Protein AF-K8P2L0-F1 (afdb_monomer)

Secondary structure (DSSP, 8-state):
----------STHHHHHHHHHHHHHHTTSSS------------TTTTS-PPP-HHHHIIIIII-TTS-HHHHT-HHHHHHHHHHTTTT-SEEEEES-GGGTHHHHHHHHHHHHT-EEEEE-TT--HHHHHHHHHHHHTSS-EEEEE-SS--HHHHT-TT-EEEE--TTSHHHHHHHHHHHHHHHHHHHHHTT----HHHHHHHHTTS-S-HHHHHHHHHHHHHHHHHHHHHHHHHTTSSSS-------------PPPPTTHHHHHHHHHHHHHHHHHHS---TTHHHHHHHHHHHHHSGGG-SB--EEEEEESSTTSSHHHHHHHHHHHSSSEEE-TT--HHHHHHHHHTT-EEEESSHHHHHTS-HHHHHHHHHTTBTTPPPEE-GGG-EE---S-EEEEEES----HHHHTTEEEEE--PPPTT---PPP-GGGHHHHHHHHHHHHHHHHHHHHHTTT----PPTT--THHHHHHHHHHHHHHHT-HHHHHHHHHHHHHHHHHTTSS--HHHHHHHHHHHHHHHH--SEEEHHHHHHHHHT-TTSTTTT--TTHHHHHHHHHHHHH----EEEESSSEEEEEEGGGGHHHHHHT-S--TTS-S--

Sequence (607 aa):
MKNKNTTKAPGGIKRAKALAKAARKVVKVVGAKKKSVTTKALTVRDSLVGDVTADYLYKKYVLEPRVDFTTAGIPGAILYAADAAKLGERKVVLIGPEDIGLDIAAEKLADRLKVSSYILKRNADDAAHKRWAEKLDAAEGFVAVCHLERHAAVDACSGAKTYRIDLQRDDHRKAVHQSMELFAEHLLRAENIPFIRGEVQSMIGPVFPSLTAVLTILASYITRKRQEAADSNVSAKTRDDAASADDGSPPAEVAKPTRNSNETGELLSLISETFDRHAVLQKGYSSILALVVLHFWAFEAAQTSPIPVLQSFVPECGKSTVLELITKLSPRPKPTFGLTGPTLFELANAGHTLLFDEGDMFLSNKNDLIALFNVGFKRNGPLIRRAGGKEYRAWCPKVIAKIGKIEPEALATRCIVFRMHRKLAEEICEPLRNKHDVELKALAQRCEAWAREAVERLRGAEPQMPPGFTSRRADKWEPILAIAEDAGQEWTQHVHAVAQAIEAIDKEEPSIQELLIIDIKRVFDITGLDAMGSAGLVGFLKQMAERPWSEWGSNGQRRLAELLRNEHGIHVKNVRTPLQTKGYERAQFKELFKRYGQKPDQWWDGW

pLDDT: mean 73.29, std 20.75, range [22.66, 98.62]

Structure (mmCIF, N/CA/C/O backbone):
data_AF-K8P2L0-F1
#
_entry.id   AF-K8P2L0-F1
#
loop_
_atom_site.group_PDB
_atom_site.id
_atom_site.type_symbol
_atom_site.label_atom_id
_atom_site.label_alt_id
_atom_site.label_comp_id
_atom_site.label_asym_id
_atom_site.label_entity_id
_atom_site.label_seq_id
_atom_site.pdbx_PDB_ins_code
_atom_site.Cartn_x
_atom_site.Cartn_y
_atom_site.Cartn_z
_atom_site.occupancy
_atom_site.B_iso_or_equiv
_atom_site.auth_seq_id
_atom_site.auth_comp_id
_atom_site.auth_asym_id
_atom_site.auth_atom_id
_atom_site.pdbx_PDB_model_num
ATOM 1 N N . MET A 1 1 ? 80.425 -23.181 -19.979 1.00 36.19 1 MET A N 1
ATOM 2 C CA . MET A 1 1 ? 80.030 -24.346 -20.816 1.00 36.19 1 MET A CA 1
ATOM 3 C C . MET A 1 1 ? 78.536 -24.169 -21.118 1.00 36.19 1 MET A C 1
ATOM 5 O O . MET A 1 1 ? 77.835 -23.779 -20.201 1.00 36.19 1 MET A O 1
ATOM 9 N N . LYS A 1 2 ? 78.015 -24.143 -22.360 1.00 26.03 2 LYS A N 1
ATOM 10 C CA . LYS A 1 2 ? 77.953 -25.206 -23.398 1.00 26.03 2 LYS A CA 1
ATOM 11 C C . LYS A 1 2 ? 77.429 -26.546 -22.832 1.00 26.03 2 LYS A C 1
ATOM 13 O O . LYS A 1 2 ? 78.002 -26.998 -21.860 1.00 26.03 2 LYS A O 1
ATOM 18 N N . ASN A 1 3 ? 76.471 -27.274 -23.421 1.00 24.55 3 ASN A N 1
ATOM 19 C CA . ASN A 1 3 ? 75.484 -27.009 -24.489 1.00 24.55 3 ASN A CA 1
ATOM 20 C C . ASN A 1 3 ? 74.554 -28.254 -24.613 1.00 24.55 3 ASN A C 1
ATOM 22 O O . ASN A 1 3 ? 75.070 -29.337 -24.358 1.00 24.55 3 ASN A O 1
ATOM 26 N N . LYS A 1 4 ? 73.324 -28.138 -25.171 1.00 27.17 4 LYS A N 1
ATOM 27 C CA . LYS A 1 4 ? 72.506 -29.258 -25.756 1.00 27.17 4 LYS A CA 1
ATOM 28 C C . LYS A 1 4 ? 72.036 -30.363 -24.756 1.00 27.17 4 LYS A C 1
ATOM 30 O O . LYS A 1 4 ? 72.603 -30.473 -23.685 1.00 27.17 4 LYS A O 1
ATOM 35 N N . ASN A 1 5 ? 71.049 -31.254 -24.970 1.00 27.34 5 ASN A N 1
ATOM 36 C CA . ASN A 1 5 ? 69.944 -31.510 -25.936 1.00 27.34 5 ASN A CA 1
ATOM 37 C C . ASN A 1 5 ? 69.065 -32.666 -25.339 1.00 27.34 5 ASN A C 1
ATOM 39 O O . ASN A 1 5 ? 69.576 -33.376 -24.483 1.00 27.34 5 ASN A O 1
ATOM 43 N N . THR A 1 6 ? 67.821 -33.036 -25.711 1.00 29.83 6 THR A N 1
ATOM 44 C CA . THR A 1 6 ? 66.702 -32.485 -26.527 1.00 29.83 6 THR A CA 1
ATOM 45 C C . THR A 1 6 ? 65.428 -33.345 -26.320 1.00 29.83 6 THR A C 1
ATOM 47 O O . THR A 1 6 ? 65.548 -34.516 -25.978 1.00 29.83 6 THR A O 1
ATOM 50 N N . THR A 1 7 ? 64.250 -32.848 -26.755 1.00 30.00 7 THR A N 1
ATOM 51 C CA . THR A 1 7 ? 63.045 -33.623 -27.198 1.00 30.00 7 THR A CA 1
ATOM 52 C C . THR A 1 7 ? 62.204 -34.377 -26.137 1.00 30.00 7 THR A C 1
ATOM 54 O O . THR A 1 7 ? 62.732 -34.815 -25.132 1.00 30.00 7 THR A O 1
ATOM 57 N N . LYS A 1 8 ? 60.876 -34.580 -26.292 1.00 28.61 8 LYS A N 1
ATOM 58 C CA . LYS A 1 8 ? 59.997 -34.508 -27.492 1.00 28.61 8 LYS A CA 1
ATOM 59 C C . LYS A 1 8 ? 58.520 -34.216 -27.126 1.00 28.61 8 LYS A C 1
ATOM 61 O O . LYS A 1 8 ? 58.007 -34.777 -26.168 1.00 28.61 8 LYS A O 1
ATOM 66 N N . ALA A 1 9 ? 57.808 -33.446 -27.956 1.00 34.50 9 ALA A N 1
ATOM 67 C CA . ALA A 1 9 ? 56.331 -33.461 -28.051 1.00 34.50 9 ALA A CA 1
ATOM 68 C C . ALA A 1 9 ? 55.891 -34.469 -29.150 1.00 34.50 9 ALA A C 1
ATOM 70 O O . ALA A 1 9 ? 56.756 -34.847 -29.949 1.00 34.50 9 ALA A O 1
ATOM 71 N N . PRO A 1 10 ? 54.607 -34.907 -29.268 1.00 41.38 10 PRO A N 1
ATOM 72 C CA . PRO A 1 10 ? 53.606 -34.084 -29.984 1.00 41.38 10 PRO A CA 1
ATOM 73 C C . PRO A 1 10 ? 52.101 -34.337 -29.655 1.00 41.38 10 PRO A C 1
ATOM 75 O O . PRO A 1 10 ? 51.569 -35.414 -29.919 1.00 41.38 10 PRO A O 1
ATOM 78 N N . GLY A 1 11 ? 51.354 -33.301 -29.239 1.00 32.28 11 GLY A N 1
ATOM 79 C CA . GLY A 1 11 ? 49.886 -33.374 -29.040 1.00 32.28 11 GLY A CA 1
ATOM 80 C C . GLY A 1 11 ? 49.030 -32.531 -30.006 1.00 32.28 11 GLY A C 1
ATOM 81 O O . GLY A 1 11 ? 48.113 -33.041 -30.650 1.00 32.28 11 GLY A O 1
ATOM 82 N N . GLY A 1 12 ? 49.322 -31.231 -30.142 1.00 37.47 12 GLY A N 1
ATOM 83 C CA . GLY A 1 12 ? 48.388 -30.265 -30.755 1.00 37.47 12 GLY A CA 1
ATOM 84 C C . GLY A 1 12 ? 48.187 -30.359 -32.278 1.00 37.47 12 GLY A C 1
ATOM 85 O O . GLY A 1 12 ? 47.103 -30.073 -32.786 1.00 37.47 12 GLY A O 1
ATOM 86 N N . ILE A 1 13 ? 49.200 -30.797 -33.033 1.00 36.75 13 ILE A N 1
ATOM 87 C CA . ILE A 1 13 ? 49.220 -30.649 -34.505 1.00 36.75 13 ILE A CA 1
ATOM 88 C C . ILE A 1 13 ? 48.243 -31.609 -35.223 1.00 36.75 13 ILE A C 1
ATOM 90 O O . ILE A 1 13 ? 47.784 -31.311 -36.330 1.00 36.75 13 ILE A O 1
ATOM 94 N N . LYS A 1 14 ? 47.848 -32.731 -34.596 1.00 38.56 14 LYS A N 1
ATOM 95 C CA . LYS A 1 14 ? 46.882 -33.677 -35.195 1.00 38.56 14 LYS A CA 1
ATOM 96 C C . LYS A 1 14 ? 45.455 -33.108 -35.286 1.00 38.56 14 LYS A C 1
ATOM 98 O O . LYS A 1 14 ? 44.783 -33.378 -36.279 1.00 38.56 14 LYS A O 1
ATOM 103 N N . ARG A 1 15 ? 45.000 -32.283 -34.328 1.00 38.62 15 ARG A N 1
ATOM 104 C CA . ARG A 1 15 ? 43.654 -31.664 -34.375 1.00 38.62 15 ARG A CA 1
ATOM 105 C C . ARG A 1 15 ? 43.557 -30.542 -35.418 1.00 38.62 15 ARG A C 1
ATOM 107 O O . ARG A 1 15 ? 42.589 -30.510 -36.174 1.00 38.62 15 ARG A O 1
ATOM 114 N N . ALA A 1 16 ? 44.586 -29.702 -35.553 1.00 35.69 16 ALA A N 1
ATOM 115 C CA . ALA A 1 16 ? 44.611 -28.635 -36.562 1.00 35.69 16 ALA A CA 1
ATOM 116 C C . ALA A 1 16 ? 44.595 -29.175 -38.010 1.00 35.69 16 ALA A C 1
ATOM 118 O O . ALA A 1 16 ? 43.833 -28.693 -38.851 1.00 35.69 16 ALA A O 1
ATOM 119 N N . LYS A 1 17 ? 45.367 -30.236 -38.306 1.00 37.19 17 LYS A N 1
ATOM 120 C CA . LYS A 1 17 ? 45.339 -30.883 -39.634 1.00 37.19 17 LYS A CA 1
ATOM 121 C C . LYS A 1 17 ? 44.025 -31.624 -39.930 1.00 37.19 17 LYS A C 1
ATOM 123 O O . LYS A 1 17 ? 43.691 -31.776 -41.104 1.00 37.19 17 LYS A O 1
ATOM 128 N N . ALA A 1 18 ? 43.265 -32.046 -38.916 1.00 41.00 18 ALA A N 1
ATOM 129 C CA . ALA A 1 18 ? 41.954 -32.670 -39.110 1.00 41.00 18 ALA A CA 1
ATOM 130 C C . ALA A 1 18 ? 40.893 -31.657 -39.584 1.00 41.00 18 ALA A C 1
ATOM 132 O O . ALA A 1 18 ? 40.246 -31.903 -40.604 1.00 41.00 18 ALA A O 1
ATOM 133 N N . LEU A 1 19 ? 40.775 -30.489 -38.931 1.00 34.88 19 LEU A N 1
ATOM 134 C CA . LEU A 1 19 ? 39.844 -29.434 -39.370 1.00 34.88 19 LEU A CA 1
ATOM 135 C C . LEU A 1 19 ? 40.192 -28.892 -40.767 1.00 34.88 19 LEU A C 1
ATOM 137 O O . LEU A 1 19 ? 39.308 -28.760 -41.611 1.00 34.88 19 LEU A O 1
ATOM 141 N N . ALA A 1 20 ? 41.477 -28.664 -41.062 1.00 33.09 20 ALA A N 1
ATOM 142 C CA . ALA A 1 20 ? 41.900 -28.204 -42.389 1.00 33.09 20 ALA A CA 1
ATOM 143 C C . ALA A 1 20 ? 41.596 -29.224 -43.511 1.00 33.09 20 ALA A C 1
ATOM 145 O O . ALA A 1 20 ? 41.305 -28.837 -44.647 1.00 33.09 20 ALA A O 1
ATOM 146 N N . LYS A 1 21 ? 41.624 -30.532 -43.205 1.00 33.78 21 LYS A N 1
ATOM 147 C CA . LYS A 1 21 ? 41.256 -31.598 -44.153 1.00 33.78 21 LYS A CA 1
ATOM 148 C C . LYS A 1 21 ? 39.737 -31.716 -44.339 1.00 33.78 21 LYS A C 1
ATOM 150 O O . LYS A 1 21 ? 39.308 -32.056 -45.438 1.00 33.78 21 LYS A O 1
ATOM 155 N N . ALA A 1 22 ? 38.937 -31.393 -43.320 1.00 35.81 22 ALA A N 1
ATOM 156 C CA . ALA A 1 22 ? 37.480 -31.300 -43.438 1.00 35.81 22 ALA A CA 1
ATOM 157 C C . ALA A 1 22 ? 37.061 -30.106 -44.318 1.00 35.81 22 ALA A C 1
ATOM 159 O O . ALA A 1 22 ? 36.344 -30.298 -45.299 1.00 35.81 22 ALA A O 1
ATOM 160 N N . ALA A 1 23 ? 37.596 -28.907 -44.055 1.00 32.03 23 ALA A N 1
ATOM 161 C CA . ALA A 1 23 ? 37.294 -27.698 -44.829 1.00 32.03 23 ALA A CA 1
ATOM 162 C C . ALA A 1 23 ? 37.621 -27.852 -46.330 1.00 32.03 23 ALA A C 1
ATOM 164 O O . ALA A 1 23 ? 36.804 -27.525 -47.189 1.00 32.03 23 ALA A O 1
ATOM 165 N N . ARG A 1 24 ? 38.773 -28.451 -46.671 1.00 30.00 24 ARG A N 1
ATOM 166 C CA . ARG A 1 24 ? 39.141 -28.731 -48.075 1.00 30.00 24 ARG A CA 1
ATOM 167 C C . ARG A 1 24 ? 38.308 -29.833 -48.743 1.00 30.00 24 ARG A C 1
ATOM 169 O O . ARG A 1 24 ? 38.331 -29.926 -49.967 1.00 30.00 24 ARG A O 1
ATOM 176 N N . LYS A 1 25 ? 37.577 -30.661 -47.984 1.00 30.64 25 LYS A N 1
ATOM 177 C CA . LYS A 1 25 ? 36.691 -31.696 -48.546 1.00 30.64 25 LYS A CA 1
ATOM 178 C C . LYS A 1 25 ? 35.327 -31.128 -48.957 1.00 30.64 25 LYS A C 1
ATOM 180 O O . LYS A 1 25 ? 34.761 -31.614 -49.926 1.00 30.64 25 LYS A O 1
ATOM 185 N N . VAL A 1 26 ? 34.850 -30.069 -48.295 1.00 31.03 26 VAL A N 1
ATOM 186 C CA . VAL A 1 26 ? 33.597 -29.370 -48.653 1.00 31.03 26 VAL A CA 1
ATOM 187 C C . VAL A 1 26 ? 33.732 -28.620 -49.986 1.00 31.03 26 VAL A C 1
ATOM 189 O O . VAL A 1 26 ? 32.853 -28.708 -50.835 1.00 31.03 26 VAL A O 1
ATOM 192 N N . VAL A 1 27 ? 34.876 -27.972 -50.233 1.00 30.00 27 VAL A N 1
ATOM 193 C CA . VAL A 1 27 ? 35.118 -27.182 -51.461 1.00 30.00 27 VAL A CA 1
ATOM 194 C C . VAL A 1 27 ? 35.240 -28.046 -52.734 1.00 30.00 27 VAL A C 1
ATOM 196 O O . VAL A 1 27 ? 35.099 -27.532 -53.839 1.00 30.00 27 VAL A O 1
ATOM 199 N N . LYS A 1 28 ? 35.471 -29.365 -52.621 1.00 27.30 28 LYS A N 1
ATOM 200 C CA . LYS A 1 28 ? 35.762 -30.239 -53.780 1.00 27.30 28 LYS A CA 1
ATOM 201 C C . LYS A 1 28 ? 34.616 -31.158 -54.239 1.00 27.30 28 LYS A C 1
ATOM 203 O O . LYS A 1 28 ? 34.856 -32.014 -55.083 1.00 27.30 28 LYS A O 1
ATOM 208 N N . VAL A 1 29 ? 33.395 -30.994 -53.714 1.00 28.77 29 VAL A N 1
ATOM 209 C CA . VAL A 1 29 ? 32.218 -31.833 -54.063 1.00 28.77 29 VAL A CA 1
ATOM 210 C C . VAL A 1 29 ? 31.232 -31.137 -55.023 1.00 28.77 29 VAL A C 1
ATOM 212 O O . VAL A 1 29 ? 30.355 -31.784 -55.580 1.00 28.77 29 VAL A O 1
ATOM 215 N N . VAL A 1 30 ? 31.417 -29.845 -55.323 1.00 30.16 30 VAL A N 1
ATOM 216 C CA . VAL A 1 30 ? 30.584 -29.112 -56.310 1.00 30.16 30 VAL A CA 1
ATOM 217 C C . VAL A 1 30 ? 30.959 -29.458 -57.771 1.00 30.16 30 VAL A C 1
ATOM 219 O O . VAL A 1 30 ? 30.259 -29.100 -58.714 1.00 30.16 30 VAL A O 1
ATOM 222 N N . GLY A 1 31 ? 32.040 -30.218 -57.983 1.00 32.53 31 GLY A N 1
ATOM 223 C CA . GLY A 1 31 ? 32.431 -30.742 -59.292 1.00 32.53 31 GLY A CA 1
ATOM 224 C C . GLY A 1 31 ? 31.797 -32.101 -59.611 1.00 32.53 31 GLY A C 1
ATOM 225 O O . GLY A 1 31 ? 32.174 -33.105 -59.018 1.00 32.53 31 GLY A O 1
ATOM 226 N N . ALA A 1 32 ? 30.932 -32.120 -60.631 1.00 29.36 32 ALA A N 1
ATOM 227 C CA . ALA A 1 32 ? 30.406 -33.294 -61.344 1.00 29.36 32 ALA A CA 1
ATOM 228 C C . ALA A 1 32 ? 29.373 -34.204 -60.632 1.00 29.36 32 ALA A C 1
ATOM 230 O O . ALA A 1 32 ? 29.699 -35.266 -60.104 1.00 29.36 32 ALA A O 1
ATOM 231 N N . LYS A 1 33 ? 28.084 -33.901 -60.863 1.00 25.83 33 LYS A N 1
ATOM 232 C CA . LYS A 1 33 ? 27.127 -34.875 -61.438 1.00 25.83 33 LYS A CA 1
ATOM 233 C C . LYS A 1 33 ? 25.918 -34.173 -62.083 1.00 25.83 33 LYS A C 1
ATOM 235 O O . LYS A 1 33 ? 24.938 -33.853 -61.423 1.00 25.83 33 LYS A O 1
ATOM 240 N N . LYS A 1 34 ? 25.967 -33.979 -63.408 1.00 31.75 34 LYS A N 1
ATOM 241 C CA . LYS A 1 34 ? 24.756 -33.766 -64.222 1.00 31.75 34 LYS A CA 1
ATOM 242 C C . LYS A 1 34 ? 23.993 -35.093 -64.304 1.00 31.75 34 LYS A C 1
ATOM 244 O O . LYS A 1 34 ? 24.561 -36.053 -64.822 1.00 31.75 34 LYS A O 1
ATOM 249 N N . LYS A 1 35 ? 22.717 -35.122 -63.906 1.00 26.30 35 LYS A N 1
ATOM 250 C CA . LYS A 1 35 ? 21.624 -35.739 -64.687 1.00 26.30 35 LYS A CA 1
ATOM 251 C C . LYS A 1 35 ? 20.247 -35.352 -64.123 1.00 26.30 35 LYS A C 1
ATOM 253 O O . LYS A 1 35 ? 20.027 -35.364 -62.922 1.00 26.30 35 LYS A O 1
ATOM 258 N N . SER A 1 36 ? 19.385 -34.969 -65.057 1.00 28.50 36 SER A N 1
ATOM 259 C CA . SER A 1 36 ? 17.983 -34.537 -64.976 1.00 28.50 36 SER A CA 1
ATOM 260 C C . SER A 1 36 ? 17.092 -35.117 -63.867 1.00 28.50 36 SER A C 1
ATOM 262 O O . SER A 1 36 ? 16.928 -36.333 -63.804 1.00 28.50 36 SER A O 1
ATOM 264 N N . VAL A 1 37 ? 16.341 -34.236 -63.190 1.00 25.33 37 VAL A N 1
ATOM 265 C CA . VAL A 1 37 ? 14.929 -34.470 -62.829 1.00 25.33 37 VAL A CA 1
ATOM 266 C C . VAL A 1 37 ? 14.132 -33.179 -63.089 1.00 25.33 37 VAL A C 1
ATOM 268 O O . VAL A 1 37 ? 14.473 -32.122 -62.573 1.00 25.33 37 VAL A O 1
ATOM 271 N N . THR A 1 38 ? 13.128 -33.306 -63.959 1.00 22.66 38 THR A N 1
ATOM 272 C CA . THR A 1 38 ? 12.022 -32.395 -64.336 1.00 22.66 38 THR A CA 1
ATOM 273 C C . THR A 1 38 ? 11.966 -30.949 -63.825 1.00 22.66 38 THR A C 1
ATOM 275 O O . THR A 1 38 ? 11.826 -30.676 -62.634 1.00 22.66 38 THR A O 1
ATOM 278 N N . THR A 1 39 ? 11.825 -30.049 -64.800 1.00 34.00 39 THR A N 1
ATOM 279 C C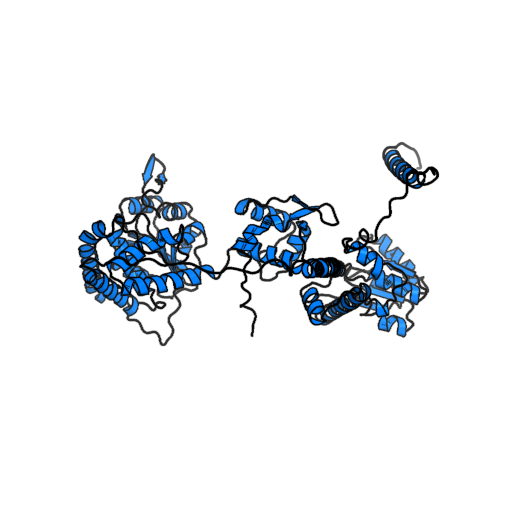A . THR A 1 39 ? 11.268 -28.695 -64.705 1.00 34.00 39 THR A CA 1
ATOM 280 C C . THR A 1 39 ? 10.002 -28.632 -63.837 1.00 34.00 39 THR A C 1
ATOM 282 O O . THR A 1 39 ? 8.943 -29.114 -64.233 1.00 34.00 39 THR A O 1
ATOM 285 N N . LYS A 1 40 ? 10.080 -27.952 -62.690 1.00 26.52 40 LYS A N 1
ATOM 286 C CA . LYS A 1 40 ? 8.933 -27.275 -62.071 1.00 26.52 40 LYS A CA 1
ATOM 287 C C . LYS A 1 40 ? 9.233 -25.784 -62.088 1.00 26.52 40 LYS A C 1
ATOM 289 O O . LYS A 1 40 ? 10.305 -25.373 -61.655 1.00 26.52 40 LYS A O 1
ATOM 294 N N . ALA A 1 41 ? 8.310 -24.994 -62.625 1.00 27.11 41 ALA A N 1
ATOM 295 C CA . ALA A 1 41 ? 8.446 -23.547 -62.640 1.00 27.11 41 ALA A CA 1
ATOM 296 C C . ALA A 1 41 ? 8.423 -23.024 -61.196 1.00 27.11 41 ALA A C 1
ATOM 298 O O . ALA A 1 41 ? 7.382 -23.079 -60.543 1.00 27.11 41 ALA A O 1
ATOM 299 N N . LEU A 1 42 ? 9.557 -22.511 -60.705 1.00 26.45 42 LEU A N 1
ATOM 300 C CA . LEU A 1 42 ? 9.538 -21.621 -59.548 1.00 26.45 42 LEU A CA 1
ATOM 301 C C . LEU A 1 42 ? 8.919 -20.298 -60.001 1.00 26.45 42 LEU A C 1
ATOM 303 O O . LEU A 1 42 ? 9.578 -19.447 -60.598 1.00 26.45 42 LEU A O 1
ATOM 307 N N . THR A 1 43 ? 7.625 -20.148 -59.737 1.00 26.39 43 THR A N 1
ATOM 308 C CA . THR A 1 43 ? 6.950 -18.850 -59.757 1.00 26.39 43 THR A CA 1
ATOM 309 C C . THR A 1 43 ? 7.642 -17.869 -58.810 1.00 26.39 43 THR A C 1
ATOM 311 O O . THR A 1 43 ? 8.153 -18.262 -57.765 1.00 26.39 43 THR A O 1
ATOM 314 N N . VAL A 1 44 ? 7.595 -16.581 -59.161 1.00 29.70 44 VAL A N 1
ATOM 315 C CA . VAL A 1 44 ? 8.343 -15.436 -58.591 1.00 29.70 44 VAL A CA 1
ATOM 316 C C . VAL A 1 44 ? 7.918 -15.057 -57.145 1.00 29.70 44 VAL A C 1
ATOM 318 O O . VAL A 1 44 ? 7.915 -13.895 -56.764 1.00 29.70 44 VAL A O 1
ATOM 321 N N . ARG A 1 45 ? 7.514 -16.026 -56.313 1.00 28.05 45 ARG A N 1
ATOM 322 C CA . ARG A 1 45 ? 7.081 -15.814 -54.918 1.00 28.05 45 ARG A CA 1
ATOM 323 C C . ARG A 1 45 ? 8.150 -16.121 -53.865 1.00 28.05 45 ARG A C 1
ATOM 325 O O . ARG A 1 45 ? 8.105 -15.520 -52.799 1.00 28.05 45 ARG A O 1
ATOM 332 N N . ASP A 1 46 ? 9.141 -16.959 -54.167 1.00 26.44 46 ASP A N 1
ATOM 333 C CA . ASP A 1 46 ? 10.123 -17.431 -53.170 1.00 26.44 46 ASP A CA 1
ATOM 334 C C . ASP A 1 46 ? 11.296 -16.458 -52.900 1.00 26.44 46 ASP A C 1
ATOM 336 O O . ASP A 1 46 ? 12.252 -16.816 -52.216 1.00 26.44 46 ASP A O 1
ATOM 340 N N . SER A 1 47 ? 11.265 -15.225 -53.426 1.00 34.59 47 SER A N 1
ATOM 341 C CA . SER A 1 47 ? 12.405 -14.287 -53.378 1.00 34.59 47 SER A CA 1
ATOM 342 C C . SER A 1 47 ? 12.162 -12.965 -52.635 1.00 34.59 47 SER A C 1
ATOM 344 O O . SER A 1 47 ? 12.995 -12.068 -52.750 1.00 34.59 47 SER A O 1
ATOM 346 N N . LEU A 1 48 ? 11.039 -12.796 -51.919 1.00 38.09 48 LEU A N 1
ATOM 347 C CA . LEU A 1 48 ? 10.609 -11.477 -51.410 1.00 38.09 48 LEU A CA 1
ATOM 348 C C . LEU A 1 48 ? 10.321 -11.353 -49.900 1.00 38.09 48 LEU A C 1
ATOM 350 O O . LEU A 1 48 ? 9.871 -10.295 -49.473 1.00 38.09 48 LEU A O 1
ATOM 354 N N . VAL A 1 49 ? 10.661 -12.349 -49.071 1.00 45.16 49 VAL A N 1
ATOM 355 C CA . VAL A 1 49 ? 10.727 -12.178 -47.599 1.00 45.16 49 VAL A CA 1
ATOM 356 C C . VAL A 1 49 ? 11.946 -12.918 -47.034 1.00 45.16 49 VAL A C 1
ATOM 358 O O . VAL A 1 49 ? 11.842 -14.022 -46.508 1.00 45.16 49 VAL A O 1
ATOM 361 N N . GLY A 1 50 ? 13.131 -12.326 -47.190 1.00 48.75 50 GLY A N 1
ATOM 362 C CA . GLY A 1 50 ? 14.340 -12.757 -46.483 1.00 48.75 50 GLY A CA 1
ATOM 363 C C . GLY A 1 50 ? 14.631 -11.817 -45.318 1.00 48.75 50 GLY A C 1
ATOM 364 O O . GLY A 1 50 ? 14.693 -10.605 -45.536 1.00 48.75 50 GLY A O 1
ATOM 365 N N . ASP A 1 51 ? 14.826 -12.364 -44.114 1.00 55.59 51 ASP A N 1
ATOM 366 C CA . ASP A 1 51 ? 15.171 -11.587 -42.917 1.00 55.59 51 ASP A CA 1
ATOM 367 C C . ASP A 1 51 ? 16.433 -10.749 -43.162 1.00 55.59 51 ASP A C 1
ATOM 369 O O . ASP A 1 51 ? 17.525 -11.276 -43.410 1.00 55.59 51 ASP A O 1
ATOM 373 N N . VAL A 1 52 ? 16.297 -9.425 -43.077 1.00 66.88 52 VAL A N 1
ATOM 374 C CA . VAL A 1 52 ? 17.434 -8.508 -43.165 1.00 66.88 52 VAL A CA 1
ATOM 375 C C . VAL A 1 52 ? 18.117 -8.518 -41.804 1.00 66.88 52 VAL A C 1
ATOM 377 O O . VAL A 1 52 ? 17.501 -8.192 -40.796 1.00 66.88 52 VAL A O 1
ATOM 380 N N . THR A 1 53 ? 19.392 -8.905 -41.756 1.00 69.69 53 THR A N 1
ATOM 381 C CA . THR A 1 53 ? 20.174 -8.945 -40.510 1.00 69.69 53 THR A CA 1
ATOM 382 C C . THR A 1 53 ? 21.192 -7.809 -40.452 1.00 69.69 53 THR A C 1
ATOM 384 O O . THR A 1 53 ? 21.644 -7.314 -41.486 1.00 69.69 53 THR A O 1
ATOM 387 N N . ALA A 1 54 ? 21.615 -7.430 -39.242 1.00 64.81 54 ALA A N 1
ATOM 388 C CA . ALA A 1 54 ? 22.689 -6.453 -39.054 1.00 64.81 54 ALA A CA 1
ATOM 389 C C . ALA A 1 54 ? 23.995 -6.879 -39.757 1.00 64.81 54 ALA A C 1
ATOM 391 O O . ALA A 1 54 ? 24.673 -6.042 -40.336 1.00 64.81 54 ALA A O 1
ATOM 392 N N . ASP A 1 55 ? 24.314 -8.180 -39.777 1.00 68.25 55 ASP A N 1
ATOM 393 C CA . ASP A 1 55 ? 25.474 -8.743 -40.490 1.00 68.25 55 ASP A CA 1
ATOM 394 C C . ASP A 1 55 ? 25.342 -8.630 -42.021 1.00 68.25 55 ASP A C 1
ATOM 396 O O . ASP A 1 55 ? 26.313 -8.293 -42.697 1.00 68.25 55 ASP A O 1
ATOM 400 N N . TYR A 1 56 ? 24.140 -8.838 -42.573 1.00 76.88 56 TYR A N 1
ATOM 401 C CA . TYR A 1 56 ? 23.859 -8.581 -43.990 1.00 76.88 56 TYR A CA 1
ATOM 402 C C . TYR A 1 56 ? 24.036 -7.096 -44.334 1.00 76.88 56 TYR A C 1
ATOM 404 O O . TYR A 1 56 ? 24.743 -6.776 -45.289 1.00 76.88 56 TYR A O 1
ATOM 412 N N . LEU A 1 57 ? 23.454 -6.189 -43.539 1.00 73.75 57 LEU A N 1
ATOM 413 C CA . LEU A 1 57 ? 23.587 -4.746 -43.760 1.00 73.75 57 LEU A CA 1
ATOM 414 C C . LEU A 1 57 ? 25.036 -4.274 -43.602 1.00 73.75 57 LEU A C 1
ATOM 416 O O . LEU A 1 57 ? 25.513 -3.494 -44.419 1.00 73.75 57 LEU A O 1
ATOM 420 N N . TYR A 1 58 ? 25.762 -4.785 -42.607 1.00 73.00 58 TYR A N 1
ATOM 421 C CA . TYR A 1 58 ? 27.180 -4.496 -42.406 1.00 73.00 58 TYR A CA 1
ATOM 422 C C . TYR A 1 58 ? 28.015 -4.945 -43.611 1.00 73.00 58 TYR A C 1
ATOM 424 O O . TYR A 1 58 ? 28.782 -4.163 -44.170 1.00 73.00 58 TYR A O 1
ATOM 432 N N . LYS A 1 59 ? 27.823 -6.179 -44.091 1.00 75.88 59 LYS A N 1
ATOM 433 C CA . LYS A 1 59 ? 28.528 -6.674 -45.282 1.00 75.88 59 LYS A CA 1
ATOM 434 C C . LYS A 1 59 ? 28.224 -5.831 -46.519 1.00 75.88 59 LYS A C 1
ATOM 436 O O . LYS A 1 59 ? 29.162 -5.417 -47.189 1.00 75.88 59 LYS A O 1
ATOM 441 N N . LYS A 1 60 ? 26.946 -5.541 -46.773 1.00 77.00 60 LYS A N 1
ATOM 442 C CA . LYS A 1 60 ? 26.467 -4.854 -47.981 1.00 77.00 60 LYS A CA 1
ATOM 443 C C . LYS A 1 60 ? 26.758 -3.349 -48.009 1.00 77.00 60 LYS A C 1
ATOM 445 O O . LYS A 1 60 ? 27.103 -2.822 -49.058 1.00 77.00 60 LYS A O 1
ATOM 450 N N . TYR A 1 61 ? 26.625 -2.651 -46.880 1.00 74.31 61 TYR A N 1
ATOM 451 C CA . TYR A 1 61 ? 26.713 -1.182 -46.821 1.00 74.31 61 TYR A CA 1
ATOM 452 C C . TYR A 1 61 ? 27.969 -0.647 -46.127 1.00 74.31 61 TYR A C 1
ATOM 454 O O . TYR A 1 61 ? 28.328 0.510 -46.342 1.00 74.31 61 TYR A O 1
ATOM 462 N N . VAL A 1 62 ? 28.662 -1.464 -45.327 1.00 70.06 62 VAL A N 1
ATOM 463 C CA . VAL A 1 62 ? 29.879 -1.045 -44.609 1.00 70.06 62 VAL A CA 1
ATOM 464 C C . VAL A 1 62 ? 31.138 -1.647 -45.244 1.00 70.06 62 VAL A C 1
ATOM 466 O O . VAL A 1 62 ? 32.088 -0.906 -45.506 1.00 70.06 62 VAL A O 1
ATOM 469 N N . LEU A 1 63 ? 31.136 -2.952 -45.552 1.00 68.31 63 LEU A N 1
ATOM 470 C CA . LEU A 1 63 ? 32.304 -3.661 -46.103 1.00 68.31 63 LEU A CA 1
ATOM 471 C C . LEU A 1 63 ? 32.413 -3.666 -47.639 1.00 68.31 63 LEU A C 1
ATOM 473 O O . LEU A 1 63 ? 33.500 -3.937 -48.150 1.00 68.31 63 LEU A O 1
ATOM 477 N N . GLU A 1 64 ? 31.347 -3.404 -48.404 1.00 66.19 64 GLU A N 1
ATOM 478 C CA . GLU A 1 64 ? 31.460 -3.435 -49.870 1.00 66.19 64 GLU A CA 1
ATOM 479 C C . GLU A 1 64 ? 32.328 -2.275 -50.413 1.00 66.19 64 GLU A C 1
ATOM 481 O O . GLU A 1 64 ? 32.085 -1.101 -50.106 1.00 66.19 64 GLU A O 1
ATOM 486 N N . PRO A 1 65 ? 33.318 -2.561 -51.286 1.00 52.31 65 PRO A N 1
ATOM 487 C CA . PRO A 1 65 ? 34.306 -1.576 -51.738 1.00 52.31 65 PRO A CA 1
ATOM 488 C C . PRO A 1 65 ? 33.762 -0.543 -52.740 1.00 52.31 65 PRO A C 1
ATOM 490 O O . PRO A 1 65 ? 34.497 0.339 -53.170 1.00 52.31 65 PRO A O 1
ATOM 493 N N . ARG A 1 66 ? 32.489 -0.649 -53.147 1.00 53.09 66 ARG A N 1
ATOM 494 C CA . ARG A 1 66 ? 31.848 0.271 -54.106 1.00 53.09 66 ARG A CA 1
ATOM 495 C C . ARG A 1 66 ? 31.086 1.424 -53.453 1.00 53.09 66 ARG A C 1
ATOM 497 O O . ARG A 1 66 ? 30.658 2.324 -54.168 1.00 53.09 66 ARG A O 1
ATOM 504 N N . VAL A 1 67 ? 30.900 1.402 -52.132 1.00 54.59 67 VAL A N 1
ATOM 505 C CA . VAL A 1 67 ? 30.172 2.464 -51.428 1.00 54.59 67 VAL A CA 1
ATOM 506 C C . VAL A 1 67 ? 31.130 3.621 -51.136 1.00 54.59 67 VAL A C 1
ATOM 508 O O . VAL A 1 67 ? 32.022 3.494 -50.286 1.00 54.59 67 VAL A O 1
ATOM 511 N N . ASP A 1 68 ? 30.950 4.732 -51.858 1.00 54.53 68 ASP A N 1
ATOM 512 C CA . ASP A 1 68 ? 31.702 5.973 -51.655 1.00 54.53 68 ASP A CA 1
ATOM 513 C C . ASP A 1 68 ? 31.516 6.464 -50.217 1.00 54.53 68 ASP A C 1
ATOM 515 O O . ASP A 1 68 ? 30.417 6.710 -49.733 1.00 54.53 68 ASP A O 1
ATOM 519 N N . PHE A 1 69 ? 32.645 6.601 -49.536 1.00 51.38 69 PHE A N 1
ATOM 520 C CA . PHE A 1 69 ? 32.778 7.009 -48.147 1.00 51.38 69 PHE A CA 1
ATOM 521 C C . PHE A 1 69 ? 32.022 8.302 -47.800 1.00 51.38 69 PHE A C 1
ATOM 523 O O . PHE A 1 69 ? 31.487 8.416 -46.698 1.00 51.38 69 PHE A O 1
ATOM 530 N N . THR A 1 70 ? 31.981 9.271 -48.720 1.00 50.38 70 THR A N 1
ATOM 531 C CA . THR A 1 70 ? 31.353 10.581 -48.479 1.00 50.38 70 THR A CA 1
ATOM 532 C C . THR A 1 70 ? 29.833 10.549 -48.592 1.00 50.38 70 THR A C 1
ATOM 534 O O . THR A 1 70 ? 29.160 11.355 -47.956 1.00 50.38 70 THR A O 1
ATOM 537 N N . THR A 1 71 ? 29.288 9.587 -49.339 1.00 51.34 71 THR A N 1
ATOM 538 C CA . THR A 1 71 ? 27.843 9.369 -49.483 1.00 51.34 71 THR A CA 1
ATOM 539 C C . THR A 1 71 ? 27.316 8.269 -48.560 1.00 5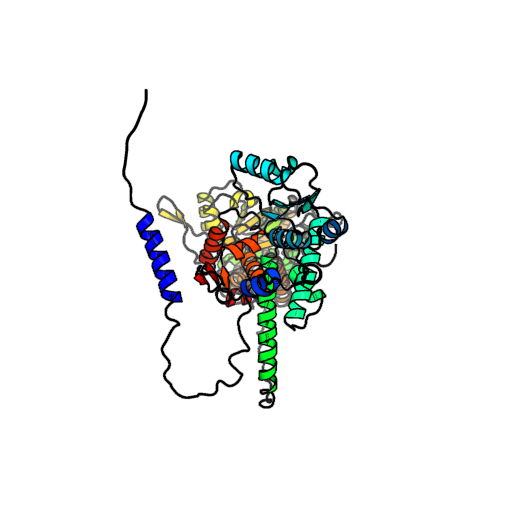1.34 71 THR A C 1
ATOM 541 O O . THR A 1 71 ? 26.176 8.367 -48.121 1.00 51.34 71 THR A O 1
ATOM 544 N N . ALA A 1 72 ? 28.147 7.286 -48.192 1.00 53.56 72 ALA A N 1
ATOM 545 C CA . ALA A 1 72 ? 27.821 6.196 -47.266 1.00 53.56 72 ALA A CA 1
ATOM 546 C C . ALA A 1 72 ? 27.427 6.674 -45.861 1.00 53.56 72 ALA A C 1
ATOM 548 O O . ALA A 1 72 ? 26.673 5.997 -45.172 1.00 53.56 72 ALA A O 1
ATOM 549 N N . GLY A 1 73 ? 27.989 7.802 -45.415 1.00 56.41 73 GLY A N 1
ATOM 550 C CA . GLY A 1 73 ? 27.717 8.382 -44.102 1.00 56.41 73 GLY A CA 1
ATOM 551 C C . GLY A 1 73 ? 28.351 7.644 -42.917 1.00 56.41 73 GLY A C 1
ATOM 552 O O . GLY A 1 73 ? 27.794 7.669 -41.829 1.00 56.41 73 GLY A O 1
ATOM 553 N N . ILE A 1 74 ? 29.484 6.949 -43.091 1.00 62.88 74 ILE A N 1
ATOM 554 C CA . ILE A 1 74 ? 30.056 6.122 -42.010 1.00 62.88 74 ILE A CA 1
ATOM 555 C C . ILE A 1 74 ? 30.370 6.996 -40.762 1.00 62.88 74 ILE A C 1
ATOM 557 O O . ILE A 1 74 ? 31.061 8.014 -40.894 1.00 62.88 74 ILE A O 1
ATOM 561 N N . PRO A 1 75 ? 29.914 6.614 -39.547 1.00 59.53 75 PRO A N 1
ATOM 562 C CA . PRO A 1 75 ? 29.858 7.518 -38.395 1.00 59.53 75 PRO A CA 1
ATOM 563 C C . PRO A 1 75 ? 31.175 8.188 -37.986 1.00 59.53 75 PRO A C 1
ATOM 565 O O . PRO A 1 75 ? 31.270 9.416 -38.014 1.00 59.53 75 PRO A O 1
ATOM 568 N N . GLY A 1 76 ? 32.210 7.401 -37.664 1.00 57.34 76 GLY A N 1
ATOM 569 C CA . GLY A 1 76 ? 33.548 7.908 -37.317 1.00 57.34 76 GLY A CA 1
ATOM 570 C C . GLY A 1 76 ? 34.326 8.527 -38.489 1.00 57.34 76 GLY A C 1
ATOM 571 O O . GLY A 1 76 ? 35.451 8.985 -38.308 1.00 57.34 76 GLY A O 1
ATOM 572 N N . ALA A 1 77 ? 33.745 8.529 -39.689 1.00 55.44 77 ALA A N 1
ATOM 573 C CA . ALA A 1 77 ? 34.389 8.897 -40.942 1.00 55.44 77 ALA A CA 1
ATOM 574 C C . ALA A 1 77 ? 34.040 10.329 -41.387 1.00 55.44 77 ALA A C 1
ATOM 576 O O . ALA A 1 77 ? 34.944 11.085 -41.754 1.00 55.44 77 ALA A O 1
ATOM 577 N N . ILE A 1 78 ? 32.765 10.735 -41.280 1.00 55.09 78 ILE A N 1
ATOM 578 C CA . ILE A 1 78 ? 32.318 12.113 -41.579 1.00 55.09 78 ILE A CA 1
ATOM 579 C C . ILE A 1 78 ? 33.072 13.148 -40.727 1.00 55.09 78 ILE A C 1
ATOM 581 O O . ILE A 1 78 ? 33.431 14.210 -41.228 1.00 55.09 78 ILE A O 1
ATOM 585 N N . LEU A 1 79 ? 33.343 12.828 -39.459 1.00 54.66 79 LEU A N 1
ATOM 586 C CA . LEU A 1 79 ? 33.808 13.798 -38.463 1.00 54.66 79 LEU A CA 1
ATOM 587 C C . LEU A 1 79 ? 35.216 14.365 -38.694 1.00 54.66 79 LEU A C 1
ATOM 589 O O . LEU A 1 79 ? 35.497 15.453 -38.203 1.00 54.66 79 LEU A O 1
ATOM 593 N N . TYR A 1 80 ? 36.099 13.654 -39.409 1.00 56.72 80 TYR A N 1
ATOM 594 C CA . TYR A 1 80 ? 37.514 14.058 -39.530 1.00 56.72 80 TYR A CA 1
ATOM 595 C C . TYR A 1 80 ? 38.144 13.816 -40.907 1.00 56.72 80 TYR A C 1
ATOM 597 O O . TYR A 1 80 ? 39.014 14.579 -41.333 1.00 56.72 80 TYR A O 1
ATOM 605 N N . ALA A 1 81 ? 37.711 12.796 -41.656 1.00 52.78 81 ALA A N 1
ATOM 606 C CA . ALA A 1 81 ? 38.307 12.511 -42.964 1.00 52.78 81 ALA A CA 1
ATOM 607 C C . ALA A 1 81 ? 37.921 13.545 -44.039 1.00 52.78 81 ALA A C 1
ATOM 609 O O . ALA A 1 81 ? 38.611 13.658 -45.054 1.00 52.78 81 ALA A O 1
ATOM 610 N N . ALA A 1 82 ? 36.864 14.330 -43.800 1.00 50.69 82 ALA A N 1
ATOM 611 C CA . ALA A 1 82 ? 36.483 15.459 -44.642 1.00 50.69 82 ALA A CA 1
ATOM 612 C C . ALA A 1 82 ? 37.568 16.550 -44.712 1.00 50.69 82 ALA A C 1
ATOM 614 O O . ALA A 1 82 ? 37.633 17.240 -45.727 1.00 50.69 82 ALA A O 1
ATOM 615 N N . ASP A 1 83 ? 38.431 16.679 -43.697 1.00 49.97 83 ASP A N 1
ATOM 616 C CA . ASP A 1 83 ? 39.498 17.688 -43.665 1.00 49.97 83 ASP A CA 1
ATOM 617 C C . ASP A 1 83 ? 40.896 17.091 -43.867 1.00 49.97 83 ASP A C 1
ATOM 619 O O . ASP A 1 83 ? 41.669 17.638 -44.654 1.00 49.97 83 ASP A O 1
ATOM 623 N N . ALA A 1 84 ? 41.207 15.923 -43.290 1.00 53.38 84 ALA A N 1
ATOM 624 C CA . ALA A 1 84 ? 42.499 15.257 -43.517 1.00 53.38 84 ALA A CA 1
ATOM 625 C C . ALA A 1 84 ? 42.776 15.007 -45.018 1.00 53.38 84 ALA A C 1
ATOM 627 O O . ALA A 1 84 ? 43.876 15.258 -45.512 1.00 53.38 84 ALA A O 1
ATOM 628 N N . ALA A 1 85 ? 41.749 14.600 -45.777 1.00 52.59 85 ALA A N 1
ATOM 629 C CA . ALA A 1 85 ? 41.858 14.375 -47.219 1.00 52.59 85 ALA A CA 1
ATOM 630 C C . ALA A 1 85 ? 41.892 15.666 -48.068 1.00 52.59 85 ALA A C 1
ATOM 632 O O . ALA A 1 85 ? 42.244 15.590 -49.246 1.00 52.59 85 ALA A O 1
ATOM 633 N N . LYS A 1 86 ? 41.535 16.834 -47.508 1.00 54.34 86 LYS A N 1
ATOM 634 C CA . LYS A 1 86 ? 41.697 18.149 -48.165 1.00 54.34 86 LYS A CA 1
ATOM 635 C C . LYS A 1 86 ? 43.081 18.753 -47.920 1.00 54.34 86 LYS A C 1
ATOM 637 O O . LYS A 1 86 ? 43.561 19.508 -48.757 1.00 54.34 86 LYS A O 1
ATOM 642 N N . LEU A 1 87 ? 43.705 18.434 -46.785 1.00 54.91 87 LEU A N 1
ATOM 643 C CA . LEU A 1 87 ? 44.969 19.027 -46.333 1.00 54.91 87 LEU A CA 1
ATOM 644 C C . LEU A 1 87 ? 46.228 18.311 -46.862 1.00 54.91 87 LEU A C 1
ATOM 646 O O . LEU A 1 87 ? 47.337 18.779 -46.628 1.00 54.91 87 LEU A O 1
ATOM 650 N N . GLY A 1 88 ? 46.078 17.194 -47.585 1.00 60.38 88 GLY A N 1
ATOM 651 C CA . GLY A 1 88 ? 47.205 16.458 -48.183 1.00 60.38 88 GLY A CA 1
ATOM 652 C C . GLY A 1 88 ? 48.073 15.691 -47.175 1.00 60.38 88 GLY A C 1
ATOM 653 O O . GLY A 1 88 ? 49.201 15.308 -47.485 1.00 60.38 88 GLY A O 1
ATOM 654 N N . GLU A 1 89 ? 47.561 15.468 -45.965 1.00 74.00 89 GLU A N 1
ATOM 655 C CA . GLU A 1 89 ? 48.286 14.844 -44.858 1.00 74.00 89 GLU A CA 1
ATOM 656 C C . GLU A 1 89 ? 48.547 13.355 -45.136 1.00 74.00 89 GLU A C 1
ATOM 658 O O . GLU A 1 89 ? 47.612 12.574 -45.302 1.00 74.00 89 GLU A O 1
ATOM 663 N N . ARG A 1 90 ? 49.822 12.935 -45.166 1.00 77.50 90 ARG A N 1
ATOM 664 C CA . ARG A 1 90 ? 50.197 11.524 -45.398 1.00 77.50 90 ARG A CA 1
ATOM 665 C C . ARG A 1 90 ? 50.358 10.693 -44.117 1.00 77.50 90 ARG A C 1
ATOM 667 O O . ARG A 1 90 ? 50.401 9.474 -44.230 1.00 77.50 90 ARG A O 1
ATOM 674 N N . LYS A 1 91 ? 50.444 11.301 -42.925 1.00 84.69 91 LYS A N 1
ATOM 675 C CA . LYS A 1 91 ? 50.569 10.615 -41.618 1.00 84.69 91 LYS A CA 1
ATOM 676 C C . LYS A 1 91 ? 49.416 11.020 -40.690 1.00 84.69 91 LYS A C 1
ATOM 678 O O . LYS A 1 91 ? 49.395 12.146 -40.195 1.00 84.69 91 LYS A O 1
ATOM 683 N N . VAL A 1 92 ? 48.468 10.113 -40.449 1.00 81.44 92 VAL A N 1
ATOM 684 C CA . VAL A 1 92 ? 47.225 10.384 -39.699 1.00 81.44 92 VAL A CA 1
ATOM 685 C C . VAL A 1 92 ? 47.010 9.345 -38.595 1.00 81.44 92 VAL A C 1
ATOM 687 O O . VAL A 1 92 ? 47.206 8.150 -38.815 1.00 81.44 92 VAL A O 1
ATOM 690 N N . VAL A 1 93 ? 46.553 9.781 -37.418 1.00 79.81 93 VAL A N 1
ATOM 691 C CA . VAL A 1 93 ? 46.099 8.909 -36.323 1.00 79.81 93 VAL A CA 1
ATOM 692 C C . VAL A 1 93 ? 44.659 9.251 -35.945 1.00 79.81 93 VAL A C 1
ATOM 694 O O . VAL A 1 93 ? 44.343 10.408 -35.672 1.00 79.81 93 VAL A O 1
ATOM 697 N N . LEU A 1 94 ? 43.795 8.241 -35.888 1.00 79.88 94 LEU A N 1
ATOM 698 C CA . LEU A 1 94 ? 42.427 8.326 -35.384 1.00 79.88 94 LEU A CA 1
ATOM 699 C C . LEU A 1 94 ? 42.353 7.665 -34.000 1.00 79.88 94 LEU A C 1
ATOM 701 O O . LEU A 1 94 ? 42.770 6.519 -33.830 1.00 79.88 94 LEU A O 1
ATOM 705 N N . ILE A 1 95 ? 41.808 8.370 -33.012 1.00 78.50 95 ILE A N 1
ATOM 706 C CA . ILE A 1 95 ? 41.600 7.862 -31.650 1.00 78.50 95 ILE A CA 1
ATOM 707 C C . ILE A 1 95 ? 40.109 7.904 -31.325 1.00 78.50 95 ILE A C 1
ATOM 709 O O . ILE A 1 95 ? 39.471 8.936 -31.521 1.00 78.50 95 ILE A O 1
ATOM 713 N N . GLY A 1 96 ? 39.554 6.822 -30.786 1.00 76.38 96 GLY A N 1
ATOM 714 C CA . GLY A 1 96 ? 38.176 6.813 -30.293 1.00 76.38 96 GLY A CA 1
ATOM 715 C C . GLY A 1 96 ? 37.590 5.410 -30.124 1.00 76.38 96 GLY A C 1
ATOM 716 O O . GLY A 1 96 ? 38.305 4.425 -30.300 1.00 76.38 96 GLY A O 1
ATOM 717 N N . PRO A 1 97 ? 36.296 5.294 -29.781 1.00 74.56 97 PRO A N 1
ATOM 718 C CA . PRO A 1 97 ? 35.642 4.012 -29.514 1.00 74.56 97 PRO A CA 1
ATOM 719 C C . PRO A 1 97 ? 35.711 3.004 -30.676 1.00 74.56 97 PRO A C 1
ATOM 721 O O . PRO A 1 97 ? 35.775 3.375 -31.845 1.00 74.56 97 PRO A O 1
ATOM 724 N N . GLU A 1 98 ? 35.655 1.716 -30.341 1.00 71.00 98 GLU A N 1
ATOM 725 C CA . GLU A 1 98 ? 35.723 0.597 -31.299 1.00 71.00 98 GLU A CA 1
ATOM 726 C C . GLU A 1 98 ? 34.441 0.507 -32.160 1.00 71.00 98 GLU A C 1
ATOM 728 O O . GLU A 1 98 ? 34.491 0.504 -33.390 1.00 71.00 98 GLU A O 1
ATOM 733 N N . ASP A 1 99 ? 33.263 0.572 -31.530 1.00 73.69 99 ASP A N 1
ATOM 734 C CA . ASP A 1 99 ? 31.950 0.339 -32.164 1.00 73.69 99 ASP A CA 1
ATOM 735 C C . ASP A 1 99 ? 31.333 1.579 -32.859 1.00 73.69 99 ASP A C 1
ATOM 737 O O . ASP A 1 99 ? 30.119 1.692 -33.006 1.00 73.69 99 ASP A O 1
ATOM 741 N N . ILE A 1 100 ? 32.158 2.533 -33.306 1.00 74.00 100 ILE A N 1
ATOM 742 C CA . ILE A 1 100 ? 31.725 3.673 -34.151 1.00 74.00 100 ILE A CA 1
ATOM 743 C C . ILE A 1 100 ? 32.313 3.632 -35.575 1.00 74.00 100 ILE A C 1
ATOM 745 O O . ILE A 1 100 ? 32.129 4.567 -36.359 1.00 74.00 100 ILE A O 1
ATOM 749 N N . GLY A 1 101 ? 33.009 2.545 -35.926 1.00 75.06 101 GLY A N 1
ATOM 750 C CA . GLY A 1 101 ? 33.493 2.283 -37.287 1.00 75.06 101 GLY A CA 1
ATOM 751 C C . GLY A 1 101 ? 34.807 2.975 -37.671 1.00 75.06 101 GLY A C 1
ATOM 752 O O . GLY A 1 101 ? 35.045 3.196 -38.859 1.00 75.06 101 GLY A O 1
ATOM 753 N N . LEU A 1 102 ? 35.663 3.319 -36.700 1.00 76.25 102 LEU A N 1
ATOM 754 C CA . LEU A 1 102 ? 36.949 3.987 -36.961 1.00 76.25 102 LEU A CA 1
ATOM 755 C C . LEU A 1 102 ? 37.935 3.139 -37.785 1.00 76.25 102 LEU A C 1
ATOM 757 O O . LEU A 1 102 ? 38.640 3.694 -38.625 1.00 76.25 102 LEU A O 1
ATOM 761 N N . ASP A 1 103 ? 37.950 1.815 -37.610 1.00 76.06 103 ASP A N 1
ATOM 762 C CA . ASP A 1 103 ? 38.812 0.906 -38.385 1.00 76.06 103 ASP A CA 1
ATOM 763 C C . ASP A 1 103 ? 38.524 0.979 -39.891 1.00 76.06 103 ASP A C 1
ATOM 765 O O . ASP A 1 103 ? 39.425 1.195 -40.703 1.00 76.06 103 ASP A O 1
ATOM 769 N N . ILE A 1 104 ? 37.240 0.889 -40.255 1.00 74.44 104 ILE A N 1
ATOM 770 C CA . ILE A 1 104 ? 36.757 1.018 -41.638 1.00 74.44 104 ILE A CA 1
ATOM 771 C C . ILE A 1 104 ? 37.063 2.419 -42.180 1.00 74.44 104 ILE A C 1
ATOM 773 O O . ILE A 1 104 ? 37.408 2.581 -43.353 1.00 74.44 104 ILE A O 1
ATOM 777 N N . ALA A 1 105 ? 36.943 3.445 -41.328 1.00 73.94 105 ALA A N 1
ATOM 778 C CA . ALA A 1 105 ? 37.254 4.813 -41.711 1.00 73.94 105 ALA A CA 1
ATOM 779 C C . ALA A 1 105 ? 38.741 4.980 -42.068 1.00 73.94 105 ALA A C 1
ATOM 781 O O . ALA A 1 105 ? 39.061 5.641 -43.057 1.00 73.94 105 ALA A O 1
ATOM 782 N N . ALA A 1 106 ? 39.641 4.346 -41.312 1.00 76.62 106 ALA A N 1
ATOM 783 C CA . ALA A 1 106 ? 41.075 4.379 -41.575 1.00 76.62 106 ALA A CA 1
ATOM 784 C C . ALA A 1 106 ? 41.494 3.563 -42.800 1.00 76.62 106 ALA A C 1
ATOM 786 O O . ALA A 1 106 ? 42.342 4.028 -43.557 1.00 76.62 106 ALA A O 1
ATOM 787 N N . GLU A 1 107 ? 40.902 2.387 -43.025 1.00 75.94 107 GLU A N 1
ATOM 788 C CA . GLU A 1 107 ? 41.153 1.577 -44.225 1.00 75.94 107 GLU A CA 1
ATOM 789 C C . GLU A 1 107 ? 40.789 2.361 -45.498 1.00 75.94 107 GLU A C 1
ATOM 791 O O . GLU A 1 107 ? 41.642 2.582 -46.359 1.00 75.94 107 GLU A O 1
ATOM 796 N N . LYS A 1 108 ? 39.571 2.921 -45.557 1.00 73.31 108 LYS A N 1
ATOM 797 C CA . LYS A 1 108 ? 39.116 3.729 -46.704 1.00 73.31 108 LYS A CA 1
ATOM 798 C C . LYS A 1 108 ? 39.891 5.048 -46.872 1.00 73.31 108 LYS A C 1
ATOM 800 O O . LYS A 1 108 ? 40.093 5.499 -48.001 1.00 73.31 108 LYS A O 1
ATOM 805 N N . LEU A 1 109 ? 40.345 5.678 -45.782 1.00 75.31 109 LEU A N 1
ATOM 806 C CA . LEU A 1 109 ? 41.200 6.872 -45.852 1.00 75.31 109 LEU A CA 1
ATOM 807 C C . LEU A 1 109 ? 42.610 6.533 -46.368 1.00 75.31 109 LEU A C 1
ATOM 809 O O . LEU A 1 109 ? 43.163 7.290 -47.168 1.00 75.31 109 LEU A O 1
ATOM 813 N N . ALA A 1 110 ? 43.173 5.394 -45.957 1.00 77.69 110 ALA A N 1
ATOM 814 C CA . ALA A 1 110 ? 44.483 4.933 -46.403 1.00 77.69 110 ALA A CA 1
ATOM 815 C C . ALA A 1 110 ? 44.501 4.620 -47.908 1.00 77.69 110 ALA A C 1
ATOM 817 O O . ALA A 1 110 ? 45.405 5.086 -48.605 1.00 77.69 110 ALA A O 1
ATOM 818 N N . ASP A 1 111 ? 43.464 3.949 -48.423 1.00 75.88 111 ASP A N 1
ATOM 819 C CA . ASP A 1 111 ? 43.274 3.713 -49.862 1.00 75.88 111 ASP A CA 1
ATOM 820 C C . ASP A 1 111 ? 43.252 5.027 -50.660 1.00 75.88 111 ASP A C 1
ATOM 822 O O . ASP A 1 111 ? 43.956 5.173 -51.664 1.00 75.88 111 ASP A O 1
ATOM 826 N N . ARG A 1 112 ? 42.489 6.026 -50.188 1.00 74.00 112 ARG A N 1
ATOM 827 C CA . ARG A 1 112 ? 42.384 7.344 -50.841 1.00 74.00 112 ARG A CA 1
ATOM 828 C C . ARG A 1 112 ? 43.716 8.099 -50.861 1.00 74.00 112 ARG A C 1
ATOM 830 O O . ARG A 1 112 ? 44.041 8.731 -51.865 1.00 74.00 112 ARG A O 1
ATOM 837 N N . LEU A 1 113 ? 44.474 8.043 -49.767 1.00 76.69 113 LEU A N 1
ATOM 838 C CA . LEU A 1 113 ? 45.790 8.677 -49.634 1.00 76.69 113 LEU A CA 1
ATOM 839 C C . LEU A 1 113 ? 46.930 7.850 -50.264 1.00 76.69 113 LEU A C 1
ATOM 841 O O . LEU A 1 113 ? 48.056 8.342 -50.358 1.00 76.69 113 LEU A O 1
ATOM 845 N N . LYS A 1 114 ? 46.652 6.614 -50.707 1.00 81.19 114 LYS A N 1
ATOM 846 C CA . LYS A 1 114 ? 47.633 5.623 -51.189 1.00 81.19 114 LYS A CA 1
ATOM 847 C C . LYS A 1 114 ? 48.746 5.359 -50.164 1.00 81.19 114 LYS A C 1
ATOM 849 O O . LYS A 1 114 ? 49.934 5.373 -50.492 1.00 81.19 114 LYS A O 1
ATOM 854 N N . VAL A 1 115 ? 48.351 5.145 -48.910 1.00 83.50 115 VAL A N 1
ATOM 855 C CA . VAL A 1 115 ? 49.231 4.814 -47.773 1.00 83.50 115 VAL A CA 1
ATOM 856 C C . VAL A 1 115 ? 48.769 3.520 -47.092 1.00 83.50 115 VAL A C 1
ATOM 858 O O . VAL A 1 115 ? 47.750 2.950 -47.462 1.00 83.50 115 VAL A O 1
ATOM 861 N N . SER A 1 116 ? 49.518 3.020 -46.105 1.00 82.75 116 SER A N 1
ATOM 862 C CA . SER A 1 116 ? 49.123 1.822 -45.342 1.00 82.75 116 SER A CA 1
ATOM 863 C C . SER A 1 116 ? 48.207 2.158 -44.161 1.00 82.75 116 SER A C 1
ATOM 865 O O . SER A 1 116 ? 48.467 3.123 -43.440 1.00 82.75 116 SER A O 1
ATOM 867 N N . SER A 1 117 ? 47.183 1.334 -43.923 1.00 83.06 117 SER A N 1
ATOM 868 C CA . SER A 1 117 ? 46.344 1.376 -42.718 1.00 83.06 117 SER A CA 1
ATOM 869 C C . SER A 1 117 ? 46.887 0.462 -41.609 1.00 83.06 117 SER A C 1
ATOM 871 O O . SER A 1 117 ? 47.422 -0.619 -41.873 1.00 83.06 117 SER A O 1
ATOM 873 N N . TYR A 1 118 ? 46.742 0.878 -40.349 1.00 81.50 118 TYR A N 1
ATOM 874 C CA . TYR A 1 118 ? 47.187 0.120 -39.176 1.00 81.50 118 TYR A CA 1
ATOM 875 C C . TYR A 1 118 ? 46.181 0.209 -38.020 1.00 81.50 118 TYR A C 1
ATOM 877 O O . TYR A 1 118 ? 45.816 1.297 -37.592 1.00 81.50 118 TYR A O 1
ATOM 885 N N . ILE A 1 119 ? 45.783 -0.935 -37.458 1.00 78.00 119 ILE A N 1
ATOM 886 C CA . ILE A 1 119 ? 44.891 -1.007 -36.288 1.00 78.00 119 ILE A CA 1
ATOM 887 C C . ILE A 1 119 ? 45.721 -1.423 -35.068 1.00 78.00 119 ILE A C 1
ATOM 889 O O . ILE A 1 119 ? 46.278 -2.527 -35.034 1.00 78.00 119 ILE A O 1
ATOM 893 N N . LEU A 1 120 ? 45.834 -0.540 -34.071 1.00 72.69 120 LEU A N 1
ATOM 894 C CA . LEU A 1 120 ? 46.636 -0.771 -32.867 1.00 72.69 120 LEU A CA 1
ATOM 895 C C . LEU A 1 120 ? 45.831 -1.573 -31.834 1.00 72.69 120 LEU A C 1
ATOM 897 O O . LEU A 1 120 ? 44.815 -1.121 -31.308 1.00 72.69 120 LEU A O 1
ATOM 901 N N . LYS A 1 121 ? 46.285 -2.798 -31.541 1.00 63.53 121 LYS A N 1
ATOM 902 C CA . LYS A 1 121 ? 45.560 -3.741 -30.677 1.00 63.53 121 LYS A CA 1
ATOM 903 C C . LYS A 1 121 ? 45.758 -3.447 -29.189 1.00 63.53 121 LYS A C 1
ATOM 905 O O . LYS A 1 121 ? 46.882 -3.389 -28.709 1.00 63.53 121 LYS A O 1
ATOM 910 N N . ARG A 1 122 ? 44.640 -3.446 -28.458 1.00 55.06 122 ARG A N 1
ATOM 911 C CA . ARG A 1 122 ? 44.488 -3.136 -27.022 1.00 55.06 122 ARG A CA 1
ATOM 912 C C . ARG A 1 122 ? 45.415 -3.873 -26.035 1.00 55.06 122 ARG A C 1
ATOM 914 O O . ARG A 1 122 ? 45.631 -3.366 -24.943 1.00 55.06 122 ARG A O 1
ATOM 921 N N . ASN A 1 123 ? 45.936 -5.049 -26.401 1.00 52.38 123 ASN A N 1
ATOM 922 C CA . ASN A 1 123 ? 46.729 -5.929 -25.526 1.00 52.38 123 ASN A CA 1
ATOM 923 C C . ASN A 1 123 ? 48.126 -6.237 -26.112 1.00 52.38 123 ASN A C 1
ATOM 925 O O . ASN A 1 123 ? 48.576 -7.384 -26.049 1.00 52.38 123 ASN A O 1
ATOM 929 N N . ALA A 1 124 ? 48.782 -5.272 -26.761 1.00 57.09 124 ALA A N 1
ATOM 930 C CA . ALA A 1 124 ? 50.180 -5.442 -27.162 1.00 57.09 124 ALA A CA 1
ATOM 931 C C . ALA A 1 124 ? 51.117 -5.249 -25.950 1.00 57.09 124 ALA A C 1
ATOM 933 O O . ALA A 1 124 ? 50.784 -4.529 -25.010 1.00 57.09 124 ALA A O 1
ATOM 934 N N . ASP A 1 125 ? 52.271 -5.918 -25.953 1.00 57.72 125 ASP A N 1
ATOM 935 C CA . ASP A 1 125 ? 53.316 -5.704 -24.948 1.00 57.72 125 ASP A CA 1
ATOM 936 C C . ASP A 1 125 ? 54.189 -4.489 -25.309 1.00 57.72 125 ASP A C 1
ATOM 938 O O . ASP A 1 125 ? 54.199 -4.021 -26.450 1.00 57.72 125 ASP A O 1
ATOM 942 N N . ASP A 1 126 ? 54.959 -3.968 -24.351 1.00 59.66 126 ASP A N 1
ATOM 943 C CA . ASP A 1 126 ? 55.799 -2.779 -24.576 1.00 59.66 126 ASP A CA 1
ATOM 944 C C . ASP A 1 126 ? 56.859 -2.992 -25.671 1.00 59.66 126 ASP A C 1
ATOM 946 O O . ASP A 1 126 ? 57.244 -2.060 -26.383 1.00 59.66 126 ASP A O 1
ATOM 950 N N . ALA A 1 127 ? 57.280 -4.244 -25.874 1.00 63.03 127 ALA A N 1
ATOM 951 C CA . ALA A 1 127 ? 58.158 -4.635 -26.971 1.00 63.03 127 ALA A CA 1
ATOM 952 C C . ALA A 1 127 ? 57.466 -4.523 -28.344 1.00 63.03 127 ALA A C 1
ATOM 954 O O . ALA A 1 127 ? 58.089 -4.069 -29.308 1.00 63.03 127 ALA A O 1
ATOM 955 N N . ALA A 1 128 ? 56.189 -4.898 -28.457 1.00 63.09 128 ALA A N 1
ATOM 956 C CA . ALA A 1 128 ? 55.385 -4.638 -29.642 1.00 63.09 128 ALA A CA 1
ATOM 957 C C . ALA A 1 128 ? 55.125 -3.138 -29.818 1.00 63.09 128 ALA A C 1
ATOM 959 O O . ALA A 1 128 ? 55.297 -2.647 -30.932 1.00 63.09 128 ALA A O 1
ATOM 960 N N . HIS A 1 129 ? 54.777 -2.396 -28.759 1.00 63.38 129 HIS A N 1
ATOM 961 C CA . HIS A 1 129 ? 54.558 -0.944 -28.829 1.00 63.38 129 HIS A CA 1
ATOM 962 C C . HIS A 1 129 ? 55.761 -0.206 -29.426 1.00 63.38 129 HIS A C 1
ATOM 964 O O . HIS A 1 129 ? 55.590 0.584 -30.355 1.00 63.38 129 HIS A O 1
ATOM 970 N N . LYS A 1 130 ? 56.981 -0.524 -28.972 1.00 65.06 130 LYS A N 1
ATOM 971 C CA . LYS A 1 130 ? 58.207 0.075 -29.515 1.00 65.06 130 LYS A CA 1
ATOM 972 C C . LYS A 1 130 ? 58.417 -0.251 -31.001 1.00 65.06 130 LYS A C 1
ATOM 974 O O . LYS A 1 130 ? 58.672 0.651 -31.792 1.00 65.06 130 LYS A O 1
ATOM 979 N N . ARG A 1 131 ? 58.222 -1.515 -31.402 1.00 67.38 131 ARG A N 1
ATOM 980 C CA . ARG A 1 131 ? 58.313 -1.947 -32.814 1.00 67.38 131 ARG A CA 1
ATOM 981 C C . ARG A 1 131 ? 57.261 -1.290 -33.712 1.00 67.38 131 ARG A C 1
ATOM 983 O O . ARG A 1 131 ? 57.519 -1.078 -34.893 1.00 67.38 131 ARG A O 1
ATOM 990 N N . TRP A 1 132 ? 56.072 -1.003 -33.180 1.00 70.62 132 TRP A N 1
ATOM 991 C CA . TRP A 1 132 ? 55.031 -0.274 -33.905 1.00 70.62 132 TRP A CA 1
ATOM 992 C C . TRP A 1 132 ? 55.418 1.191 -34.119 1.00 70.62 132 TRP A C 1
ATOM 994 O O . TRP A 1 132 ? 55.305 1.657 -35.248 1.00 70.62 132 TRP A O 1
ATOM 1004 N N . ALA A 1 133 ? 55.932 1.879 -33.095 1.00 66.62 133 ALA A N 1
ATOM 1005 C CA . ALA A 1 133 ? 56.419 3.255 -33.226 1.00 66.62 133 ALA A CA 1
ATOM 1006 C C . ALA A 1 133 ? 57.555 3.361 -34.264 1.00 66.62 133 ALA A C 1
ATOM 1008 O O . ALA A 1 133 ? 57.431 4.109 -35.230 1.00 66.62 133 ALA A O 1
ATOM 1009 N N . GLU A 1 134 ? 58.590 2.516 -34.153 1.00 70.88 134 GLU A N 1
ATOM 1010 C CA . GLU A 1 134 ? 59.712 2.455 -35.110 1.00 70.88 134 GLU A CA 1
ATOM 1011 C C . GLU A 1 134 ? 59.239 2.226 -36.561 1.00 70.88 134 GLU A C 1
ATOM 1013 O O . GLU A 1 134 ? 59.769 2.819 -37.502 1.00 70.88 134 GLU A O 1
ATOM 1018 N N . LYS A 1 135 ? 58.206 1.394 -36.758 1.00 73.25 135 LYS A N 1
ATOM 1019 C CA . LYS A 1 135 ? 57.623 1.114 -38.080 1.00 73.25 135 LYS A CA 1
ATOM 1020 C C . LYS A 1 135 ? 56.779 2.272 -38.632 1.00 73.25 135 LYS A C 1
ATOM 1022 O O . LYS A 1 135 ? 56.720 2.436 -39.849 1.00 73.25 135 LYS A O 1
ATOM 1027 N N . LEU A 1 136 ? 56.104 3.035 -37.772 1.00 74.25 136 LEU A N 1
ATOM 1028 C CA . LEU A 1 136 ? 55.276 4.180 -38.165 1.00 74.25 136 LEU A CA 1
ATOM 1029 C C . LEU A 1 136 ? 56.132 5.416 -38.477 1.00 74.25 136 LEU A C 1
ATOM 1031 O O . LEU A 1 136 ? 55.875 6.094 -39.472 1.00 74.25 136 LEU A O 1
ATOM 1035 N N . ASP A 1 137 ? 57.186 5.677 -37.699 1.00 73.25 137 ASP A N 1
ATOM 1036 C CA . ASP A 1 137 ? 58.131 6.766 -37.984 1.00 73.25 137 ASP A CA 1
ATOM 1037 C C . ASP A 1 137 ? 58.834 6.574 -39.335 1.00 73.25 137 ASP A C 1
ATOM 1039 O O . ASP A 1 137 ? 58.889 7.512 -40.135 1.00 73.25 137 ASP A O 1
ATOM 1043 N N . ALA A 1 138 ? 59.286 5.345 -39.620 1.00 73.56 138 ALA A N 1
ATOM 1044 C CA . ALA A 1 138 ? 59.976 4.977 -40.858 1.00 73.56 138 ALA A CA 1
ATOM 1045 C C . ALA A 1 138 ? 59.078 4.926 -42.115 1.00 73.56 138 ALA A C 1
ATOM 1047 O O . ALA A 1 138 ? 59.586 4.734 -43.220 1.00 73.56 138 ALA A O 1
ATOM 1048 N N . ALA A 1 139 ? 57.755 5.069 -41.982 1.00 79.75 139 ALA A N 1
ATOM 1049 C CA . ALA A 1 139 ? 56.838 5.067 -43.119 1.00 79.75 139 ALA A CA 1
ATOM 1050 C C . ALA A 1 139 ? 56.714 6.467 -43.751 1.00 79.75 139 ALA A C 1
ATOM 1052 O O . ALA A 1 139 ? 56.487 7.454 -43.051 1.00 79.75 139 ALA A O 1
ATOM 1053 N N . GLU A 1 140 ? 56.753 6.555 -45.087 1.00 77.88 140 GLU A N 1
ATOM 1054 C CA . GLU A 1 140 ? 56.464 7.809 -45.816 1.00 77.88 140 GLU A CA 1
ATOM 1055 C C . GLU A 1 140 ? 55.035 8.331 -45.586 1.00 77.88 140 GLU A C 1
ATOM 1057 O O . GLU A 1 140 ? 54.757 9.517 -45.768 1.00 77.88 140 GLU A O 1
ATOM 1062 N N . GLY A 1 141 ? 54.116 7.441 -45.213 1.00 84.12 141 GLY A N 1
ATOM 1063 C CA . GLY A 1 141 ? 52.742 7.775 -44.881 1.00 84.12 141 GLY A CA 1
ATOM 1064 C C . GLY A 1 141 ? 51.973 6.582 -44.323 1.00 84.12 141 GLY A C 1
ATOM 1065 O O . GLY A 1 141 ? 52.268 5.427 -44.645 1.00 84.12 141 GLY A O 1
ATOM 1066 N N . PHE A 1 142 ? 50.984 6.866 -43.480 1.00 84.12 142 PHE A N 1
ATOM 1067 C CA . PHE A 1 142 ? 50.109 5.885 -42.852 1.00 84.12 142 PHE A CA 1
ATOM 1068 C C . PHE A 1 142 ? 48.796 6.508 -42.358 1.00 84.12 142 PHE A C 1
ATOM 1070 O O . PHE A 1 142 ? 48.724 7.710 -42.095 1.00 84.12 142 PHE A O 1
ATOM 1077 N N . VAL A 1 143 ? 47.792 5.658 -42.135 1.00 81.69 143 VAL A N 1
ATOM 1078 C CA . VAL A 1 143 ? 46.638 5.958 -41.274 1.00 81.69 143 VAL A CA 1
ATOM 1079 C C . VAL A 1 143 ? 46.589 4.921 -40.154 1.00 81.69 143 VAL A C 1
ATOM 1081 O O . VAL A 1 143 ? 46.573 3.723 -40.429 1.00 81.69 143 VAL A O 1
ATOM 1084 N N . ALA A 1 144 ? 46.582 5.351 -38.894 1.00 80.31 144 ALA A N 1
ATOM 1085 C CA . ALA A 1 144 ? 46.541 4.461 -37.733 1.00 80.31 144 ALA A CA 1
ATOM 1086 C C . ALA A 1 144 ? 45.269 4.665 -36.896 1.00 80.31 144 ALA A C 1
ATOM 1088 O O . ALA A 1 144 ? 44.802 5.793 -36.766 1.00 80.31 144 ALA A O 1
ATOM 1089 N N . VAL A 1 145 ? 44.739 3.599 -36.289 1.00 80.06 145 VAL A N 1
ATOM 1090 C CA . VAL A 1 145 ? 43.601 3.649 -35.349 1.00 80.06 145 VAL A CA 1
ATOM 1091 C C . VAL A 1 145 ? 44.020 3.177 -33.964 1.00 80.06 145 VAL A C 1
ATOM 1093 O O . VAL A 1 145 ? 44.730 2.177 -33.833 1.00 80.06 145 VAL A O 1
ATOM 1096 N N . CYS A 1 146 ? 43.554 3.876 -32.929 1.00 75.56 146 CYS A N 1
ATOM 1097 C CA . CYS A 1 146 ? 43.720 3.494 -31.532 1.00 75.56 146 CYS A CA 1
ATOM 1098 C C . CYS A 1 146 ? 42.403 3.621 -30.746 1.00 75.56 146 CYS A C 1
ATOM 1100 O O . CYS A 1 146 ? 41.780 4.682 -30.727 1.00 75.56 146 CYS A O 1
ATOM 1102 N N . HIS A 1 147 ? 42.018 2.564 -30.025 1.00 73.44 147 HIS A N 1
ATOM 1103 C CA . HIS A 1 147 ? 40.825 2.552 -29.161 1.00 73.44 147 HIS A CA 1
ATOM 1104 C C . HIS A 1 147 ? 41.123 2.796 -27.673 1.00 73.44 147 HIS A C 1
ATOM 1106 O O . HIS A 1 147 ? 40.316 2.465 -26.806 1.00 73.44 147 HIS A O 1
ATOM 1112 N N . LEU A 1 148 ? 42.299 3.347 -27.361 1.00 62.34 148 LEU A N 1
ATOM 1113 C CA . LEU A 1 148 ? 42.733 3.679 -26.005 1.00 62.34 148 LEU A CA 1
ATOM 1114 C C . LEU A 1 148 ? 43.027 5.181 -25.912 1.00 62.34 148 LEU A C 1
ATOM 1116 O O . LEU A 1 148 ? 43.742 5.732 -26.744 1.00 62.34 148 LEU A O 1
ATOM 1120 N N . GLU A 1 149 ? 42.497 5.842 -24.880 1.00 51.91 149 GLU A N 1
ATOM 1121 C CA . GLU A 1 149 ? 42.629 7.299 -24.683 1.00 51.91 149 GLU A CA 1
ATOM 1122 C C . GLU A 1 149 ? 44.080 7.764 -24.482 1.00 51.91 149 GLU A C 1
ATOM 1124 O O . GLU A 1 149 ? 44.415 8.913 -24.781 1.00 51.91 149 GLU A O 1
ATOM 1129 N N . ARG A 1 150 ? 44.949 6.866 -24.001 1.00 49.47 150 ARG A N 1
ATOM 1130 C CA . ARG A 1 150 ? 46.401 7.049 -23.921 1.00 49.47 150 ARG A CA 1
ATOM 1131 C C . ARG A 1 150 ? 47.098 5.809 -24.458 1.00 49.47 150 ARG A C 1
ATOM 1133 O O . ARG A 1 150 ? 46.800 4.696 -24.026 1.00 49.47 150 ARG A O 1
ATOM 1140 N N . HIS A 1 151 ? 48.042 6.007 -25.370 1.00 54.31 151 HIS A N 1
ATOM 1141 C CA . HIS A 1 151 ? 48.816 4.928 -25.965 1.00 54.31 151 HIS A CA 1
ATOM 1142 C C . HIS A 1 151 ? 50.199 5.461 -26.339 1.00 54.31 151 HIS A C 1
ATOM 1144 O O . HIS A 1 151 ? 50.325 6.220 -27.295 1.00 54.31 151 HIS A O 1
ATOM 1150 N N . ALA A 1 152 ? 51.242 5.058 -25.609 1.00 48.25 152 ALA A N 1
ATOM 1151 C CA . ALA A 1 152 ? 52.576 5.668 -25.707 1.00 48.25 152 ALA A CA 1
ATOM 1152 C C . ALA A 1 152 ? 53.198 5.622 -27.122 1.00 48.25 152 ALA A C 1
ATOM 1154 O O . ALA A 1 152 ? 54.017 6.466 -27.466 1.00 48.25 152 ALA A O 1
ATOM 1155 N N . ALA A 1 153 ? 52.787 4.667 -27.966 1.00 51.78 153 ALA A N 1
ATOM 1156 C CA . ALA A 1 153 ? 53.221 4.600 -29.366 1.00 51.78 153 ALA A CA 1
ATOM 1157 C C . ALA A 1 153 ? 52.595 5.680 -30.278 1.00 51.78 153 ALA A C 1
ATOM 1159 O O . ALA A 1 153 ? 53.133 5.943 -31.348 1.00 51.78 153 ALA A O 1
ATOM 1160 N N . VAL A 1 154 ? 51.474 6.298 -29.883 1.00 54.41 154 VAL A N 1
ATOM 1161 C CA . VAL A 1 154 ? 50.835 7.394 -30.636 1.00 54.41 154 VAL A CA 1
ATOM 1162 C C . VAL A 1 154 ? 51.559 8.713 -30.378 1.00 54.41 154 VAL A C 1
ATOM 1164 O O . VAL A 1 154 ? 51.871 9.425 -31.327 1.00 54.41 154 VAL A O 1
ATOM 1167 N N . ASP A 1 155 ? 51.909 8.986 -29.118 1.00 53.91 155 ASP A N 1
ATOM 1168 C CA . ASP A 1 155 ? 52.665 10.184 -28.722 1.00 53.91 155 ASP A CA 1
ATOM 1169 C C . ASP A 1 155 ? 54.117 10.177 -29.255 1.00 53.91 155 ASP A C 1
ATOM 1171 O O . ASP A 1 155 ? 54.786 11.208 -29.258 1.00 53.91 155 ASP A O 1
ATOM 1175 N N . ALA A 1 156 ? 54.604 9.022 -29.726 1.00 52.44 156 ALA A N 1
ATOM 1176 C CA . ALA A 1 156 ? 55.940 8.845 -30.295 1.00 52.44 156 ALA A CA 1
ATOM 1177 C C . ALA A 1 156 ? 56.037 9.120 -31.811 1.00 52.44 156 ALA A C 1
ATOM 1179 O O . ALA A 1 156 ? 57.142 9.296 -32.311 1.00 52.44 156 ALA A O 1
ATOM 1180 N N . CYS A 1 157 ? 54.921 9.148 -32.553 1.00 62.06 157 CYS A N 1
ATOM 1181 C CA . CYS A 1 157 ? 54.944 9.229 -34.019 1.00 62.06 157 CYS A CA 1
ATOM 1182 C C . CYS A 1 157 ? 55.214 10.659 -34.518 1.00 62.06 157 CYS A C 1
ATOM 1184 O O . CYS A 1 157 ? 54.325 11.515 -34.536 1.00 62.06 157 CYS A O 1
ATOM 1186 N N . SER A 1 158 ? 56.431 10.910 -34.993 1.00 60.97 158 SER A N 1
ATOM 1187 C CA . SER A 1 158 ? 56.875 12.232 -35.433 1.00 60.97 158 SER A CA 1
ATOM 1188 C C . SER A 1 158 ? 56.134 12.729 -36.689 1.00 60.97 158 SER A C 1
ATOM 1190 O O . SER A 1 158 ? 56.074 12.068 -37.733 1.00 60.97 158 SER A O 1
ATOM 1192 N N . GLY A 1 159 ? 55.548 13.928 -36.588 1.00 68.00 159 GLY A N 1
ATOM 1193 C CA . GLY A 1 159 ? 54.853 14.601 -37.694 1.00 68.00 159 GLY A CA 1
ATOM 1194 C C . GLY A 1 159 ? 53.503 13.995 -38.102 1.00 68.00 159 GLY A C 1
ATOM 1195 O O . GLY A 1 159 ? 52.983 14.354 -39.157 1.00 68.00 159 GLY A O 1
ATOM 1196 N N . ALA A 1 160 ? 52.930 13.085 -37.309 1.00 75.88 160 ALA A N 1
ATOM 1197 C CA . ALA A 1 160 ? 51.582 12.570 -37.539 1.00 75.88 160 ALA A CA 1
ATOM 1198 C C . ALA A 1 160 ? 50.519 13.499 -36.930 1.00 75.88 160 ALA A C 1
ATOM 1200 O O . ALA A 1 160 ? 50.695 14.006 -35.822 1.00 75.88 160 ALA A O 1
ATOM 1201 N N . LYS A 1 161 ? 49.395 13.702 -37.628 1.00 78.69 161 LYS A N 1
ATOM 1202 C CA . LYS A 1 161 ? 48.273 14.480 -37.086 1.00 78.69 161 LYS A CA 1
ATOM 1203 C C . LYS A 1 161 ? 47.237 13.574 -36.435 1.00 78.69 161 LYS A C 1
ATOM 1205 O O . LYS A 1 161 ? 46.784 12.599 -37.036 1.00 78.69 161 LYS A O 1
ATOM 1210 N N . THR A 1 162 ? 46.846 13.931 -35.218 1.00 77.06 162 THR A N 1
ATOM 1211 C CA . THR A 1 162 ? 45.947 13.134 -34.380 1.00 77.06 162 THR A CA 1
ATOM 1212 C C . THR A 1 162 ? 44.555 13.749 -34.327 1.00 77.06 162 THR A C 1
ATOM 1214 O O . THR A 1 162 ? 44.392 14.905 -33.939 1.00 77.06 162 THR A O 1
ATOM 1217 N N . TYR A 1 163 ? 43.546 12.946 -34.650 1.00 77.62 163 TYR A N 1
ATOM 1218 C CA . TYR A 1 163 ? 42.128 13.270 -34.526 1.00 77.62 163 TYR A CA 1
ATOM 1219 C C . TYR A 1 163 ? 41.506 12.367 -33.453 1.00 77.62 163 TYR A C 1
ATOM 1221 O O . TYR A 1 163 ? 41.699 11.151 -33.485 1.00 77.62 163 TYR A O 1
ATOM 1229 N N . ARG A 1 164 ? 40.792 12.940 -32.474 1.00 76.69 164 ARG A N 1
ATOM 1230 C CA . ARG A 1 164 ? 40.275 12.209 -31.302 1.00 76.69 164 ARG A CA 1
ATOM 1231 C C . ARG A 1 164 ? 38.773 12.416 -31.113 1.00 76.69 164 ARG A C 1
ATOM 1233 O O . ARG A 1 164 ? 38.336 13.540 -30.890 1.00 76.69 164 ARG A O 1
ATOM 1240 N N . ILE A 1 165 ? 38.033 11.310 -31.091 1.00 75.38 165 ILE A N 1
ATOM 1241 C CA . ILE A 1 165 ? 36.650 11.225 -30.618 1.00 75.38 165 ILE A CA 1
ATOM 1242 C C . ILE A 1 165 ? 36.661 10.883 -29.133 1.00 75.38 165 ILE A C 1
ATOM 1244 O O . ILE A 1 165 ? 37.291 9.920 -28.701 1.00 75.38 165 ILE A O 1
ATOM 1248 N N . ASP A 1 166 ? 35.904 11.663 -28.377 1.00 74.00 166 ASP A N 1
ATOM 1249 C CA . ASP A 1 166 ? 35.666 11.488 -26.949 1.00 74.00 166 ASP A CA 1
ATOM 1250 C C . ASP A 1 166 ? 34.158 11.613 -26.717 1.00 74.00 166 ASP A C 1
ATOM 1252 O O . ASP A 1 166 ? 33.607 12.699 -26.872 1.00 74.00 166 ASP A O 1
ATOM 1256 N N . LEU A 1 167 ? 33.488 10.500 -26.397 1.00 72.44 167 LEU A N 1
ATOM 1257 C CA . LEU A 1 167 ? 32.032 10.461 -26.213 1.00 72.44 167 LEU A CA 1
ATOM 1258 C C . LEU A 1 167 ? 31.560 11.056 -24.875 1.00 72.44 167 LEU A C 1
ATOM 1260 O O . LEU A 1 167 ? 30.351 11.227 -24.698 1.00 72.44 167 LEU A O 1
ATOM 1264 N N . GLN A 1 168 ? 32.476 11.393 -23.957 1.00 73.44 168 GLN A N 1
ATOM 1265 C CA . GLN A 1 168 ? 32.137 12.152 -22.747 1.00 73.44 168 GLN A CA 1
ATOM 1266 C C . GLN A 1 168 ? 31.825 13.615 -23.076 1.00 73.44 168 GLN A C 1
ATOM 1268 O O . GLN A 1 168 ? 31.121 14.283 -22.321 1.00 73.44 168 GLN A O 1
ATOM 1273 N N . ARG A 1 169 ? 32.301 14.119 -24.222 1.00 70.94 169 ARG A N 1
ATOM 1274 C CA . ARG A 1 169 ? 31.981 15.466 -24.688 1.00 70.94 169 ARG A CA 1
ATOM 1275 C C . ARG A 1 169 ? 30.690 15.491 -25.500 1.00 70.94 169 ARG A C 1
ATOM 1277 O O . ARG A 1 169 ? 30.509 14.739 -26.458 1.00 70.94 169 ARG A O 1
ATOM 1284 N N . ASP A 1 170 ? 29.811 16.417 -25.141 1.00 70.44 170 ASP A N 1
ATOM 1285 C CA . ASP A 1 170 ? 28.503 16.611 -25.768 1.00 70.44 170 ASP A CA 1
ATOM 1286 C C . ASP A 1 170 ? 28.565 16.950 -27.262 1.00 70.44 170 ASP A C 1
ATOM 1288 O O . ASP A 1 170 ? 27.710 16.499 -28.021 1.00 70.44 170 ASP A O 1
ATOM 1292 N N . ASP A 1 171 ? 29.563 17.724 -27.691 1.00 70.69 171 ASP A N 1
ATOM 1293 C CA . ASP A 1 171 ? 29.758 18.112 -29.090 1.00 70.69 171 ASP A CA 1
ATOM 1294 C C . ASP A 1 171 ? 30.133 16.905 -29.959 1.00 70.69 171 ASP A C 1
ATOM 1296 O O . ASP A 1 171 ? 29.462 16.613 -30.948 1.00 70.69 171 ASP A O 1
ATOM 1300 N N . HIS A 1 172 ? 31.134 16.136 -29.532 1.00 75.12 172 HIS A N 1
ATOM 1301 C CA . HIS A 1 172 ? 31.527 14.882 -30.164 1.00 75.12 172 HIS A CA 1
ATOM 1302 C C . HIS A 1 172 ? 30.387 13.854 -30.157 1.00 75.12 172 HIS A C 1
ATOM 1304 O O . HIS A 1 172 ? 30.118 13.238 -31.188 1.00 75.12 172 HIS A O 1
ATOM 1310 N N . ARG A 1 173 ? 29.680 13.682 -29.029 1.00 74.06 173 ARG A N 1
ATOM 1311 C CA . ARG A 1 173 ? 28.551 12.743 -28.920 1.00 74.06 173 ARG A CA 1
ATOM 1312 C C . ARG A 1 173 ? 27.433 13.098 -29.903 1.00 74.06 173 ARG A C 1
ATOM 1314 O O . ARG A 1 173 ? 26.991 12.219 -30.640 1.00 74.06 173 ARG A O 1
ATOM 1321 N N . LYS A 1 174 ? 27.025 14.373 -29.964 1.00 75.88 174 LYS A N 1
ATOM 1322 C CA . LYS A 1 174 ? 26.024 14.877 -30.925 1.00 75.88 174 LYS A CA 1
ATOM 1323 C C . LYS A 1 174 ? 26.478 14.686 -32.370 1.00 75.88 174 LYS A C 1
ATOM 1325 O O . LYS A 1 174 ? 25.680 14.266 -33.198 1.00 75.88 174 LYS A O 1
ATOM 1330 N N . ALA A 1 175 ? 27.750 14.934 -32.669 1.00 74.62 175 ALA A N 1
ATOM 1331 C CA . ALA A 1 175 ? 28.265 14.822 -34.026 1.00 74.62 175 ALA A CA 1
ATOM 1332 C C . ALA A 1 175 ? 28.364 13.355 -34.505 1.00 74.62 175 ALA A C 1
ATOM 1334 O O . ALA A 1 175 ? 27.960 13.058 -35.628 1.00 74.62 175 ALA A O 1
ATOM 1335 N N . VAL A 1 176 ? 28.812 12.407 -33.662 1.00 75.81 176 VAL A N 1
ATOM 1336 C CA . VAL A 1 176 ? 28.754 10.961 -33.990 1.00 75.81 176 VAL A CA 1
ATOM 1337 C C . VAL A 1 176 ? 27.302 10.517 -34.181 1.00 75.81 176 VAL A C 1
ATOM 1339 O O . VAL A 1 176 ? 27.009 9.748 -35.093 1.00 75.81 176 VAL A O 1
ATOM 1342 N N . HIS A 1 177 ? 26.391 11.011 -33.343 1.00 77.44 177 HIS A N 1
ATOM 1343 C CA . HIS A 1 177 ? 24.970 10.675 -33.392 1.00 77.44 177 HIS A CA 1
ATOM 1344 C C . HIS A 1 177 ? 24.290 11.166 -34.684 1.00 77.44 177 HIS A C 1
ATOM 1346 O O . HIS A 1 177 ? 23.743 10.351 -35.420 1.00 77.44 177 HIS A O 1
ATOM 1352 N N . GLN A 1 178 ? 24.464 12.436 -35.063 1.00 77.69 178 GLN A N 1
ATOM 1353 C CA . GLN A 1 178 ? 24.020 12.972 -36.363 1.00 77.69 178 GLN A CA 1
ATOM 1354 C C . GLN A 1 178 ? 24.598 12.185 -37.551 1.00 77.69 178 GLN A C 1
ATOM 1356 O O . GLN A 1 178 ? 23.917 11.944 -38.546 1.00 77.69 178 GLN A O 1
ATOM 1361 N N . SER A 1 179 ? 25.851 11.738 -37.440 1.00 76.88 179 SER A N 1
ATOM 1362 C CA . SER A 1 179 ? 26.500 10.888 -38.443 1.00 76.88 179 SER A CA 1
ATOM 1363 C C . SER A 1 179 ? 25.801 9.519 -38.577 1.00 76.88 179 SER A C 1
ATOM 1365 O O . SER A 1 179 ? 25.572 9.043 -39.688 1.00 76.88 179 SER A O 1
ATOM 1367 N N . MET A 1 180 ? 25.363 8.918 -37.460 1.00 79.69 180 MET A N 1
ATOM 1368 C CA . MET A 1 180 ? 24.541 7.695 -37.445 1.00 79.69 180 MET A CA 1
ATOM 1369 C C . MET A 1 180 ? 23.144 7.911 -38.053 1.00 79.69 180 MET A C 1
ATOM 1371 O O . MET A 1 180 ? 22.648 7.032 -38.758 1.00 79.69 180 MET A O 1
ATOM 1375 N N . GLU A 1 181 ? 22.512 9.067 -37.820 1.00 79.81 181 GLU A N 1
ATOM 1376 C CA . GLU A 1 181 ? 21.229 9.423 -38.449 1.00 79.81 181 GLU A CA 1
ATOM 1377 C C . GLU A 1 181 ? 21.365 9.534 -39.976 1.00 79.81 181 GLU A C 1
ATOM 1379 O O . GLU A 1 181 ? 20.557 8.975 -40.718 1.00 79.81 181 GLU A O 1
ATOM 1384 N N . LEU A 1 182 ? 22.425 10.187 -40.466 1.00 77.94 182 LEU A N 1
ATOM 1385 C CA . LEU A 1 182 ? 22.709 10.307 -41.901 1.00 77.94 182 LEU A CA 1
ATOM 1386 C C . LEU A 1 182 ? 23.023 8.950 -42.551 1.00 77.94 182 LEU A C 1
ATOM 1388 O O . LEU A 1 182 ? 22.510 8.664 -43.637 1.00 77.94 182 LEU A O 1
ATOM 1392 N N . PHE A 1 183 ? 23.807 8.099 -41.878 1.00 79.44 183 PHE A N 1
ATOM 1393 C CA . PHE A 1 183 ? 24.049 6.709 -42.284 1.00 79.44 183 PHE A CA 1
ATOM 1394 C C . PHE A 1 183 ? 22.732 5.939 -42.461 1.00 79.44 183 PHE A C 1
ATOM 1396 O O . PHE A 1 183 ? 22.507 5.275 -43.476 1.00 79.44 183 PHE A O 1
ATOM 1403 N N . ALA A 1 184 ? 21.835 6.066 -41.483 1.00 80.44 184 ALA A N 1
ATOM 1404 C CA . ALA A 1 184 ? 20.532 5.422 -41.484 1.00 80.44 184 ALA A CA 1
ATOM 1405 C C . ALA A 1 184 ? 19.618 5.918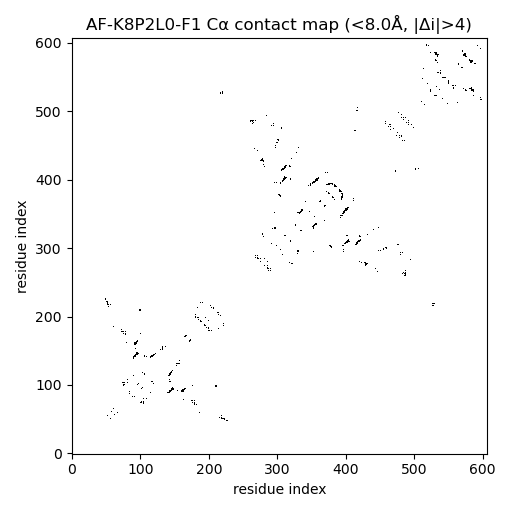 -42.610 1.00 80.44 184 ALA A C 1
ATOM 1407 O O . ALA A 1 184 ? 19.044 5.095 -43.326 1.00 80.44 184 ALA A O 1
ATOM 1408 N N . GLU A 1 185 ? 19.520 7.236 -42.824 1.00 81.94 185 GLU A N 1
ATOM 1409 C CA . GLU A 1 185 ? 18.777 7.789 -43.962 1.00 81.94 185 GLU A CA 1
ATOM 1410 C C . GLU A 1 185 ? 19.304 7.249 -45.298 1.00 81.94 185 GLU A C 1
ATOM 1412 O O . GLU A 1 185 ? 18.516 6.881 -46.171 1.00 81.94 185 GLU A O 1
ATOM 1417 N N . HIS A 1 186 ? 20.629 7.205 -45.477 1.00 79.56 186 HIS A N 1
ATOM 1418 C CA . HIS A 1 186 ? 21.245 6.706 -46.706 1.00 79.56 186 HIS A CA 1
ATOM 1419 C C . HIS A 1 186 ? 20.916 5.227 -46.941 1.00 79.56 186 HIS A C 1
ATOM 1421 O O . HIS A 1 186 ? 20.477 4.854 -48.030 1.00 79.56 186 HIS A O 1
ATOM 1427 N N . LEU A 1 187 ? 21.067 4.394 -45.909 1.00 83.44 187 LEU A N 1
ATOM 1428 C CA . LEU A 1 187 ? 20.795 2.960 -45.976 1.00 83.44 187 LEU A CA 1
ATOM 1429 C C . LEU A 1 187 ? 19.314 2.680 -46.291 1.00 83.44 187 LEU A C 1
ATOM 1431 O O . LEU A 1 187 ? 19.021 1.864 -47.165 1.00 83.44 187 LEU A O 1
ATOM 1435 N N . LEU A 1 188 ? 18.376 3.394 -45.656 1.00 82.31 188 LEU A N 1
ATOM 1436 C CA . LEU A 1 188 ? 16.940 3.240 -45.928 1.00 82.31 188 LEU A CA 1
ATOM 1437 C C . LEU A 1 188 ? 16.564 3.664 -47.355 1.00 82.31 188 LEU A C 1
ATOM 1439 O O . LEU A 1 188 ? 15.808 2.943 -48.012 1.00 82.31 188 LEU A O 1
ATOM 1443 N N . ARG A 1 189 ? 17.145 4.759 -47.878 1.00 81.50 189 ARG A N 1
ATOM 1444 C CA . ARG A 1 189 ? 17.009 5.130 -49.302 1.00 81.50 189 ARG A CA 1
ATOM 1445 C C . ARG A 1 189 ? 17.532 4.015 -50.212 1.00 81.50 189 ARG A C 1
ATOM 1447 O O . ARG A 1 189 ? 16.862 3.654 -51.173 1.00 81.50 189 ARG A O 1
ATOM 1454 N N . ALA A 1 190 ? 18.692 3.439 -49.896 1.00 80.25 190 ALA A N 1
ATOM 1455 C CA . ALA A 1 190 ? 19.327 2.402 -50.710 1.00 80.25 190 ALA A CA 1
ATOM 1456 C C . ALA A 1 190 ? 18.612 1.032 -50.677 1.00 80.25 190 ALA A C 1
ATOM 1458 O O . ALA A 1 190 ? 18.806 0.228 -51.588 1.00 80.25 190 ALA A O 1
ATOM 1459 N N . GLU A 1 191 ? 17.785 0.754 -49.665 1.00 80.31 191 GLU A N 1
ATOM 1460 C CA . GLU A 1 191 ? 16.888 -0.417 -49.614 1.00 80.31 191 GLU A CA 1
ATOM 1461 C C . GLU A 1 191 ? 15.463 -0.115 -50.134 1.00 80.31 191 GLU A C 1
ATOM 1463 O O . GLU A 1 191 ? 14.585 -0.978 -50.036 1.00 80.31 191 GLU A O 1
ATOM 1468 N N . ASN A 1 192 ? 15.238 1.080 -50.706 1.00 79.38 192 ASN A N 1
ATOM 1469 C CA . ASN A 1 192 ? 13.947 1.601 -51.183 1.00 79.38 192 ASN A CA 1
ATOM 1470 C C . ASN A 1 192 ? 12.829 1.590 -50.120 1.00 79.38 192 ASN A C 1
ATOM 1472 O O . ASN A 1 192 ? 11.658 1.376 -50.438 1.00 79.38 192 ASN A O 1
ATOM 1476 N N . ILE A 1 193 ? 13.176 1.816 -48.851 1.00 79.69 193 ILE A N 1
ATOM 1477 C CA . ILE A 1 193 ? 12.202 1.892 -47.759 1.00 79.69 193 ILE A CA 1
ATOM 1478 C C . ILE A 1 193 ? 11.764 3.351 -47.564 1.00 79.69 193 ILE A C 1
ATOM 1480 O O . ILE A 1 193 ? 12.620 4.200 -47.313 1.00 79.69 193 ILE A O 1
ATOM 1484 N N . PRO A 1 194 ? 10.458 3.676 -47.641 1.00 74.00 194 PRO A N 1
ATOM 1485 C CA . PRO A 1 194 ? 9.971 5.008 -47.295 1.00 74.00 194 PRO A CA 1
ATOM 1486 C C . PRO A 1 194 ? 10.095 5.251 -45.782 1.00 74.00 194 PRO A C 1
ATOM 1488 O O . PRO A 1 194 ? 9.793 4.375 -44.969 1.00 74.00 194 PRO A O 1
ATOM 1491 N N . PHE A 1 195 ? 10.532 6.452 -45.403 1.00 75.31 195 PHE A N 1
ATOM 1492 C CA . PHE A 1 195 ? 10.683 6.885 -44.011 1.00 75.31 195 PHE A CA 1
ATOM 1493 C C . PHE A 1 195 ? 10.435 8.390 -43.876 1.00 75.31 195 PHE A C 1
ATOM 1495 O O . PHE A 1 195 ? 10.608 9.148 -44.833 1.00 75.31 195 PHE A O 1
ATOM 1502 N N . ILE A 1 196 ? 10.090 8.829 -42.666 1.00 72.31 196 ILE A N 1
ATOM 1503 C CA . ILE A 1 196 ? 10.068 10.248 -42.291 1.00 72.31 196 ILE A CA 1
ATOM 1504 C C . ILE A 1 196 ? 11.367 10.564 -41.537 1.00 72.31 196 ILE A C 1
ATOM 1506 O O . ILE A 1 196 ? 11.787 9.785 -40.685 1.00 72.31 196 ILE A O 1
ATOM 1510 N N . ARG A 1 197 ? 12.015 11.709 -41.801 1.00 66.00 197 ARG A N 1
ATOM 1511 C CA . ARG A 1 197 ? 13.264 12.101 -41.107 1.00 66.00 197 ARG A CA 1
ATOM 1512 C C . ARG A 1 197 ? 13.123 12.030 -39.581 1.00 66.00 197 ARG A C 1
ATOM 1514 O O . ARG A 1 197 ? 13.924 11.367 -38.936 1.00 66.00 197 ARG A O 1
ATOM 1521 N N . GLY A 1 198 ? 12.063 12.618 -39.022 1.00 60.06 198 GLY A N 1
ATOM 1522 C CA . GLY A 1 198 ? 11.791 12.574 -37.579 1.00 60.06 198 GLY A CA 1
ATOM 1523 C C . GLY A 1 198 ? 11.590 11.161 -37.006 1.00 60.06 198 GLY A C 1
ATOM 1524 O O . GLY A 1 198 ? 11.883 10.938 -35.838 1.00 60.06 198 GLY A O 1
ATOM 1525 N N . GLU A 1 199 ? 11.165 10.186 -37.817 1.00 63.50 199 GLU A N 1
ATOM 1526 C CA . GLU A 1 199 ? 11.065 8.775 -37.412 1.00 63.50 199 GLU A CA 1
ATOM 1527 C C . GLU A 1 199 ? 12.464 8.159 -37.250 1.00 63.50 199 GLU A C 1
ATOM 1529 O O . GLU A 1 199 ? 12.743 7.518 -36.242 1.00 63.50 199 GLU A O 1
ATOM 1534 N N . VAL A 1 200 ? 13.382 8.427 -38.188 1.00 67.31 200 VAL A N 1
ATOM 1535 C CA . VAL A 1 200 ? 14.791 7.993 -38.102 1.00 67.31 200 VAL A CA 1
ATOM 1536 C C . VAL A 1 200 ? 15.496 8.632 -36.904 1.00 67.31 200 VAL A C 1
ATOM 1538 O O . VAL A 1 200 ? 16.178 7.936 -36.151 1.00 67.31 200 VAL A O 1
ATOM 1541 N N . GLN A 1 201 ? 15.265 9.926 -36.675 1.00 68.25 201 GLN A N 1
ATOM 1542 C CA . GLN A 1 201 ? 15.798 10.644 -35.513 1.00 68.25 201 GLN A CA 1
ATOM 1543 C C . GLN A 1 201 ? 15.212 10.127 -34.193 1.00 68.25 201 GLN A C 1
ATOM 1545 O O . GLN A 1 201 ? 15.936 9.981 -33.217 1.00 68.25 201 GLN A O 1
ATOM 1550 N N . SER A 1 202 ? 13.929 9.757 -34.151 1.00 59.44 202 SER A N 1
ATOM 1551 C CA . SER A 1 202 ? 13.322 9.135 -32.965 1.00 59.44 202 SER A CA 1
ATOM 1552 C C . SER A 1 202 ? 13.851 7.717 -32.702 1.00 59.44 202 SER A C 1
ATOM 1554 O O . SER A 1 202 ? 14.064 7.352 -31.547 1.00 59.44 202 SER A O 1
ATOM 1556 N N . MET A 1 203 ? 14.127 6.932 -33.751 1.00 64.00 203 MET A N 1
ATOM 1557 C CA . MET A 1 203 ? 14.704 5.584 -33.630 1.00 64.00 203 MET A CA 1
ATOM 1558 C C . MET A 1 203 ? 16.158 5.584 -33.138 1.00 64.00 203 MET A C 1
ATOM 1560 O O . MET A 1 203 ? 16.564 4.655 -32.442 1.00 64.00 203 MET A O 1
ATOM 1564 N N . ILE A 1 204 ? 16.951 6.593 -33.513 1.00 67.81 204 ILE A N 1
ATOM 1565 C CA . ILE A 1 204 ? 18.397 6.651 -33.226 1.00 67.81 204 ILE A CA 1
ATOM 1566 C C . ILE A 1 204 ? 18.696 7.579 -32.043 1.00 67.81 204 ILE A C 1
ATOM 1568 O O . ILE A 1 204 ? 19.591 7.290 -31.254 1.00 67.81 204 ILE A O 1
ATOM 1572 N N . GLY A 1 205 ? 17.907 8.639 -31.852 1.00 57.81 205 GLY A N 1
ATOM 1573 C CA . GLY A 1 205 ? 17.924 9.598 -30.738 1.00 57.81 205 GLY A CA 1
ATOM 1574 C C . GLY A 1 205 ? 18.301 9.028 -29.363 1.00 57.81 205 GLY A C 1
ATOM 1575 O O . GLY A 1 205 ? 19.274 9.498 -28.777 1.00 57.81 205 GLY A O 1
ATOM 1576 N N . PRO A 1 206 ? 17.592 8.006 -28.845 1.00 52.31 206 PRO A N 1
ATOM 1577 C CA . PRO A 1 206 ? 17.841 7.459 -27.510 1.00 52.31 206 PRO A CA 1
ATOM 1578 C C . PRO A 1 206 ? 19.018 6.466 -27.432 1.00 52.31 206 PRO A C 1
ATOM 1580 O O . PRO A 1 206 ? 19.283 5.924 -26.361 1.00 52.31 206 PRO A O 1
ATOM 1583 N N . VAL A 1 207 ? 19.709 6.175 -28.539 1.00 56.84 207 VAL A N 1
ATOM 1584 C CA . VAL A 1 207 ? 20.738 5.127 -28.620 1.00 56.84 207 VAL A CA 1
ATOM 1585 C C . VAL A 1 207 ? 22.128 5.717 -28.369 1.00 56.84 207 VAL A C 1
ATOM 1587 O O . VAL A 1 207 ? 22.554 6.650 -29.052 1.00 56.84 207 VAL A O 1
ATOM 1590 N N . PHE A 1 208 ? 22.883 5.147 -27.422 1.00 56.19 208 PHE A N 1
ATOM 1591 C CA . PHE A 1 208 ? 24.290 5.523 -27.237 1.00 56.19 208 PHE A CA 1
ATOM 1592 C C . PHE A 1 208 ? 25.093 5.199 -28.515 1.00 56.19 208 PHE A C 1
ATOM 1594 O O . PHE A 1 208 ? 24.909 4.099 -29.041 1.00 56.19 208 PHE A O 1
ATOM 1601 N N . PRO A 1 209 ? 25.970 6.088 -29.035 1.00 65.19 209 PRO A N 1
ATOM 1602 C CA . PRO A 1 209 ? 26.463 5.973 -30.410 1.00 65.19 209 PRO A CA 1
ATOM 1603 C C . PRO A 1 209 ? 27.220 4.662 -30.693 1.00 65.19 209 PRO A C 1
ATOM 1605 O O . PRO A 1 209 ? 28.386 4.509 -30.336 1.00 65.19 209 PRO A O 1
ATOM 1608 N N . SER A 1 210 ? 26.538 3.725 -31.357 1.00 73.50 210 SER A N 1
ATOM 1609 C CA . SER A 1 210 ? 27.007 2.374 -31.683 1.00 73.50 210 SER A CA 1
ATOM 1610 C C . SER A 1 210 ? 26.523 1.992 -33.080 1.00 73.50 210 SER A C 1
ATOM 1612 O O . SER A 1 210 ? 25.318 1.940 -33.347 1.00 73.50 210 SER A O 1
ATOM 1614 N N . LEU A 1 211 ? 27.467 1.700 -33.975 1.00 72.19 211 LEU A N 1
ATOM 1615 C CA . LEU A 1 211 ? 27.185 1.284 -35.348 1.00 72.19 211 LEU A CA 1
ATOM 1616 C C . LEU A 1 211 ? 26.449 -0.062 -35.356 1.00 72.19 211 LEU A C 1
ATOM 1618 O O . LEU A 1 211 ? 25.494 -0.244 -36.113 1.00 72.19 211 LEU A O 1
ATOM 1622 N N . THR A 1 212 ? 26.839 -0.981 -34.468 1.00 67.81 212 THR A N 1
ATOM 1623 C CA . THR A 1 212 ? 26.182 -2.284 -34.306 1.00 67.81 212 THR A CA 1
ATOM 1624 C C . THR A 1 212 ? 24.727 -2.145 -33.836 1.00 67.81 212 THR A C 1
ATOM 1626 O O . THR A 1 212 ? 23.845 -2.835 -34.360 1.00 67.81 212 THR A O 1
ATOM 1629 N N . ALA A 1 213 ? 24.439 -1.240 -32.893 1.00 64.56 213 ALA A N 1
ATOM 1630 C CA . ALA A 1 213 ? 23.076 -0.986 -32.424 1.00 64.56 213 ALA A CA 1
ATOM 1631 C C . ALA A 1 213 ? 22.198 -0.384 -33.533 1.00 64.56 213 ALA A C 1
ATOM 1633 O O . ALA A 1 213 ? 21.111 -0.898 -33.802 1.00 64.56 213 ALA A O 1
ATOM 1634 N N . VAL A 1 214 ? 22.698 0.637 -34.237 1.00 70.94 214 VAL A N 1
ATOM 1635 C CA . VAL A 1 214 ? 21.978 1.303 -35.336 1.00 70.94 214 VAL A CA 1
ATOM 1636 C C . VAL A 1 214 ? 21.690 0.333 -36.485 1.00 70.94 214 VAL A C 1
ATOM 1638 O O . VAL A 1 214 ? 20.547 0.234 -36.928 1.00 70.94 214 VAL A O 1
ATOM 1641 N N . LEU A 1 215 ? 22.667 -0.475 -36.911 1.00 72.75 215 LEU A N 1
ATOM 1642 C CA . LEU A 1 215 ? 22.456 -1.514 -37.930 1.00 72.75 215 LEU A CA 1
ATOM 1643 C C . LEU A 1 215 ? 21.430 -2.575 -37.505 1.00 72.75 215 LEU A C 1
ATOM 1645 O O . LEU A 1 215 ? 20.706 -3.094 -38.353 1.00 72.75 215 LEU A O 1
ATOM 1649 N N . THR A 1 216 ? 21.335 -2.890 -36.211 1.00 63.66 216 THR A N 1
ATOM 1650 C CA . THR A 1 216 ? 20.342 -3.840 -35.679 1.00 63.66 216 THR A CA 1
ATOM 1651 C C . THR A 1 216 ? 18.926 -3.260 -35.700 1.00 63.66 216 THR A C 1
ATOM 1653 O O . THR A 1 216 ? 17.981 -3.950 -36.094 1.00 63.66 216 THR A O 1
ATOM 1656 N N . ILE A 1 217 ? 18.776 -1.983 -35.340 1.00 65.38 217 ILE A N 1
ATOM 1657 C CA . ILE A 1 217 ? 17.498 -1.258 -35.411 1.00 65.38 217 ILE A CA 1
ATOM 1658 C C . ILE A 1 217 ? 17.038 -1.145 -36.871 1.00 65.38 217 ILE A C 1
ATOM 1660 O O . ILE A 1 217 ? 15.900 -1.489 -37.185 1.00 65.38 217 ILE A O 1
ATOM 1664 N N . LEU A 1 218 ? 17.937 -0.769 -37.787 1.00 72.06 218 LEU A N 1
ATOM 1665 C CA . LEU A 1 218 ? 17.630 -0.661 -39.217 1.00 72.06 218 LEU A CA 1
ATOM 1666 C C . LEU A 1 218 ? 17.264 -2.007 -39.846 1.00 72.06 218 LEU A C 1
ATOM 1668 O O . LEU A 1 218 ? 16.281 -2.085 -40.576 1.00 72.06 218 LEU A O 1
ATOM 1672 N N . ALA A 1 219 ? 17.997 -3.077 -39.530 1.00 67.25 219 ALA A N 1
ATOM 1673 C CA . ALA A 1 219 ? 17.681 -4.435 -39.973 1.00 67.25 219 ALA A CA 1
ATOM 1674 C C . ALA A 1 219 ? 16.248 -4.850 -39.585 1.00 67.25 219 ALA A C 1
ATOM 1676 O O . ALA A 1 219 ? 15.488 -5.348 -40.423 1.00 67.25 219 ALA A O 1
ATOM 1677 N N . SER A 1 220 ? 15.856 -4.561 -38.342 1.00 60.94 220 SER A N 1
ATOM 1678 C CA . SER A 1 220 ? 14.506 -4.821 -37.825 1.00 60.94 220 SER A CA 1
ATOM 1679 C C . SER A 1 220 ? 13.456 -3.945 -38.523 1.00 60.94 220 SER A C 1
ATOM 1681 O O . SER A 1 220 ? 12.439 -4.452 -38.995 1.00 60.94 220 SER A O 1
ATOM 1683 N N . TYR A 1 221 ? 13.728 -2.645 -38.677 1.00 71.50 221 TYR A N 1
ATOM 1684 C CA . TYR A 1 221 ? 12.830 -1.689 -39.332 1.00 71.50 221 TYR A CA 1
ATOM 1685 C C . TYR A 1 221 ? 12.568 -2.032 -40.808 1.00 71.50 221 TYR A C 1
ATOM 1687 O O . TYR A 1 221 ? 11.417 -2.040 -41.246 1.00 71.50 221 TYR A O 1
ATOM 1695 N N . ILE A 1 222 ? 13.615 -2.372 -41.569 1.00 73.19 222 ILE A N 1
ATOM 1696 C CA . ILE A 1 222 ? 13.523 -2.767 -42.984 1.00 73.19 222 ILE A CA 1
ATOM 1697 C C . ILE A 1 222 ? 12.738 -4.073 -43.129 1.00 73.19 222 ILE A C 1
ATOM 1699 O O . ILE A 1 222 ? 11.883 -4.177 -44.009 1.00 73.19 222 ILE A O 1
ATOM 1703 N N . THR A 1 223 ? 12.993 -5.055 -42.259 1.00 70.44 223 THR A N 1
ATOM 1704 C CA . THR A 1 223 ? 12.259 -6.331 -42.258 1.00 70.44 223 THR A CA 1
ATOM 1705 C C . THR A 1 223 ? 10.772 -6.098 -41.984 1.00 70.44 223 THR A C 1
ATOM 1707 O O . THR A 1 223 ? 9.935 -6.550 -42.766 1.00 70.44 223 THR A O 1
ATOM 1710 N N . ARG A 1 224 ? 10.436 -5.290 -40.967 1.00 71.94 224 ARG A N 1
ATOM 1711 C CA . ARG A 1 224 ? 9.051 -4.900 -40.662 1.00 71.94 224 ARG A CA 1
ATOM 1712 C C . ARG A 1 224 ? 8.385 -4.171 -41.833 1.00 71.94 224 ARG A C 1
ATOM 1714 O O . ARG A 1 224 ? 7.294 -4.552 -42.234 1.00 71.94 224 ARG A O 1
ATOM 1721 N N . LYS A 1 225 ? 9.035 -3.167 -42.437 1.00 72.56 225 LYS A N 1
ATOM 1722 C CA . LYS A 1 225 ? 8.466 -2.415 -43.576 1.00 72.56 225 LYS A CA 1
ATOM 1723 C C . LYS A 1 225 ? 8.232 -3.290 -44.813 1.00 72.56 225 LYS A C 1
ATOM 1725 O O . LYS A 1 225 ? 7.270 -3.062 -45.543 1.00 72.56 225 LYS A O 1
ATOM 1730 N N . ARG A 1 226 ? 9.059 -4.320 -45.031 1.00 75.38 226 ARG A N 1
ATOM 1731 C CA . ARG A 1 226 ? 8.845 -5.330 -46.085 1.00 75.38 226 ARG A CA 1
ATOM 1732 C C . ARG A 1 226 ? 7.645 -6.233 -45.795 1.00 75.38 226 ARG A C 1
ATOM 1734 O O . ARG A 1 226 ? 6.899 -6.537 -46.721 1.00 75.38 226 ARG A O 1
ATOM 1741 N N . GLN A 1 227 ? 7.433 -6.611 -44.535 1.00 66.88 227 GLN A N 1
ATOM 1742 C CA . GLN A 1 227 ? 6.255 -7.372 -44.103 1.00 66.88 227 GLN A CA 1
ATOM 1743 C C . GLN A 1 227 ? 4.974 -6.526 -44.201 1.00 66.88 227 GLN A C 1
ATOM 1745 O O . GLN A 1 227 ? 4.034 -6.945 -44.863 1.00 66.88 227 GLN A O 1
ATOM 1750 N N . GLU A 1 228 ? 4.971 -5.289 -43.689 1.00 68.00 228 GLU A N 1
ATOM 1751 C CA . GLU A 1 228 ? 3.841 -4.348 -43.807 1.00 68.00 228 GLU A CA 1
ATOM 1752 C C . GLU A 1 228 ? 3.406 -4.141 -45.274 1.00 68.00 228 GLU A C 1
ATOM 1754 O O . GLU A 1 228 ? 2.211 -4.145 -45.580 1.00 68.00 228 GLU A O 1
ATOM 1759 N N . ALA A 1 229 ? 4.360 -4.011 -46.205 1.00 67.50 229 ALA A N 1
ATOM 1760 C CA . ALA A 1 229 ? 4.079 -3.891 -47.639 1.00 67.50 229 ALA A CA 1
ATOM 1761 C C . ALA A 1 229 ? 3.536 -5.189 -48.275 1.00 67.50 229 ALA A C 1
ATOM 1763 O O . ALA A 1 229 ? 2.749 -5.130 -49.224 1.00 67.50 229 ALA A O 1
ATOM 1764 N N . ALA A 1 230 ? 3.928 -6.359 -47.763 1.00 63.09 230 ALA A N 1
ATOM 1765 C CA . ALA A 1 230 ? 3.377 -7.644 -48.186 1.00 63.09 230 ALA A CA 1
ATOM 1766 C C . ALA A 1 230 ? 1.943 -7.839 -47.658 1.00 63.09 230 ALA A C 1
ATOM 1768 O O . ALA A 1 230 ? 1.045 -8.161 -48.436 1.00 63.09 230 ALA A O 1
ATOM 1769 N N . ASP A 1 231 ? 1.705 -7.558 -46.376 1.00 57.25 231 ASP A N 1
ATOM 1770 C CA . ASP A 1 231 ? 0.407 -7.730 -45.714 1.00 57.25 231 ASP A CA 1
ATOM 1771 C C . ASP A 1 231 ? -0.642 -6.728 -46.214 1.00 57.25 231 ASP A C 1
ATOM 1773 O O . ASP A 1 231 ? -1.813 -7.078 -46.376 1.00 57.25 231 ASP A O 1
ATOM 1777 N N . SER A 1 232 ? -0.233 -5.503 -46.562 1.00 57.78 232 SER A N 1
ATOM 1778 C CA . SER A 1 232 ? -1.110 -4.508 -47.203 1.00 57.78 232 SER A CA 1
ATOM 1779 C C . SER A 1 232 ? -1.681 -5.017 -48.535 1.00 57.78 232 SER A C 1
ATOM 1781 O O . SER A 1 232 ? -2.865 -4.827 -48.817 1.00 57.78 232 SER A O 1
ATOM 1783 N N . ASN A 1 233 ? -0.869 -5.736 -49.320 1.00 54.12 233 ASN A N 1
ATOM 1784 C CA . ASN A 1 233 ? -1.288 -6.385 -50.568 1.00 54.12 233 ASN A CA 1
ATOM 1785 C C . ASN A 1 233 ? -2.190 -7.617 -50.354 1.00 54.12 233 ASN A C 1
ATOM 1787 O O . ASN A 1 233 ? -2.845 -8.060 -51.297 1.00 54.12 233 ASN A O 1
ATOM 1791 N N . VAL A 1 234 ? -2.235 -8.181 -49.142 1.00 50.22 234 VAL A N 1
ATOM 1792 C CA . VAL A 1 234 ? -3.145 -9.281 -48.780 1.00 50.22 234 VAL A CA 1
ATOM 1793 C C . VAL A 1 234 ? -4.470 -8.727 -48.246 1.00 50.22 234 VAL A C 1
ATOM 1795 O O . VAL A 1 234 ? -5.530 -9.149 -48.697 1.00 50.22 234 VAL A O 1
ATOM 1798 N N . SER A 1 235 ? -4.416 -7.732 -47.356 1.00 45.47 235 SER A N 1
ATOM 1799 C CA . SER A 1 235 ? -5.576 -7.084 -46.718 1.00 45.47 235 SER A CA 1
ATOM 1800 C C . SER A 1 235 ? -6.516 -6.387 -47.712 1.00 45.47 235 SER A C 1
ATOM 1802 O O . SER A 1 235 ? -7.737 -6.427 -47.558 1.00 45.47 235 SER A O 1
ATOM 1804 N N . ALA A 1 236 ? -5.969 -5.827 -48.798 1.00 43.97 236 ALA A N 1
ATOM 1805 C CA . ALA A 1 236 ? -6.754 -5.259 -49.897 1.00 43.97 236 ALA A CA 1
ATOM 1806 C C . ALA A 1 236 ? -7.630 -6.288 -50.647 1.00 43.97 236 ALA A C 1
ATOM 1808 O O . ALA A 1 236 ? -8.436 -5.896 -51.483 1.00 43.97 236 ALA A O 1
ATOM 1809 N N . LYS A 1 237 ? -7.477 -7.592 -50.366 1.00 41.94 237 LYS A N 1
ATOM 1810 C CA . LYS A 1 237 ? -8.203 -8.688 -51.022 1.00 41.94 237 LYS A CA 1
ATOM 1811 C C . LYS A 1 237 ? -9.229 -9.393 -50.123 1.00 41.94 237 LYS A C 1
ATOM 1813 O O . LYS A 1 237 ? -9.878 -10.330 -50.575 1.00 41.94 237 LYS A O 1
ATOM 1818 N N . THR A 1 238 ? -9.358 -8.975 -48.864 1.00 43.38 238 THR A N 1
ATOM 1819 C CA . THR A 1 238 ? -10.219 -9.619 -47.848 1.00 43.38 238 THR A CA 1
ATOM 1820 C C . THR A 1 238 ? -11.315 -8.698 -47.307 1.00 43.38 238 THR A C 1
ATOM 1822 O O . THR A 1 238 ? -11.964 -9.041 -46.326 1.00 43.38 238 THR A O 1
ATOM 1825 N N . ARG A 1 239 ? -11.506 -7.514 -47.905 1.00 37.22 239 ARG A N 1
ATOM 1826 C CA . ARG A 1 239 ? -12.437 -6.475 -47.422 1.00 37.22 239 ARG A CA 1
ATOM 1827 C C . ARG A 1 239 ? -13.798 -6.420 -48.124 1.00 37.22 239 ARG A C 1
ATOM 1829 O O . ARG A 1 239 ? -14.626 -5.625 -47.694 1.00 37.22 239 ARG A O 1
ATOM 1836 N N . ASP A 1 240 ? -14.039 -7.254 -49.133 1.00 35.00 240 ASP A N 1
ATOM 1837 C CA . ASP A 1 240 ? -15.350 -7.333 -49.802 1.00 35.00 240 ASP A CA 1
ATOM 1838 C C . ASP A 1 240 ? -16.353 -8.237 -49.050 1.00 35.00 240 ASP A C 1
ATOM 1840 O O . ASP A 1 240 ? -17.561 -8.096 -49.231 1.00 35.00 240 ASP A O 1
ATOM 1844 N N . ASP A 1 241 ? -15.875 -9.114 -48.156 1.00 36.41 241 ASP A N 1
ATOM 1845 C CA . ASP A 1 241 ? -16.693 -10.106 -47.451 1.00 36.41 241 ASP A CA 1
ATOM 1846 C C . ASP A 1 241 ? -16.790 -9.818 -45.934 1.00 36.41 241 ASP A C 1
ATOM 1848 O O . ASP A 1 241 ? -15.877 -10.155 -45.179 1.00 36.41 241 ASP A O 1
ATOM 1852 N N . ALA A 1 242 ? -17.946 -9.274 -45.512 1.00 31.06 242 ALA A N 1
ATOM 1853 C CA . ALA A 1 242 ? -18.568 -9.277 -44.164 1.00 31.06 242 ALA A CA 1
ATOM 1854 C C . ALA A 1 242 ? -18.809 -7.904 -43.491 1.00 31.06 242 ALA A C 1
ATOM 1856 O O . ALA A 1 242 ? -17.908 -7.296 -42.912 1.00 31.06 242 ALA A O 1
ATOM 1857 N N . ALA A 1 243 ? -20.085 -7.496 -43.431 1.00 29.98 243 ALA A N 1
ATOM 1858 C CA . ALA A 1 243 ? -20.592 -6.472 -42.511 1.00 29.98 243 ALA A CA 1
ATOM 1859 C C . ALA A 1 243 ? -22.092 -6.678 -42.191 1.00 29.98 243 ALA A C 1
ATOM 1861 O O . ALA A 1 243 ? -22.924 -6.469 -43.071 1.00 29.98 243 ALA A O 1
ATOM 1862 N N . SER A 1 244 ? -22.444 -7.039 -40.942 1.00 28.83 244 SER A N 1
ATOM 1863 C CA . SER A 1 244 ? -23.798 -6.864 -40.358 1.00 28.83 244 SER A CA 1
ATOM 1864 C C . SER A 1 244 ? -23.898 -7.261 -38.865 1.00 28.83 244 SER A C 1
ATOM 1866 O O . SER A 1 244 ? -23.334 -8.285 -38.490 1.00 28.83 244 SER A O 1
ATOM 1868 N N . ALA A 1 245 ? -24.748 -6.540 -38.107 1.00 29.34 245 ALA A N 1
ATOM 1869 C CA . ALA A 1 245 ? -25.456 -6.935 -36.859 1.00 29.34 245 ALA A CA 1
ATOM 1870 C C . ALA A 1 245 ? -24.767 -6.830 -35.463 1.00 29.34 245 ALA A C 1
ATOM 1872 O O . ALA A 1 245 ? -24.356 -7.819 -34.866 1.00 29.34 245 ALA A O 1
ATOM 1873 N N . ASP A 1 246 ? -24.641 -5.586 -34.992 1.00 26.59 246 ASP A N 1
ATOM 1874 C CA . ASP A 1 246 ? -25.257 -4.906 -33.814 1.00 26.59 246 ASP A CA 1
ATOM 1875 C C . ASP A 1 246 ? -25.815 -5.580 -32.510 1.00 26.59 246 ASP A C 1
ATOM 1877 O O . ASP A 1 246 ? -26.393 -6.663 -32.531 1.00 26.59 246 ASP A O 1
ATOM 1881 N N . ASP A 1 247 ? -25.683 -4.777 -31.430 1.00 27.48 247 ASP A N 1
ATOM 1882 C CA . ASP A 1 247 ? -26.329 -4.570 -30.093 1.00 27.48 247 ASP A CA 1
ATOM 1883 C C . ASP A 1 247 ? -26.833 -5.669 -29.103 1.00 27.48 247 ASP A C 1
ATOM 1885 O O . ASP A 1 247 ? -27.355 -6.724 -29.459 1.00 27.48 247 ASP A O 1
ATOM 1889 N N . GLY A 1 248 ? -26.787 -5.312 -27.800 1.00 27.56 248 GLY A N 1
ATOM 1890 C CA . GLY A 1 248 ? -27.748 -5.744 -26.768 1.00 27.56 248 GLY A CA 1
ATOM 1891 C C . GLY A 1 248 ? -27.193 -5.941 -25.340 1.00 27.56 248 GLY A C 1
ATOM 1892 O O . GLY A 1 248 ? -26.518 -6.932 -25.069 1.00 27.56 248 GLY A O 1
ATOM 1893 N N . SER A 1 249 ? -27.528 -5.075 -24.366 1.00 30.70 249 SER A N 1
ATOM 1894 C CA . SER A 1 249 ? -27.272 -5.305 -22.917 1.00 30.70 249 SER A CA 1
ATOM 1895 C C . SER A 1 249 ? -28.295 -4.612 -21.987 1.00 30.70 249 SER A C 1
ATOM 1897 O O . SER A 1 249 ? -28.565 -3.431 -22.195 1.00 30.70 249 SER A O 1
ATOM 1899 N N . PRO A 1 250 ? -28.823 -5.281 -20.934 1.00 31.06 250 PRO A N 1
ATOM 1900 C CA . PRO A 1 250 ? -29.692 -4.666 -19.915 1.00 31.06 250 PRO A CA 1
ATOM 1901 C C . PRO A 1 250 ? -29.071 -4.600 -18.486 1.00 31.06 250 PRO A C 1
ATOM 1903 O O . PRO A 1 250 ? -28.150 -5.363 -18.187 1.00 31.06 250 PRO A O 1
ATOM 1906 N N . PRO A 1 251 ? -29.574 -3.728 -17.578 1.00 37.91 251 PRO A N 1
ATOM 1907 C CA . PRO A 1 251 ? -29.053 -3.535 -16.214 1.00 37.91 251 PRO A CA 1
ATOM 1908 C C . PRO A 1 251 ? -29.932 -4.135 -15.087 1.00 37.91 251 PRO A C 1
ATOM 1910 O O . PRO A 1 251 ? -31.092 -4.475 -15.303 1.00 37.91 251 PRO A O 1
ATOM 1913 N N . ALA A 1 252 ? -29.392 -4.175 -13.862 1.00 27.94 252 ALA A N 1
ATOM 1914 C CA . ALA A 1 252 ? -30.066 -4.509 -12.592 1.00 27.94 252 ALA A CA 1
ATOM 1915 C C . ALA A 1 252 ? -29.274 -3.894 -11.411 1.00 27.94 252 ALA A C 1
ATOM 1917 O O . ALA A 1 252 ? -28.101 -3.574 -11.593 1.00 27.94 252 ALA A O 1
ATOM 1918 N N . GLU A 1 253 ? -29.752 -3.765 -10.168 1.00 27.72 253 GLU A N 1
ATOM 1919 C CA . GLU A 1 253 ? -31.073 -3.474 -9.567 1.00 27.72 253 GLU A CA 1
ATOM 1920 C C . GLU A 1 253 ? -30.767 -3.077 -8.093 1.00 27.72 253 GLU A C 1
ATOM 1922 O O . GLU A 1 253 ? -29.794 -3.579 -7.530 1.00 27.72 253 GLU A O 1
ATOM 1927 N N . VAL A 1 254 ? -31.500 -2.145 -7.462 1.00 31.53 254 VAL A N 1
ATOM 1928 C CA . VAL A 1 254 ? -31.100 -1.548 -6.158 1.00 31.53 254 VAL A CA 1
ATOM 1929 C C . VAL A 1 254 ? -31.992 -2.014 -4.999 1.00 31.53 254 VAL A C 1
ATOM 1931 O O . VAL A 1 254 ? -33.216 -1.883 -5.053 1.00 31.53 254 VAL A O 1
ATOM 1934 N N . ALA A 1 255 ? -31.375 -2.518 -3.923 1.00 31.48 255 ALA A N 1
ATOM 1935 C CA . ALA A 1 255 ? -32.056 -3.001 -2.717 1.00 31.48 255 ALA A CA 1
ATOM 1936 C C . ALA A 1 255 ? -32.463 -1.873 -1.737 1.00 31.48 255 ALA A C 1
ATOM 1938 O O . ALA A 1 255 ? -31.930 -0.766 -1.765 1.00 31.48 255 ALA A O 1
ATOM 1939 N N . LYS A 1 256 ? -33.452 -2.153 -0.872 1.00 28.81 256 LYS A N 1
ATOM 1940 C CA . LYS A 1 256 ? -34.133 -1.166 -0.005 1.00 28.81 256 LYS A CA 1
ATOM 1941 C C . LYS A 1 256 ? -33.476 -1.009 1.383 1.00 28.81 256 LYS A C 1
ATOM 1943 O O . LYS A 1 256 ? -33.022 -2.008 1.932 1.00 28.81 256 LYS A O 1
ATOM 1948 N N . PRO A 1 257 ? -33.518 0.191 2.003 1.00 37.47 257 PRO A N 1
ATOM 1949 C CA . PRO A 1 257 ? -32.870 0.460 3.290 1.00 37.47 257 PRO A CA 1
ATOM 1950 C C . PRO A 1 257 ? -33.700 0.029 4.514 1.00 37.47 257 PRO A C 1
ATOM 1952 O O . PRO A 1 257 ? -34.924 0.191 4.549 1.00 37.47 257 PRO A O 1
ATOM 1955 N N . THR A 1 258 ? -33.018 -0.440 5.564 1.00 37.09 258 THR A N 1
ATOM 1956 C CA . THR A 1 258 ? -33.596 -0.760 6.884 1.00 37.09 258 THR A CA 1
ATOM 1957 C C . THR A 1 258 ? -33.401 0.362 7.915 1.00 37.09 258 THR A C 1
ATOM 1959 O O . THR A 1 258 ? -32.334 0.945 8.057 1.00 37.09 258 THR A O 1
ATOM 1962 N N . ARG A 1 259 ? -34.477 0.627 8.662 1.00 36.44 259 ARG A N 1
ATOM 1963 C CA . ARG A 1 259 ? -34.857 1.829 9.440 1.00 36.44 259 ARG A CA 1
ATOM 1964 C C . ARG A 1 259 ? -33.919 2.499 10.479 1.00 36.44 259 ARG A C 1
ATOM 1966 O O . ARG A 1 259 ? -34.407 3.423 11.121 1.00 36.44 259 ARG A O 1
ATOM 1973 N N . ASN A 1 260 ? -32.638 2.147 10.635 1.00 46.94 260 ASN A N 1
ATOM 1974 C CA . ASN A 1 260 ? -31.769 2.726 11.692 1.00 46.94 260 ASN A CA 1
ATOM 1975 C C . ASN A 1 260 ? -30.620 3.631 11.183 1.00 46.94 260 ASN A C 1
ATOM 1977 O O . ASN A 1 260 ? -29.729 3.985 11.953 1.00 46.94 260 ASN A O 1
ATOM 1981 N N . SER A 1 261 ? -30.627 4.034 9.909 1.00 54.34 261 SER A N 1
ATOM 1982 C CA . SER A 1 261 ? -29.459 4.622 9.223 1.00 54.34 261 SER A CA 1
ATOM 1983 C C . SER A 1 261 ? -28.916 5.961 9.757 1.00 54.34 261 SER A C 1
ATOM 1985 O O . SER A 1 261 ? -27.844 6.369 9.325 1.00 54.34 261 SER A O 1
ATOM 1987 N N . ASN A 1 262 ? -29.607 6.665 10.665 1.00 72.19 262 ASN A N 1
ATOM 1988 C CA . ASN A 1 262 ? -29.163 7.994 11.117 1.00 72.19 262 ASN A CA 1
ATOM 1989 C C . ASN A 1 262 ? -28.150 7.958 12.273 1.00 72.19 262 ASN A C 1
ATOM 1991 O O . ASN A 1 262 ? -27.209 8.741 12.260 1.00 72.19 262 ASN A O 1
ATOM 1995 N N . GLU A 1 263 ? -28.284 7.053 13.253 1.00 88.75 263 GLU A N 1
ATOM 1996 C CA . GLU A 1 263 ? -27.425 7.085 14.454 1.00 88.75 263 GLU A CA 1
ATOM 1997 C C . GLU A 1 263 ? -25.959 6.761 14.129 1.00 88.75 263 GLU A C 1
ATOM 1999 O 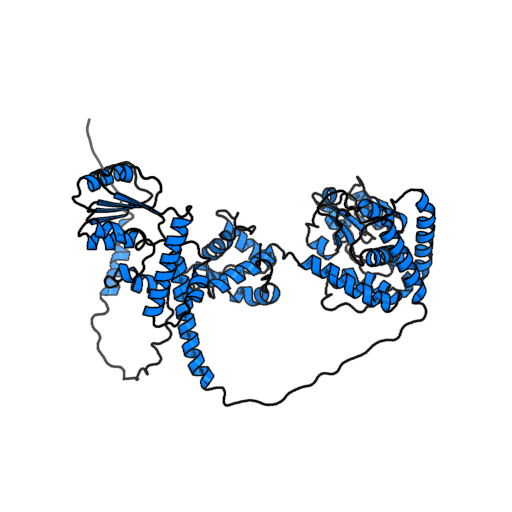O . GLU A 1 263 ? -25.053 7.457 14.594 1.00 88.75 263 GLU A O 1
ATOM 2004 N N . THR A 1 264 ? -25.712 5.747 13.289 1.00 95.19 264 THR A N 1
ATOM 2005 C CA . THR A 1 264 ? -24.355 5.427 12.819 1.00 95.19 264 THR A CA 1
ATOM 2006 C C . THR A 1 264 ? -23.761 6.622 12.057 1.00 95.19 264 THR A C 1
ATOM 2008 O O .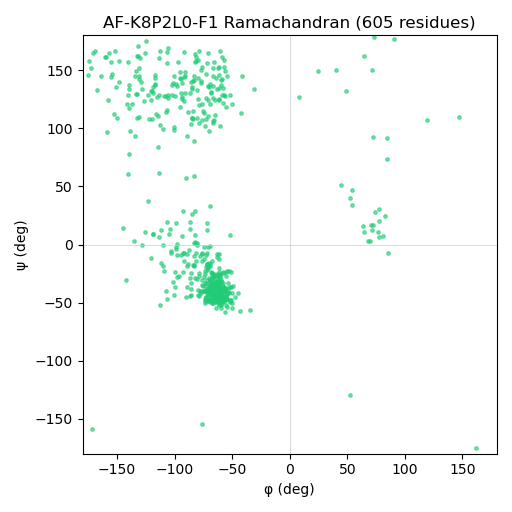 THR A 1 264 ? -22.613 6.988 12.303 1.00 95.19 264 THR A O 1
ATOM 2011 N N . GLY A 1 265 ? -24.547 7.287 11.198 1.00 96.19 265 GLY A N 1
ATOM 2012 C CA . GLY A 1 265 ? -24.118 8.476 10.454 1.00 96.19 265 GLY A CA 1
ATOM 2013 C C . GLY A 1 265 ? -23.807 9.686 11.343 1.00 96.19 265 GLY A C 1
ATOM 2014 O O . GLY A 1 265 ? -22.756 10.300 11.187 1.00 96.19 265 GLY A O 1
ATOM 2015 N N . GLU A 1 266 ? -24.665 10.000 12.317 1.00 95.62 266 GLU A N 1
ATOM 2016 C CA . GLU A 1 266 ? -24.442 11.071 13.302 1.00 95.62 266 GLU A CA 1
ATOM 2017 C C . GLU A 1 266 ? -23.182 10.826 14.143 1.00 95.62 266 GLU A C 1
ATOM 2019 O O . GLU A 1 266 ? -22.391 11.744 14.381 1.00 95.62 266 GLU A O 1
ATOM 2024 N N . LEU A 1 267 ? -22.968 9.583 14.587 1.00 97.56 267 LEU A N 1
ATOM 2025 C CA . LEU A 1 267 ? -21.789 9.208 15.363 1.00 97.56 267 LEU A CA 1
ATOM 2026 C C . LEU A 1 267 ? -20.506 9.317 14.526 1.00 97.56 267 LEU A C 1
ATOM 2028 O O . LEU A 1 267 ? -19.502 9.837 15.016 1.00 97.56 267 LEU A O 1
ATOM 2032 N N . LEU A 1 268 ? -20.542 8.886 13.261 1.00 98.25 268 LEU A N 1
ATOM 2033 C CA . LEU A 1 268 ? -19.427 9.046 12.328 1.00 98.25 268 LEU A CA 1
ATOM 2034 C C . LEU A 1 268 ? -19.100 10.518 12.056 1.00 98.25 268 LEU A C 1
ATOM 2036 O O . LEU A 1 268 ? -17.920 10.869 12.075 1.00 98.25 268 LEU A O 1
ATOM 2040 N N . SER A 1 269 ? -20.107 11.380 11.869 1.00 97.56 269 SER A N 1
ATOM 2041 C CA . SER A 1 269 ? -19.903 12.827 11.703 1.00 97.56 269 SER A CA 1
ATOM 2042 C C . SER A 1 269 ? -19.174 13.424 12.905 1.00 97.56 269 SER A C 1
ATOM 2044 O O . SER A 1 269 ? -18.137 14.057 12.733 1.00 97.56 269 SER A O 1
ATOM 2046 N N . LEU A 1 270 ? -19.628 13.133 14.129 1.00 97.94 270 LEU A N 1
ATOM 2047 C CA . LEU A 1 270 ? -18.999 13.639 15.355 1.00 97.94 270 LEU A CA 1
ATOM 2048 C C . LEU A 1 270 ? -17.546 13.172 15.525 1.00 97.94 270 LEU A C 1
ATOM 2050 O O . LEU A 1 270 ? -16.694 13.940 15.977 1.00 97.94 270 LEU A O 1
ATOM 2054 N N . ILE A 1 271 ? -17.234 11.926 15.156 1.00 98.50 271 ILE A N 1
ATOM 2055 C CA . ILE A 1 271 ? -15.852 11.426 15.178 1.00 98.50 271 ILE A CA 1
ATOM 2056 C C . ILE A 1 271 ? -15.017 12.103 14.076 1.00 98.50 271 ILE A C 1
ATOM 2058 O O . ILE A 1 271 ? -13.886 12.510 14.340 1.00 98.50 271 ILE A O 1
ATOM 2062 N N . SER A 1 272 ? -15.566 12.274 12.868 1.00 97.94 272 SER A N 1
ATOM 2063 C CA . SER A 1 272 ? -14.903 12.953 11.744 1.00 97.94 272 SER A CA 1
ATOM 2064 C C . SER A 1 272 ? -14.566 14.407 12.095 1.00 97.94 272 SER A C 1
ATOM 2066 O O . SER A 1 272 ? -13.410 14.810 11.991 1.00 97.94 272 SER A O 1
ATOM 2068 N N . GLU A 1 273 ? -15.536 15.161 12.619 1.00 97.56 273 GLU A N 1
ATOM 2069 C CA . GLU A 1 273 ? -15.363 16.532 13.117 1.00 97.56 273 GLU A CA 1
ATOM 2070 C C . GLU A 1 273 ? -14.315 16.618 14.234 1.00 97.56 273 GLU A C 1
ATOM 2072 O O . GLU A 1 273 ? -13.546 17.574 14.294 1.00 97.56 273 GLU A O 1
ATOM 2077 N N . THR A 1 274 ? -14.247 15.611 15.110 1.00 98.00 274 THR A N 1
ATOM 2078 C CA . THR A 1 274 ? -13.232 15.533 16.172 1.00 98.00 274 THR A CA 1
ATOM 2079 C C . THR A 1 274 ? -11.821 15.362 15.598 1.00 98.00 274 THR A C 1
ATOM 2081 O O . THR A 1 274 ? -10.875 15.968 16.106 1.00 98.00 274 THR A O 1
ATOM 2084 N N . PHE A 1 275 ? -11.659 14.577 14.526 1.00 97.94 275 PHE A N 1
ATOM 2085 C CA . PHE A 1 275 ? -10.387 14.478 13.807 1.00 97.94 275 PHE A CA 1
ATOM 2086 C C . PHE A 1 275 ? -10.025 15.797 13.113 1.00 97.94 275 PHE A C 1
ATOM 2088 O O . PHE A 1 275 ? -8.926 16.303 13.338 1.00 97.94 275 PHE A O 1
ATOM 2095 N N . ASP A 1 276 ? -10.946 16.381 12.342 1.00 96.44 276 ASP A N 1
ATOM 2096 C CA . ASP A 1 276 ? -10.705 17.616 11.580 1.00 96.44 276 ASP A CA 1
ATOM 2097 C C . ASP A 1 276 ? -10.458 18.839 12.490 1.00 96.44 276 ASP A C 1
ATOM 2099 O O . ASP A 1 276 ? -9.660 19.717 12.159 1.00 96.44 276 ASP A O 1
ATOM 2103 N N . ARG A 1 277 ? -11.059 18.878 13.690 1.00 96.25 277 ARG A N 1
ATOM 2104 C CA . ARG A 1 277 ? -10.792 19.910 14.712 1.00 96.25 277 ARG A CA 1
ATOM 2105 C C . ARG A 1 277 ? -9.331 19.912 15.168 1.00 96.25 277 ARG A C 1
ATOM 2107 O O . ARG A 1 277 ? -8.781 20.979 15.437 1.00 96.25 277 ARG A O 1
ATOM 2114 N N . HIS A 1 278 ? -8.709 18.739 15.286 1.00 96.31 278 HIS A N 1
ATOM 2115 C CA . HIS A 1 278 ? -7.425 18.560 15.975 1.00 96.31 278 HIS A CA 1
ATOM 2116 C C . HIS A 1 278 ? -6.245 18.199 15.065 1.00 96.31 278 HIS A C 1
ATOM 2118 O O . HIS A 1 278 ? -5.093 18.335 15.487 1.00 96.31 278 HIS A O 1
ATOM 2124 N N . ALA A 1 279 ? -6.495 17.772 13.828 1.00 93.81 279 ALA A N 1
ATOM 2125 C CA . ALA A 1 279 ? -5.465 17.404 12.868 1.00 93.81 279 ALA A CA 1
ATOM 2126 C C . ALA A 1 279 ? -5.803 17.897 11.458 1.00 93.81 279 ALA A C 1
ATOM 2128 O O . ALA A 1 279 ? -6.919 17.741 10.977 1.00 93.81 279 ALA A O 1
ATOM 2129 N N . VAL A 1 280 ? -4.793 18.423 10.764 1.00 88.31 280 VAL A N 1
ATOM 2130 C CA . VAL A 1 280 ? -4.885 18.713 9.330 1.00 88.31 280 VAL A CA 1
ATOM 2131 C C . VAL A 1 280 ? -4.777 17.396 8.564 1.00 88.31 280 VAL A C 1
ATOM 2133 O O . VAL A 1 280 ? -3.793 16.662 8.698 1.00 88.31 280 VAL A O 1
ATOM 2136 N N . LEU A 1 281 ? -5.808 17.086 7.783 1.00 91.12 281 LEU A N 1
ATOM 2137 C CA . LEU A 1 281 ? -5.989 15.816 7.089 1.00 91.12 281 LEU A CA 1
ATOM 2138 C C . LEU A 1 281 ? -6.343 16.051 5.617 1.00 91.12 281 LEU A C 1
ATOM 2140 O O . LEU A 1 281 ? -6.946 17.061 5.263 1.00 91.12 281 LEU A O 1
ATOM 2144 N N . GLN A 1 282 ? -5.989 15.103 4.742 1.00 86.44 282 GLN A N 1
ATOM 2145 C CA . GLN A 1 282 ? -6.455 15.156 3.354 1.00 86.44 282 GLN A CA 1
ATOM 2146 C C . GLN A 1 282 ? -7.976 14.955 3.297 1.00 86.44 282 GLN A C 1
ATOM 2148 O O . GLN A 1 282 ? -8.557 14.267 4.140 1.00 86.44 282 GLN A O 1
ATOM 2153 N N . LYS A 1 283 ? -8.623 15.519 2.272 1.00 87.31 283 LYS A N 1
ATOM 2154 C CA . LYS A 1 283 ? -10.082 15.479 2.106 1.00 87.31 283 LYS A CA 1
ATOM 2155 C C . LYS A 1 283 ? -10.634 14.050 2.246 1.00 87.31 283 LYS A C 1
ATOM 2157 O O . LYS A 1 283 ? -10.282 13.162 1.475 1.00 87.31 283 LYS A O 1
ATOM 2162 N N . GLY A 1 284 ? -11.529 13.856 3.217 1.00 91.69 284 GLY A N 1
ATOM 2163 C CA . GLY A 1 284 ? -12.204 12.583 3.491 1.00 91.69 284 GLY A CA 1
ATOM 2164 C C . GLY A 1 284 ? -11.444 11.608 4.400 1.00 91.69 284 GLY A C 1
ATOM 2165 O O . GLY A 1 284 ? -12.023 10.605 4.811 1.00 91.69 284 GLY A O 1
ATOM 2166 N N . TYR A 1 285 ? -10.186 11.878 4.768 1.00 96.19 285 TYR A N 1
ATOM 2167 C CA . TYR A 1 285 ? -9.434 11.000 5.676 1.00 96.19 285 TYR A CA 1
ATOM 2168 C C . TYR A 1 285 ? -10.088 10.891 7.057 1.00 96.19 285 TYR A C 1
ATOM 2170 O O . TYR A 1 285 ? -10.159 9.789 7.593 1.00 96.19 285 TYR A O 1
ATOM 2178 N N . SER A 1 286 ? -10.591 11.995 7.613 1.00 97.81 286 SER A N 1
ATOM 2179 C CA . SER A 1 286 ? -11.330 12.022 8.883 1.00 97.81 286 SER A CA 1
ATOM 2180 C C . SER A 1 286 ? -12.542 11.088 8.874 1.00 97.81 286 SER A C 1
ATOM 2182 O O . SER A 1 286 ? -12.754 10.339 9.825 1.00 97.81 286 SER A O 1
ATOM 2184 N N . SER A 1 287 ? -13.259 11.032 7.751 1.00 98.06 287 SER A N 1
ATOM 2185 C CA . SER A 1 287 ? -14.406 10.147 7.534 1.00 98.06 287 SER A CA 1
ATOM 2186 C C . SER A 1 287 ? -14.012 8.662 7.546 1.00 98.06 287 SER A C 1
ATOM 2188 O O . SER A 1 287 ? -14.688 7.846 8.171 1.00 98.06 287 SER A O 1
ATOM 2190 N N . ILE A 1 288 ? -12.883 8.293 6.924 1.00 98.44 288 ILE A N 1
ATOM 2191 C CA . ILE A 1 288 ? -12.375 6.909 6.980 1.00 98.44 288 ILE A CA 1
ATOM 2192 C C . ILE A 1 288 ? -11.795 6.583 8.365 1.00 98.44 288 ILE A C 1
ATOM 2194 O O . ILE A 1 288 ? -11.974 5.469 8.852 1.00 98.44 288 ILE A O 1
ATOM 2198 N N . LEU A 1 289 ? -11.145 7.539 9.038 1.00 98.62 289 LEU A N 1
ATOM 2199 C CA . LEU A 1 289 ? -10.669 7.372 10.416 1.00 98.62 289 LEU A CA 1
ATOM 2200 C C . LEU A 1 289 ? -11.832 7.176 11.406 1.00 98.62 289 LEU A C 1
ATOM 2202 O O . LEU A 1 289 ? -11.711 6.368 12.326 1.00 98.62 289 LEU A O 1
ATOM 2206 N N . ALA A 1 290 ? -12.973 7.834 11.189 1.00 98.62 290 ALA A N 1
ATOM 2207 C CA . ALA A 1 290 ? -14.194 7.611 11.960 1.00 98.62 290 ALA A CA 1
ATOM 2208 C C . ALA A 1 290 ? -14.732 6.180 11.797 1.00 98.62 290 ALA A C 1
ATOM 2210 O O . ALA A 1 290 ? -14.997 5.500 12.791 1.00 98.62 290 ALA A O 1
ATOM 2211 N N . LEU A 1 291 ? -14.798 5.678 10.560 1.00 98.62 291 LEU A N 1
ATOM 2212 C CA . LEU A 1 291 ? -15.189 4.292 10.273 1.00 98.62 291 LEU A CA 1
ATOM 2213 C C . LEU A 1 291 ? -14.201 3.277 10.854 1.00 98.62 291 LEU A C 1
ATOM 2215 O O . LEU A 1 291 ? -14.613 2.238 11.356 1.00 98.62 291 LEU A O 1
ATOM 2219 N N . VAL A 1 292 ? -12.902 3.585 10.842 1.00 98.56 292 VAL A N 1
ATOM 2220 C CA . VAL A 1 292 ? -11.855 2.786 11.498 1.00 98.56 292 VAL A CA 1
ATOM 2221 C C . VAL A 1 292 ? -12.072 2.708 13.012 1.00 98.56 292 VAL A C 1
ATOM 2223 O O . VAL A 1 292 ? -11.959 1.623 13.581 1.00 98.56 292 VAL A O 1
ATOM 2226 N N . VAL A 1 293 ? -12.408 3.825 13.667 1.00 98.62 293 VAL A N 1
ATOM 2227 C CA . VAL A 1 293 ? -12.730 3.849 15.103 1.00 98.62 293 VAL A CA 1
ATOM 2228 C C . VAL A 1 293 ? -13.952 2.976 15.391 1.00 98.62 293 VAL A C 1
ATOM 2230 O O . VAL A 1 293 ? -13.881 2.123 16.276 1.00 98.62 293 VAL A O 1
ATOM 2233 N N . LEU A 1 294 ? -15.040 3.114 14.625 1.00 98.50 294 LEU A N 1
ATOM 2234 C CA . LEU A 1 294 ? -16.227 2.268 14.795 1.00 98.50 294 LEU A CA 1
ATOM 2235 C C . LEU A 1 294 ? -15.947 0.788 14.489 1.00 98.50 294 LEU A C 1
ATOM 2237 O O . LEU A 1 294 ? -16.380 -0.074 15.250 1.00 98.50 294 LEU A O 1
ATOM 2241 N N . HIS A 1 295 ? -15.143 0.479 13.467 1.00 98.25 295 HIS A N 1
ATOM 2242 C CA . HIS A 1 295 ? -14.673 -0.883 13.178 1.00 98.25 295 HIS A CA 1
ATOM 2243 C C . HIS A 1 295 ? -13.897 -1.486 14.349 1.00 98.25 295 HIS A C 1
ATOM 2245 O O . HIS A 1 295 ? -14.020 -2.677 14.606 1.00 98.25 295 HIS A O 1
ATOM 2251 N N . PHE A 1 296 ? -13.131 -0.705 15.113 1.00 98.38 296 PHE A N 1
ATOM 2252 C CA . PHE A 1 296 ? -12.435 -1.252 16.282 1.00 98.38 296 PHE A CA 1
ATOM 2253 C C . PHE A 1 296 ? -13.401 -1.662 17.397 1.00 98.38 296 PHE A C 1
ATOM 2255 O O . PHE A 1 296 ? -13.155 -2.675 18.051 1.00 98.38 296 PHE A O 1
ATOM 2262 N N . TRP A 1 297 ? -14.512 -0.941 17.582 1.00 98.12 297 TRP A N 1
ATOM 2263 C CA . TRP A 1 297 ? -15.578 -1.341 18.509 1.00 98.12 297 TRP A CA 1
ATOM 2264 C C . TRP A 1 297 ? -16.426 -2.503 17.975 1.00 98.12 297 TRP A C 1
ATOM 2266 O O . TRP A 1 297 ? -16.730 -3.426 18.727 1.00 98.12 297 TRP A O 1
ATOM 2276 N N . ALA A 1 298 ? -16.751 -2.506 16.680 1.00 97.00 298 ALA A N 1
ATOM 2277 C CA . ALA A 1 298 ? -17.508 -3.567 16.012 1.00 97.00 298 ALA A CA 1
ATOM 2278 C C . ALA A 1 298 ? -16.636 -4.731 15.487 1.00 97.00 298 ALA A C 1
ATOM 2280 O O . ALA A 1 298 ? -17.110 -5.573 14.724 1.00 97.00 298 ALA A O 1
ATOM 2281 N N . PHE A 1 299 ? -15.369 -4.810 15.904 1.00 96.00 299 PHE A N 1
ATOM 2282 C CA . PHE A 1 299 ? -14.331 -5.676 15.325 1.00 96.00 299 PHE A CA 1
ATOM 2283 C C . PHE A 1 299 ? -14.727 -7.160 15.243 1.00 96.00 299 PHE A C 1
ATOM 2285 O O . PHE A 1 299 ? -14.354 -7.861 14.303 1.00 96.00 299 PHE A O 1
ATOM 2292 N N . GLU A 1 300 ? -15.520 -7.645 16.203 1.00 95.19 300 GLU A N 1
ATOM 2293 C CA . GLU A 1 300 ? -15.986 -9.035 16.244 1.00 95.19 300 GLU A CA 1
ATOM 2294 C C . GLU A 1 300 ? -17.062 -9.388 15.200 1.00 95.19 300 GLU A C 1
ATOM 2296 O O . GLU A 1 300 ? -17.375 -10.572 15.035 1.00 95.19 300 GLU A O 1
ATOM 2301 N N . ALA A 1 301 ? -17.615 -8.413 14.476 1.00 95.75 301 ALA A N 1
ATOM 2302 C CA . ALA A 1 301 ? -18.492 -8.649 13.328 1.00 95.75 301 ALA A CA 1
ATOM 2303 C C . ALA A 1 301 ? -17.709 -9.084 12.076 1.00 95.75 301 ALA A C 1
ATOM 2305 O O . ALA A 1 301 ? -18.182 -9.921 11.304 1.00 95.75 301 ALA A O 1
ATOM 2306 N N . ALA A 1 302 ? -16.498 -8.551 11.900 1.00 95.06 302 ALA A N 1
ATOM 2307 C CA . ALA A 1 302 ? -15.717 -8.683 10.677 1.00 95.06 302 ALA A CA 1
ATOM 2308 C C . ALA A 1 302 ? -14.979 -10.033 10.549 1.00 95.06 302 ALA A C 1
ATOM 2310 O O . ALA A 1 302 ? -14.679 -10.724 11.531 1.00 95.06 302 ALA A O 1
ATOM 2311 N N . GLN A 1 303 ? -14.630 -10.399 9.309 1.00 93.88 303 GLN A N 1
ATOM 2312 C CA . GLN A 1 303 ? -13.703 -11.505 9.008 1.00 93.88 303 GLN A CA 1
ATOM 2313 C C . GLN A 1 303 ? -12.251 -11.037 8.866 1.00 93.88 303 GLN A C 1
ATOM 2315 O O . GLN A 1 303 ? -11.306 -11.813 9.055 1.00 93.88 303 GLN A O 1
ATOM 2320 N N . THR A 1 304 ? -12.068 -9.763 8.545 1.00 94.69 304 THR A N 1
ATOM 2321 C CA . THR A 1 304 ? -10.790 -9.098 8.313 1.00 94.69 304 THR A CA 1
ATOM 2322 C C . THR A 1 304 ? -10.670 -7.872 9.212 1.00 94.69 304 THR A C 1
ATOM 2324 O O . THR A 1 304 ? -11.640 -7.408 9.803 1.00 94.69 304 THR A O 1
ATOM 2327 N N . SER A 1 305 ? -9.462 -7.335 9.349 1.00 94.88 305 SER A N 1
ATOM 2328 C CA . SER A 1 305 ? -9.277 -6.002 9.913 1.00 94.88 305 SER A CA 1
ATOM 2329 C C . SER A 1 305 ? -8.195 -5.274 9.133 1.00 94.88 305 SER A C 1
ATOM 2331 O O . SER A 1 305 ? -7.049 -5.734 9.170 1.00 94.88 305 SER A O 1
ATOM 2333 N N . PRO A 1 306 ? -8.503 -4.148 8.463 1.00 93.94 306 PRO A N 1
ATOM 2334 C CA . PRO A 1 306 ? -7.470 -3.295 7.897 1.00 93.94 306 PRO A CA 1
ATOM 2335 C C . PRO A 1 306 ? -6.494 -2.825 8.975 1.00 93.94 306 PRO A C 1
ATOM 2337 O O . PRO A 1 306 ? -6.810 -2.793 10.169 1.00 93.94 306 PRO A O 1
ATOM 2340 N N . ILE A 1 307 ? -5.303 -2.437 8.524 1.00 95.88 307 ILE A N 1
ATOM 2341 C CA . ILE A 1 307 ? -4.291 -1.774 9.346 1.00 95.88 307 ILE A CA 1
ATOM 2342 C C . ILE A 1 307 ? -4.185 -0.320 8.862 1.00 95.88 307 ILE A C 1
ATOM 2344 O O . ILE A 1 307 ? -3.544 -0.071 7.840 1.00 95.88 307 ILE A O 1
ATOM 2348 N N . PRO A 1 308 ? -4.812 0.652 9.541 1.00 97.12 308 PRO A N 1
ATOM 2349 C CA . PRO A 1 308 ? -4.562 2.067 9.300 1.00 97.12 308 PRO A CA 1
ATOM 2350 C C . PRO A 1 308 ? -3.078 2.388 9.497 1.00 97.12 308 PRO A C 1
ATOM 2352 O O . PRO A 1 308 ? -2.491 2.048 10.530 1.00 97.12 308 PRO A O 1
ATOM 2355 N N . VAL A 1 309 ? -2.474 3.038 8.504 1.00 95.81 309 VAL A N 1
ATOM 2356 C CA . VAL A 1 309 ? -1.087 3.510 8.556 1.00 95.81 309 VAL A CA 1
ATOM 2357 C C . VAL A 1 309 ? -1.069 5.022 8.395 1.00 95.81 309 VAL A C 1
ATOM 2359 O O . VAL A 1 309 ? -1.282 5.534 7.300 1.00 95.81 309 VAL A O 1
ATOM 2362 N N . LEU A 1 310 ? -0.783 5.734 9.481 1.00 95.88 310 LEU A N 1
ATOM 2363 C CA . LEU A 1 310 ? -0.473 7.158 9.467 1.00 95.88 310 LEU A CA 1
ATOM 2364 C C . LEU A 1 310 ? 0.961 7.302 8.940 1.00 95.88 310 LEU A C 1
ATOM 2366 O O . LEU A 1 310 ? 1.923 6.934 9.618 1.00 95.88 310 LEU A O 1
ATOM 2370 N N . GLN A 1 311 ? 1.113 7.785 7.710 1.00 90.00 311 GLN A N 1
ATOM 2371 C CA . GLN A 1 311 ? 2.387 7.798 6.993 1.00 90.00 311 GLN A CA 1
ATOM 2372 C C . GLN A 1 311 ? 2.806 9.227 6.663 1.00 90.00 311 GLN A C 1
ATOM 2374 O O . GLN A 1 311 ? 2.003 10.001 6.154 1.00 90.00 311 GLN A O 1
ATOM 2379 N N . SER A 1 312 ? 4.074 9.581 6.870 1.00 81.06 312 SER A N 1
ATOM 2380 C CA . SER A 1 312 ? 4.623 10.844 6.357 1.00 81.06 312 SER A CA 1
ATOM 2381 C C . SER A 1 312 ? 6.050 10.686 5.839 1.00 81.06 312 SER A C 1
ATOM 2383 O O . SER A 1 312 ? 6.774 9.777 6.240 1.00 81.06 312 SER A O 1
ATOM 2385 N N . PHE A 1 313 ? 6.474 11.584 4.948 1.00 65.31 313 PHE A N 1
ATOM 2386 C CA . PHE A 1 313 ? 7.857 11.622 4.454 1.00 65.31 313 PHE A CA 1
ATOM 2387 C C . PHE A 1 313 ? 8.829 12.275 5.447 1.00 65.31 313 PHE A C 1
ATOM 2389 O O . PHE A 1 313 ? 10.011 11.953 5.452 1.00 65.31 313 PHE A O 1
ATOM 2396 N N . VAL A 1 314 ? 8.328 13.173 6.301 1.00 61.38 314 VAL A N 1
ATOM 2397 C CA . VAL A 1 314 ? 9.114 13.938 7.281 1.00 61.38 314 VAL A CA 1
ATOM 2398 C C . VAL A 1 314 ? 8.469 13.894 8.676 1.00 61.38 314 VAL A C 1
ATOM 2400 O O . VAL A 1 314 ? 7.280 13.568 8.789 1.00 61.38 314 VAL A O 1
ATOM 2403 N N . PRO A 1 315 ? 9.209 14.218 9.753 1.00 73.75 315 PRO A N 1
ATOM 2404 C CA . PRO A 1 315 ? 8.638 14.457 11.078 1.00 73.75 315 PRO A CA 1
ATOM 2405 C C . PRO A 1 315 ? 7.638 15.627 11.113 1.00 73.75 315 PRO A C 1
ATOM 2407 O O . PRO A 1 315 ? 7.601 16.465 10.208 1.00 73.75 315 PRO A O 1
ATOM 2410 N N . GLU A 1 316 ? 6.886 15.714 12.216 1.00 78.75 316 GLU A N 1
ATOM 2411 C CA . GLU A 1 316 ? 6.006 16.849 12.575 1.00 78.75 316 GLU A CA 1
ATOM 2412 C C . GLU A 1 316 ? 4.725 17.011 11.723 1.00 78.75 316 GLU A C 1
ATOM 2414 O O . GLU A 1 316 ? 4.045 18.028 11.797 1.00 78.75 316 GLU A O 1
ATOM 2419 N N . CYS A 1 317 ? 4.316 15.977 10.981 1.00 80.56 317 CYS A N 1
ATOM 2420 C CA . CYS A 1 317 ? 3.052 15.947 10.223 1.00 80.56 317 CYS A CA 1
ATOM 2421 C C . CYS A 1 317 ? 1.803 15.570 11.058 1.00 80.56 317 CYS A C 1
ATOM 2423 O O . CYS A 1 317 ? 0.912 14.909 10.542 1.00 80.56 317 CYS A O 1
ATOM 2425 N N . GLY A 1 318 ? 1.753 15.849 12.366 1.00 88.00 318 GLY A N 1
ATOM 2426 C CA . GLY A 1 318 ? 0.569 15.569 13.211 1.00 88.00 318 GLY A CA 1
ATOM 2427 C C . GLY A 1 318 ? 0.215 14.090 13.483 1.00 88.00 318 GLY A C 1
ATOM 2428 O O . GLY A 1 318 ? -0.772 13.826 14.167 1.00 88.00 318 GLY A O 1
ATOM 2429 N N . LYS A 1 319 ? 1.009 13.118 13.002 1.00 93.12 319 LYS A N 1
ATOM 2430 C CA . LYS A 1 319 ? 0.733 11.669 13.147 1.00 93.12 319 LYS A CA 1
ATOM 2431 C C . LYS A 1 319 ? 0.406 11.241 14.583 1.00 93.12 319 LYS A C 1
ATOM 2433 O O . LYS A 1 319 ? -0.605 10.580 14.798 1.00 93.12 319 LYS A O 1
ATOM 2438 N N . SER A 1 320 ? 1.229 11.631 15.558 1.00 92.44 320 SER A N 1
ATOM 2439 C CA . SER A 1 320 ? 1.036 11.238 16.960 1.00 92.44 320 SER A CA 1
ATOM 2440 C C . SER A 1 320 ? -0.229 11.857 17.572 1.00 92.44 320 SER A C 1
ATOM 2442 O O . SER A 1 320 ? -0.856 11.218 18.406 1.00 92.44 320 SER A O 1
ATOM 2444 N N . THR A 1 321 ? -0.685 13.028 17.103 1.00 95.44 321 THR A N 1
ATOM 2445 C CA . THR A 1 321 ? -1.978 13.617 17.505 1.00 95.44 321 THR A CA 1
ATOM 2446 C C . THR A 1 321 ? -3.152 12.777 17.004 1.00 95.44 321 THR A C 1
ATOM 2448 O O . THR A 1 321 ? -4.063 12.473 17.769 1.00 95.44 321 THR A O 1
ATOM 2451 N N . VAL A 1 322 ? -3.117 12.325 15.745 1.00 97.19 322 VAL A N 1
ATOM 2452 C CA . VAL A 1 322 ? -4.143 11.413 15.205 1.00 97.19 322 VAL A CA 1
ATOM 2453 C C . VAL A 1 322 ? -4.097 10.055 15.914 1.00 97.19 322 VAL A C 1
ATOM 2455 O O . VAL A 1 322 ? -5.143 9.505 16.254 1.00 97.19 322 VAL A O 1
ATOM 2458 N N . LEU A 1 323 ? -2.902 9.536 16.213 1.00 96.44 323 LEU A N 1
ATOM 2459 C CA . LEU A 1 323 ? -2.733 8.305 16.988 1.00 96.44 323 LEU A CA 1
ATOM 2460 C C . LEU A 1 323 ? -3.259 8.449 18.429 1.00 96.44 323 LEU A C 1
ATOM 2462 O O . LEU A 1 323 ? -3.839 7.504 18.964 1.00 96.44 323 LEU A O 1
ATOM 2466 N N . GLU A 1 324 ? -3.114 9.622 19.051 1.00 96.38 324 GLU A N 1
ATOM 2467 C CA . GLU A 1 324 ? -3.670 9.934 20.373 1.00 96.38 324 GLU A CA 1
ATOM 2468 C C . GLU A 1 324 ? -5.207 10.007 20.345 1.00 96.38 324 GLU A C 1
ATOM 2470 O O . GLU A 1 324 ? -5.855 9.436 21.224 1.00 96.38 324 GLU A O 1
ATOM 2475 N N . LEU A 1 325 ? -5.808 10.620 19.319 1.00 98.12 325 LEU A N 1
ATOM 2476 C CA . LEU A 1 325 ? -7.266 10.611 19.126 1.00 98.12 325 LEU A CA 1
ATOM 2477 C C . LEU A 1 325 ? -7.796 9.182 18.970 1.00 98.12 325 LEU A C 1
ATOM 2479 O O . LEU A 1 325 ? -8.708 8.786 19.694 1.00 98.12 325 LEU A O 1
ATOM 2483 N N . ILE A 1 326 ? -7.171 8.371 18.107 1.00 98.06 326 ILE A N 1
ATOM 2484 C CA . ILE A 1 326 ? -7.510 6.946 17.976 1.00 98.06 326 ILE A CA 1
ATOM 2485 C C . ILE A 1 326 ? -7.345 6.243 19.331 1.00 98.06 326 ILE A C 1
ATOM 2487 O O . ILE A 1 326 ? -8.235 5.500 19.735 1.00 98.06 326 ILE A O 1
ATOM 2491 N N . THR A 1 327 ? -6.263 6.505 20.075 1.00 97.38 327 THR A N 1
ATOM 2492 C CA . THR A 1 327 ? -6.044 5.937 21.419 1.00 97.38 327 THR A CA 1
ATOM 2493 C C . THR A 1 327 ? -7.209 6.254 22.357 1.00 97.38 327 THR A C 1
ATOM 2495 O O . THR A 1 327 ? -7.706 5.346 23.017 1.00 97.38 327 THR A O 1
ATOM 2498 N N . LYS A 1 328 ? -7.669 7.510 22.414 1.00 97.75 328 LYS A N 1
ATOM 2499 C CA . LYS A 1 328 ? -8.753 7.943 23.315 1.00 97.75 328 LYS A CA 1
ATOM 2500 C C . LYS A 1 328 ? -10.141 7.453 22.877 1.00 97.75 328 LYS A C 1
ATOM 2502 O O . LYS A 1 328 ? -11.005 7.295 23.733 1.00 97.75 328 LYS A O 1
ATOM 2507 N N . LEU A 1 329 ? -10.344 7.190 21.583 1.00 98.25 329 LEU A N 1
ATOM 2508 C CA . LEU A 1 329 ? -11.634 6.783 21.009 1.00 98.25 329 LEU A CA 1
ATOM 2509 C C . LEU A 1 329 ? -11.801 5.268 20.790 1.00 98.25 329 LEU A C 1
ATOM 2511 O O . LEU A 1 329 ? -12.903 4.838 20.464 1.00 98.25 329 LEU A O 1
ATOM 2515 N N . SER A 1 330 ? -10.752 4.455 20.953 1.00 97.75 330 SER A N 1
ATOM 2516 C CA . SER A 1 330 ? -10.766 3.007 20.653 1.00 97.75 330 SER A CA 1
ATOM 2517 C C . SER A 1 330 ? -11.010 2.116 21.880 1.00 97.75 330 SER A C 1
ATOM 2519 O O . SER A 1 330 ? -10.648 2.493 22.998 1.00 97.75 330 SER A O 1
ATOM 2521 N N . PRO A 1 331 ? -11.509 0.875 21.707 1.00 97.12 331 PRO A N 1
ATOM 2522 C CA . PRO A 1 331 ? -11.631 -0.078 22.804 1.00 97.12 331 PRO A CA 1
ATOM 2523 C C . PRO A 1 331 ? -10.269 -0.594 23.275 1.00 97.12 331 PRO A C 1
ATOM 2525 O O . PRO A 1 331 ? -9.415 -1.003 22.482 1.00 97.12 331 PRO A O 1
ATOM 2528 N N . ARG A 1 332 ? -10.103 -0.648 24.603 1.00 96.00 332 ARG A N 1
ATOM 2529 C CA . ARG A 1 332 ? -8.977 -1.289 25.317 1.00 96.00 332 ARG A CA 1
ATOM 2530 C C . ARG A 1 332 ? -7.595 -0.960 24.700 1.00 96.00 332 ARG A C 1
ATOM 2532 O O . ARG A 1 332 ? -6.823 -1.891 24.442 1.00 96.00 332 ARG A O 1
ATOM 2539 N N . PRO A 1 333 ? -7.260 0.323 24.468 1.00 96.56 333 PRO A N 1
ATOM 2540 C CA . PRO A 1 333 ? -6.078 0.731 23.715 1.00 96.56 333 PRO A CA 1
ATOM 2541 C C . PRO A 1 333 ? -4.775 0.376 24.441 1.00 96.56 333 PRO A C 1
ATOM 2543 O O . PRO A 1 333 ? -4.683 0.434 25.673 1.00 96.56 333 PRO A O 1
ATOM 2546 N N . LYS A 1 334 ? -3.748 0.015 23.668 1.00 95.38 334 LYS A N 1
ATOM 2547 C CA . LYS A 1 334 ? -2.386 -0.264 24.137 1.00 95.38 334 LYS A CA 1
ATOM 2548 C C . LYS A 1 334 ? -1.349 0.335 23.180 1.00 95.38 334 LYS A C 1
ATOM 2550 O O . LYS A 1 334 ? -1.013 -0.301 22.180 1.00 95.38 334 LYS A O 1
ATOM 2555 N N . PRO A 1 335 ? -0.814 1.530 23.492 1.00 90.19 335 PRO A N 1
ATOM 2556 C CA . PRO A 1 335 ? 0.416 2.030 22.886 1.00 90.19 335 PRO A CA 1
ATOM 2557 C C . PRO A 1 335 ? 1.571 1.048 23.131 1.00 90.19 335 PRO A C 1
ATOM 2559 O O . PRO A 1 335 ? 1.724 0.541 24.244 1.00 90.19 335 PRO A O 1
ATOM 2562 N N . THR A 1 336 ? 2.364 0.744 22.103 1.00 81.56 336 THR A N 1
ATOM 2563 C CA . THR A 1 336 ? 3.300 -0.399 22.115 1.00 81.56 336 THR A CA 1
ATOM 2564 C C . THR A 1 336 ? 4.783 -0.033 22.244 1.00 81.56 336 THR A C 1
ATOM 2566 O O . THR A 1 336 ? 5.646 -0.847 21.900 1.00 81.56 336 THR A O 1
ATOM 2569 N N . PHE A 1 337 ? 5.106 1.173 22.714 1.00 72.88 337 PHE A N 1
ATOM 2570 C CA . PHE A 1 337 ? 6.492 1.632 22.838 1.00 72.88 337 PHE A CA 1
ATOM 2571 C C . PHE A 1 337 ? 7.331 0.672 23.705 1.00 72.88 337 PHE A C 1
ATOM 2573 O O . PHE A 1 337 ? 6.935 0.300 24.808 1.00 72.88 337 PHE A O 1
ATOM 2580 N N . GLY A 1 338 ? 8.480 0.230 23.186 1.00 66.94 338 GLY A N 1
ATOM 2581 C CA . GLY A 1 338 ? 9.408 -0.668 23.887 1.00 66.94 338 GLY A CA 1
ATOM 2582 C C . GLY A 1 338 ? 8.953 -2.124 24.109 1.00 66.94 338 GLY A C 1
ATOM 2583 O O . GLY A 1 338 ? 9.693 -2.883 24.733 1.00 66.94 338 GLY A O 1
ATOM 2584 N N . LEU A 1 339 ? 7.784 -2.559 23.617 1.00 74.69 339 LEU A N 1
ATOM 2585 C CA . LEU A 1 339 ? 7.274 -3.907 23.915 1.00 74.69 339 LEU A CA 1
ATOM 2586 C C . LEU A 1 339 ? 8.032 -5.042 23.196 1.00 74.69 339 LEU A C 1
ATOM 2588 O O . LEU A 1 339 ? 8.485 -4.920 22.053 1.00 74.69 339 LEU A O 1
ATOM 2592 N N . THR A 1 340 ? 8.124 -6.193 23.874 1.00 77.44 340 THR A N 1
ATOM 2593 C CA . THR A 1 340 ? 8.701 -7.428 23.316 1.00 77.44 340 THR A CA 1
ATOM 2594 C C . THR A 1 340 ? 7.686 -8.190 22.458 1.00 77.44 340 THR A C 1
ATOM 2596 O O . THR A 1 340 ? 6.476 -8.065 22.655 1.00 77.44 340 THR A O 1
ATOM 2599 N N . GLY A 1 341 ? 8.170 -9.035 21.539 1.00 80.12 341 GLY A N 1
ATOM 2600 C CA . GLY A 1 341 ? 7.321 -9.913 20.721 1.00 80.12 341 GLY A CA 1
ATOM 2601 C C . GLY A 1 341 ? 6.313 -10.732 21.547 1.00 80.12 341 GLY A C 1
ATOM 2602 O O . GLY A 1 341 ? 5.117 -10.604 21.298 1.00 80.12 341 GLY A O 1
ATOM 2603 N N . PRO A 1 342 ? 6.745 -11.512 22.562 1.00 81.19 342 PRO A N 1
ATOM 2604 C CA . PRO A 1 342 ? 5.847 -12.251 23.457 1.00 81.19 342 PRO A CA 1
ATOM 2605 C C . PRO A 1 342 ? 4.730 -11.398 24.073 1.00 81.19 342 PRO A C 1
ATOM 2607 O O . PRO A 1 342 ? 3.564 -11.774 23.982 1.00 81.19 342 PRO A O 1
ATOM 2610 N N . THR A 1 343 ? 5.063 -10.220 24.612 1.00 87.06 343 THR A N 1
ATOM 2611 C CA . THR A 1 343 ? 4.078 -9.300 25.206 1.00 87.06 343 THR A CA 1
ATOM 2612 C C . THR A 1 343 ? 3.042 -8.835 24.180 1.00 87.06 343 THR A C 1
ATOM 2614 O O . THR A 1 343 ? 1.859 -8.742 24.492 1.00 87.06 343 THR A O 1
ATOM 2617 N N . LEU A 1 344 ? 3.456 -8.579 22.936 1.00 88.62 344 LEU A N 1
ATOM 2618 C CA . LEU A 1 344 ? 2.545 -8.174 21.862 1.00 88.62 344 LEU A CA 1
ATOM 2619 C C . LEU A 1 344 ? 1.594 -9.299 21.439 1.00 88.62 344 LEU A C 1
ATOM 2621 O O . LEU A 1 344 ? 0.427 -9.024 21.168 1.00 88.62 344 LEU A O 1
ATOM 2625 N N . PHE A 1 345 ? 2.051 -10.556 21.426 1.00 88.69 345 PHE A N 1
ATOM 2626 C CA . PHE A 1 345 ? 1.171 -11.702 21.174 1.00 88.69 345 PHE A CA 1
ATOM 2627 C C . PHE A 1 345 ? 0.164 -11.913 22.310 1.00 88.69 345 PHE A C 1
ATOM 2629 O O . PHE A 1 345 ? -0.994 -12.217 22.037 1.00 88.69 345 PHE A O 1
ATOM 2636 N N . GLU A 1 346 ? 0.564 -11.692 23.565 1.00 90.69 346 GLU A N 1
ATOM 2637 C CA . GLU A 1 346 ? -0.338 -11.750 24.723 1.00 90.69 346 GLU A CA 1
ATOM 2638 C C . GLU A 1 346 ? -1.407 -10.650 24.678 1.00 90.69 346 GLU A C 1
ATOM 2640 O O . GLU A 1 346 ? -2.592 -10.943 24.842 1.00 90.69 346 GLU A O 1
ATOM 2645 N N . LEU A 1 347 ? -1.025 -9.406 24.368 1.00 93.19 347 LEU A N 1
ATOM 2646 C CA . LEU A 1 347 ? -1.975 -8.298 24.225 1.00 93.19 347 LEU A CA 1
ATOM 2647 C C . LEU A 1 347 ? -2.926 -8.490 23.031 1.00 93.19 347 LEU A C 1
ATOM 2649 O O . LEU A 1 347 ? -4.128 -8.263 23.175 1.00 93.19 347 LEU A O 1
ATOM 2653 N N . ALA A 1 348 ? -2.420 -8.948 21.879 1.00 92.44 348 ALA A N 1
ATOM 2654 C CA . ALA A 1 348 ? -3.249 -9.259 20.713 1.00 92.44 348 ALA A CA 1
ATOM 2655 C C . ALA A 1 348 ? -4.260 -10.376 21.018 1.00 92.44 348 ALA A C 1
ATOM 2657 O O . ALA A 1 348 ? -5.447 -10.232 20.733 1.00 92.44 348 ALA A O 1
ATOM 2658 N N . ASN A 1 349 ? -3.810 -11.454 21.669 1.00 92.25 349 ASN A N 1
ATOM 2659 C CA . ASN A 1 349 ? -4.656 -12.588 22.041 1.00 92.25 349 ASN A CA 1
ATOM 2660 C C . ASN A 1 349 ? -5.725 -12.214 23.086 1.00 92.25 349 ASN A C 1
ATOM 2662 O O . ASN A 1 349 ? -6.787 -12.827 23.119 1.00 92.25 349 ASN A O 1
ATOM 2666 N N . ALA A 1 350 ? -5.468 -11.198 23.917 1.00 93.06 350 ALA A N 1
ATOM 2667 C CA . ALA A 1 350 ? -6.429 -10.640 24.870 1.00 93.06 350 ALA A CA 1
ATOM 2668 C C . ALA A 1 350 ? -7.415 -9.616 24.256 1.00 93.06 350 ALA A C 1
ATOM 2670 O O . ALA A 1 350 ? -8.243 -9.058 24.989 1.00 93.06 350 ALA A O 1
ATOM 2671 N N . GLY A 1 351 ? -7.339 -9.363 22.942 1.00 91.06 351 GLY A N 1
ATOM 2672 C CA . GLY A 1 351 ? -8.245 -8.468 22.215 1.00 91.06 351 GLY A CA 1
ATOM 2673 C C . GLY A 1 351 ? -7.958 -6.975 22.411 1.00 91.06 351 GLY A C 1
ATOM 2674 O O . GLY A 1 351 ? -8.886 -6.171 22.404 1.00 91.06 351 GLY A O 1
ATOM 2675 N N . HIS A 1 352 ? -6.700 -6.584 22.637 1.00 95.44 352 HIS A N 1
ATOM 2676 C CA . HIS A 1 352 ? -6.327 -5.168 22.727 1.00 95.44 352 HIS A CA 1
ATOM 2677 C C . HIS A 1 352 ? -6.184 -4.500 21.352 1.00 95.44 352 HIS A C 1
ATOM 2679 O O . HIS A 1 352 ? -5.626 -5.085 20.423 1.00 95.44 352 HIS A O 1
ATOM 2685 N N . THR A 1 353 ? -6.590 -3.229 21.262 1.00 96.75 353 THR A N 1
ATOM 2686 C CA . THR A 1 353 ? -6.230 -2.348 20.141 1.00 96.75 353 THR A CA 1
ATOM 2687 C C . THR A 1 353 ? -4.771 -1.930 20.288 1.00 96.75 353 THR A C 1
ATOM 2689 O O . THR A 1 353 ? -4.428 -1.220 21.234 1.00 96.75 353 THR A O 1
ATOM 2692 N N . LEU A 1 354 ? -3.900 -2.380 19.382 1.00 95.31 354 LEU A N 1
ATOM 2693 C CA . LEU A 1 354 ? -2.459 -2.109 19.452 1.00 95.31 354 LEU A CA 1
ATOM 2694 C C . LEU A 1 354 ? -2.089 -0.868 18.634 1.00 95.31 354 LEU A C 1
ATOM 2696 O O . LEU A 1 354 ? -2.371 -0.811 17.437 1.00 95.31 354 LEU A O 1
ATOM 2700 N N . LEU A 1 355 ? -1.430 0.107 19.260 1.00 94.75 355 LEU A N 1
ATOM 2701 C CA . LEU A 1 355 ? -1.027 1.356 18.609 1.00 94.75 355 LEU A CA 1
ATOM 2702 C C . LEU A 1 355 ? 0.499 1.469 18.574 1.00 94.75 355 LEU A C 1
ATOM 2704 O O . LEU A 1 355 ? 1.145 1.611 19.613 1.00 94.75 355 LEU A O 1
ATOM 2708 N N . PHE A 1 356 ? 1.059 1.401 17.369 1.00 91.50 356 PHE A N 1
ATOM 2709 C CA . PHE A 1 356 ? 2.494 1.456 17.114 1.00 91.50 356 PHE A CA 1
ATOM 2710 C C . PHE A 1 356 ? 2.873 2.869 16.661 1.00 91.50 356 PHE A C 1
ATOM 2712 O O . PHE A 1 356 ? 2.654 3.201 15.499 1.00 91.50 356 PHE A O 1
ATOM 2719 N N . ASP A 1 357 ? 3.434 3.690 17.552 1.00 87.50 357 ASP A N 1
ATOM 2720 C CA . ASP A 1 357 ? 4.186 4.884 17.129 1.00 87.50 357 ASP A CA 1
ATOM 2721 C C . ASP A 1 357 ? 5.620 4.485 16.725 1.00 87.50 357 ASP A C 1
ATOM 2723 O O . ASP A 1 357 ? 6.077 3.391 17.071 1.00 87.50 357 ASP A O 1
ATOM 2727 N N . GLU A 1 358 ? 6.307 5.342 15.967 1.00 80.69 358 GLU A N 1
ATOM 2728 C CA . GLU A 1 358 ? 7.668 5.112 15.440 1.00 80.69 358 GLU A CA 1
ATOM 2729 C C . GLU A 1 358 ? 7.823 3.769 14.690 1.00 80.69 358 GLU A C 1
ATOM 2731 O O . GLU A 1 358 ? 8.820 3.051 14.812 1.00 80.69 358 GLU A O 1
ATOM 2736 N N . GLY A 1 359 ? 6.813 3.389 13.897 1.00 74.69 359 GLY A N 1
ATOM 2737 C CA . GLY A 1 359 ? 6.727 2.084 13.234 1.00 74.69 359 GLY A CA 1
ATOM 2738 C C . GLY A 1 359 ? 7.928 1.721 12.347 1.00 74.69 359 GLY A C 1
ATOM 2739 O O . GLY A 1 359 ? 8.201 0.538 12.148 1.00 74.69 359 GLY A O 1
ATOM 2740 N N . ASP A 1 360 ? 8.684 2.703 11.858 1.00 73.38 360 ASP A N 1
ATOM 2741 C CA . ASP A 1 360 ? 9.947 2.529 11.132 1.00 73.38 360 ASP A CA 1
ATOM 2742 C C . ASP A 1 360 ? 11.071 1.906 11.991 1.00 73.38 360 ASP A C 1
ATOM 2744 O O . ASP A 1 360 ? 11.814 1.046 11.502 1.00 73.38 360 ASP A O 1
ATOM 2748 N N . MET A 1 361 ? 11.130 2.197 13.296 1.00 72.12 361 MET A N 1
ATOM 2749 C CA . MET A 1 361 ? 12.031 1.506 14.233 1.00 72.12 361 MET A CA 1
ATOM 2750 C C . MET A 1 361 ? 11.612 0.053 14.498 1.00 72.12 361 MET A C 1
ATOM 2752 O O . MET A 1 361 ? 12.444 -0.804 14.807 1.00 72.12 361 MET A O 1
ATOM 2756 N N . PHE A 1 362 ? 10.316 -0.247 14.396 1.00 69.06 362 PHE A N 1
ATOM 2757 C CA . PHE A 1 362 ? 9.771 -1.571 14.696 1.00 69.06 362 PHE A CA 1
ATOM 2758 C C . PHE A 1 362 ? 9.816 -2.526 13.495 1.00 69.06 362 PHE A C 1
ATOM 2760 O O . PHE A 1 362 ? 10.198 -3.689 13.654 1.00 69.06 362 PHE A O 1
ATOM 2767 N N . LEU A 1 363 ? 9.442 -2.055 12.304 1.00 70.94 363 LEU A N 1
ATOM 2768 C CA . LEU A 1 363 ? 9.319 -2.882 11.097 1.00 70.94 363 LEU A CA 1
ATOM 2769 C C . LEU A 1 363 ? 10.673 -3.272 10.487 1.00 70.94 363 LEU A C 1
ATOM 2771 O O . LEU A 1 363 ? 10.780 -4.342 9.890 1.00 70.94 363 LEU A O 1
ATOM 2775 N N . SER A 1 364 ? 11.711 -2.456 10.682 1.00 60.19 364 SER A N 1
ATOM 2776 C CA . SER A 1 364 ? 13.020 -2.611 10.031 1.00 60.19 364 SER A CA 1
ATOM 2777 C C . SER A 1 364 ? 13.846 -3.829 10.476 1.00 60.19 364 SER A C 1
ATOM 2779 O O . SER A 1 364 ? 14.760 -4.217 9.755 1.00 60.19 364 SER A O 1
ATOM 2781 N N . ASN A 1 365 ? 13.557 -4.449 11.632 1.00 52.12 365 ASN A N 1
ATOM 2782 C CA . ASN A 1 365 ? 14.425 -5.495 12.212 1.00 52.12 365 ASN A CA 1
ATOM 2783 C C . ASN A 1 365 ? 13.708 -6.651 12.953 1.00 52.12 365 ASN A C 1
ATOM 2785 O O . ASN A 1 365 ? 14.352 -7.398 13.693 1.00 52.12 365 ASN A O 1
ATOM 2789 N N . LYS A 1 366 ? 12.382 -6.831 12.817 1.00 64.12 366 LYS A N 1
ATOM 2790 C CA . LYS A 1 366 ? 11.624 -7.813 13.632 1.00 64.12 366 LYS A CA 1
ATOM 2791 C C . LYS A 1 366 ? 10.646 -8.677 12.821 1.00 64.12 366 LYS A C 1
ATOM 2793 O O . LYS A 1 366 ? 9.464 -8.352 12.701 1.00 64.12 366 LYS A O 1
ATOM 2798 N N . ASN A 1 367 ? 11.107 -9.859 12.390 1.00 65.94 367 ASN A N 1
ATOM 2799 C CA . ASN A 1 367 ? 10.277 -10.908 11.760 1.00 65.94 367 ASN A CA 1
ATOM 2800 C C . ASN A 1 367 ? 8.997 -11.231 12.558 1.00 65.94 367 ASN A C 1
ATOM 2802 O O . ASN A 1 367 ? 7.939 -11.470 11.978 1.00 65.94 367 ASN A O 1
ATOM 2806 N N . ASP A 1 368 ? 9.076 -11.188 13.891 1.00 71.81 368 ASP A N 1
ATOM 2807 C CA . ASP A 1 368 ? 7.946 -11.432 14.792 1.00 71.81 368 ASP A CA 1
ATOM 2808 C C . ASP A 1 368 ? 6.797 -10.425 14.628 1.00 71.81 368 ASP A C 1
ATOM 2810 O O . ASP A 1 368 ? 5.631 -10.803 14.742 1.00 71.81 368 ASP A O 1
ATOM 2814 N N . LEU A 1 369 ? 7.100 -9.160 14.320 1.00 77.44 369 LEU A N 1
ATOM 2815 C CA . LEU A 1 369 ? 6.079 -8.133 14.095 1.00 77.44 369 LEU A CA 1
ATOM 2816 C C . LEU A 1 369 ? 5.441 -8.284 12.719 1.00 77.44 369 LEU A C 1
ATOM 2818 O O . LEU A 1 369 ? 4.221 -8.231 12.593 1.00 77.44 369 LEU A O 1
ATOM 2822 N N . ILE A 1 370 ? 6.249 -8.572 11.697 1.00 78.00 370 ILE A N 1
ATOM 2823 C CA . ILE A 1 370 ? 5.747 -8.891 10.356 1.00 78.00 370 ILE A CA 1
ATOM 2824 C C . ILE A 1 370 ? 4.796 -10.100 10.423 1.00 78.00 370 ILE A C 1
ATOM 2826 O O . ILE A 1 370 ? 3.744 -10.085 9.783 1.00 78.00 370 ILE A O 1
ATOM 2830 N N . ALA A 1 371 ? 5.099 -11.108 11.250 1.00 79.75 371 ALA A N 1
ATOM 2831 C CA . ALA A 1 371 ? 4.185 -12.214 11.532 1.00 79.75 371 ALA A CA 1
ATOM 2832 C C . ALA A 1 371 ? 2.897 -11.748 12.244 1.00 79.75 371 ALA A C 1
ATOM 2834 O O . ALA A 1 371 ? 1.810 -12.082 11.773 1.00 79.75 371 ALA A O 1
ATOM 2835 N N . LEU A 1 372 ? 2.996 -10.942 13.313 1.00 86.62 372 LEU A N 1
ATOM 2836 C CA . LEU A 1 372 ? 1.843 -10.379 14.037 1.00 86.62 372 LEU A CA 1
ATOM 2837 C C . LEU A 1 372 ? 0.856 -9.670 13.094 1.00 86.62 372 LEU A C 1
ATOM 2839 O O . LEU A 1 372 ? -0.346 -9.934 13.149 1.00 86.62 372 LEU A O 1
ATOM 2843 N N . PHE A 1 373 ? 1.350 -8.795 12.214 1.00 88.31 373 PHE A N 1
ATOM 2844 C CA . PHE A 1 373 ? 0.503 -8.058 11.276 1.00 88.31 373 PHE A CA 1
ATOM 2845 C C . PHE A 1 373 ? -0.040 -8.948 10.146 1.00 88.31 373 PHE A C 1
ATOM 2847 O O . PHE A 1 373 ? -1.232 -8.900 9.843 1.00 88.31 373 PHE A O 1
ATOM 2854 N N . ASN A 1 374 ? 0.799 -9.793 9.532 1.00 84.62 374 ASN A N 1
ATOM 2855 C CA . ASN A 1 374 ? 0.380 -10.610 8.388 1.00 84.62 374 ASN A CA 1
ATOM 2856 C C . ASN A 1 374 ? -0.652 -11.681 8.753 1.00 84.62 374 ASN A C 1
ATOM 2858 O O . ASN A 1 374 ? -1.559 -11.948 7.957 1.00 84.62 374 ASN A O 1
ATOM 2862 N N . VAL A 1 375 ? -0.490 -12.301 9.924 1.00 86.19 375 VAL A N 1
ATOM 2863 C CA . VAL A 1 375 ? -1.395 -13.317 10.474 1.00 86.19 375 VAL A CA 1
ATOM 2864 C C . VAL A 1 375 ? -2.631 -12.656 11.076 1.00 86.19 375 VAL A C 1
ATOM 2866 O O . VAL A 1 375 ? -3.751 -13.080 10.806 1.00 86.19 375 VAL A O 1
ATOM 2869 N N . GLY A 1 376 ? -2.438 -11.570 11.827 1.00 88.00 376 GLY A N 1
ATOM 2870 C CA . GLY A 1 376 ? -3.491 -10.850 12.537 1.00 88.00 376 GLY A CA 1
ATOM 2871 C C . GLY A 1 376 ? -4.451 -10.029 11.675 1.00 88.00 376 GLY A C 1
ATOM 2872 O O . GLY A 1 376 ? -5.175 -9.211 12.237 1.00 88.00 376 GLY A O 1
ATOM 2873 N N . PHE A 1 377 ? -4.436 -10.221 10.353 1.00 90.75 377 PHE A N 1
ATOM 2874 C CA . PHE A 1 377 ? -5.315 -9.563 9.384 1.00 90.75 377 PHE A CA 1
ATOM 2875 C C . PHE A 1 377 ? -6.657 -10.285 9.192 1.00 90.75 377 PHE A C 1
ATOM 2877 O O . PHE A 1 377 ? -7.658 -9.619 8.954 1.00 90.75 377 PHE A O 1
ATOM 2884 N N . LYS A 1 378 ? -6.703 -11.625 9.302 1.00 90.69 378 LYS A N 1
ATOM 2885 C CA . LYS A 1 378 ? -7.942 -12.421 9.170 1.00 90.69 378 LYS A CA 1
ATOM 2886 C C . LYS A 1 378 ? -8.274 -13.152 10.471 1.00 90.69 378 LYS A C 1
ATOM 2888 O O . LYS A 1 378 ? -7.375 -13.676 11.127 1.00 90.69 378 LYS A O 1
ATOM 2893 N N . ARG A 1 379 ? -9.567 -13.247 10.793 1.00 90.44 379 ARG A N 1
ATOM 2894 C CA . ARG A 1 379 ? -10.112 -13.908 11.992 1.00 90.44 379 ARG A CA 1
ATOM 2895 C C . ARG A 1 379 ? -9.665 -15.357 12.137 1.00 90.44 379 ARG A C 1
ATOM 2897 O O . ARG A 1 379 ? -9.204 -15.767 13.199 1.00 90.44 379 ARG A O 1
ATOM 2904 N N . ASN A 1 380 ? -9.731 -16.089 11.030 1.00 87.50 380 ASN A N 1
ATOM 2905 C CA . ASN A 1 380 ? -9.335 -17.494 10.927 1.00 87.50 380 ASN A CA 1
ATOM 2906 C C . ASN A 1 380 ? -7.869 -17.653 10.472 1.00 87.50 380 ASN A C 1
ATOM 2908 O O . ASN A 1 380 ? -7.518 -18.623 9.802 1.00 87.50 380 ASN A O 1
ATOM 2912 N N . GLY A 1 381 ? -7.009 -16.677 10.791 1.00 83.88 381 GLY A N 1
ATOM 2913 C CA . GLY A 1 381 ? -5.565 -16.778 10.579 1.00 83.88 381 GLY A CA 1
ATOM 2914 C C . GLY A 1 381 ? -4.918 -17.858 11.466 1.00 83.88 381 GLY A C 1
ATOM 2915 O O . GLY A 1 381 ? -5.474 -18.215 12.507 1.00 83.88 381 GLY A O 1
ATOM 2916 N N . PRO A 1 382 ? -3.739 -18.385 11.080 1.00 85.94 382 PRO A N 1
ATOM 2917 C CA . PRO A 1 382 ? -3.033 -19.399 11.865 1.00 85.94 382 PRO A CA 1
ATOM 2918 C C . PRO A 1 382 ? -2.640 -18.879 13.256 1.00 85.94 382 PRO A C 1
ATOM 2920 O O . PRO A 1 382 ? -2.397 -17.690 13.443 1.00 85.94 382 PRO A O 1
ATOM 2923 N N . LEU A 1 383 ? -2.523 -19.772 14.239 1.00 88.44 383 LEU A N 1
ATOM 2924 C CA . LEU A 1 383 ? -2.023 -19.404 15.565 1.00 88.44 383 LEU A CA 1
ATOM 2925 C C . LEU A 1 383 ? -0.496 -19.257 15.552 1.00 88.44 383 LEU A C 1
ATOM 2927 O O . LEU A 1 383 ? 0.221 -20.045 14.931 1.00 88.44 383 LEU A O 1
ATOM 2931 N N . ILE A 1 384 ? 0.017 -18.251 16.262 1.00 86.44 384 ILE A N 1
ATOM 2932 C CA . ILE A 1 384 ? 1.456 -18.014 16.394 1.00 86.44 384 ILE A CA 1
ATOM 2933 C C . ILE A 1 384 ? 1.989 -18.879 17.539 1.00 86.44 384 ILE A C 1
ATOM 2935 O O . ILE A 1 384 ? 1.721 -18.611 18.710 1.00 86.44 384 ILE A O 1
ATOM 2939 N N . ARG A 1 385 ? 2.758 -19.915 17.187 1.00 85.00 385 ARG A N 1
ATOM 2940 C CA . ARG A 1 385 ? 3.455 -20.808 18.127 1.00 85.00 385 ARG A CA 1
ATOM 2941 C C . ARG A 1 385 ? 4.707 -20.151 18.702 1.00 85.00 385 ARG A C 1
ATOM 2943 O O . ARG A 1 385 ? 5.476 -19.525 17.973 1.00 85.00 385 ARG A O 1
ATOM 2950 N N . ARG A 1 386 ? 4.940 -20.333 20.003 1.00 82.88 386 ARG A N 1
ATOM 2951 C CA . ARG A 1 386 ? 6.142 -19.872 20.718 1.00 82.88 386 ARG A CA 1
ATOM 2952 C C . ARG A 1 386 ? 6.743 -20.980 21.588 1.00 82.88 386 ARG A C 1
ATOM 2954 O O . ARG A 1 386 ? 6.172 -22.060 21.743 1.00 82.88 386 ARG A O 1
ATOM 2961 N N . ALA A 1 387 ? 7.937 -20.718 22.123 1.00 78.62 387 ALA A N 1
ATOM 2962 C CA . ALA A 1 387 ? 8.631 -21.630 23.029 1.00 78.62 387 ALA A CA 1
ATOM 2963 C C . ALA A 1 387 ? 7.740 -22.010 24.229 1.00 78.62 387 ALA A C 1
ATOM 2965 O O . ALA A 1 387 ? 6.935 -21.205 24.697 1.00 78.62 387 ALA A O 1
ATOM 2966 N N . GLY A 1 388 ? 7.863 -23.254 24.701 1.00 80.94 388 GLY A N 1
ATOM 2967 C CA . GLY A 1 388 ? 6.973 -23.810 25.727 1.00 80.94 388 GLY A CA 1
ATOM 2968 C C . GLY A 1 388 ? 5.585 -24.226 25.217 1.00 80.94 388 GLY A C 1
ATOM 2969 O O . GLY A 1 388 ? 4.708 -24.492 26.028 1.00 80.94 388 GLY A O 1
ATOM 2970 N N . GLY A 1 389 ? 5.364 -24.273 23.897 1.00 83.50 389 GLY A N 1
ATOM 2971 C CA . GLY A 1 389 ? 4.123 -24.783 23.299 1.00 83.50 389 GLY A CA 1
ATOM 2972 C C . GLY A 1 389 ? 2.931 -23.824 23.356 1.00 83.50 389 GLY A C 1
ATOM 2973 O O . GLY A 1 389 ? 1.8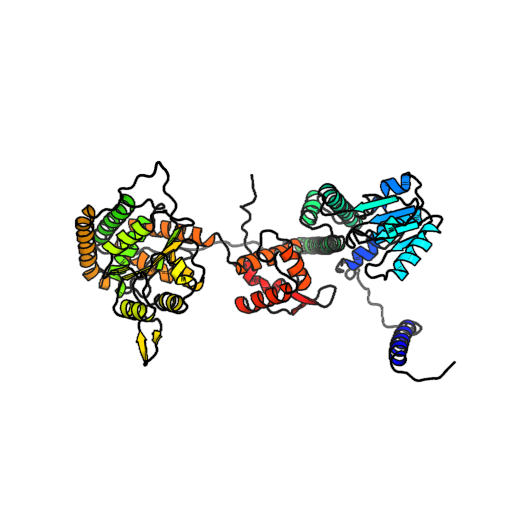33 -24.210 22.966 1.00 83.50 389 GLY A O 1
ATOM 2974 N N . LYS A 1 390 ? 3.127 -22.578 23.808 1.00 86.38 390 LYS A N 1
ATOM 2975 C CA . LYS A 1 390 ? 2.069 -21.560 23.810 1.00 86.38 390 LYS A CA 1
ATOM 2976 C C . LYS A 1 390 ? 1.681 -21.168 22.382 1.00 86.38 390 LYS A C 1
ATOM 2978 O O . LYS A 1 390 ? 2.547 -20.925 21.535 1.00 86.38 390 LYS A O 1
ATOM 2983 N N . GLU A 1 391 ? 0.379 -21.050 22.152 1.00 89.75 391 GLU A N 1
ATOM 2984 C CA . GLU A 1 391 ? -0.226 -20.583 20.906 1.00 89.75 391 GLU A CA 1
ATOM 2985 C C . GLU A 1 391 ? -1.000 -19.286 21.154 1.00 89.75 391 GLU A C 1
ATOM 2987 O O . GLU A 1 391 ? -1.716 -19.166 22.146 1.00 89.75 391 GLU A O 1
ATOM 2992 N N . TYR A 1 392 ? -0.857 -18.318 20.247 1.00 90.06 392 TYR A N 1
ATOM 2993 C CA . TYR A 1 392 ? -1.481 -17.000 20.362 1.00 90.06 392 TYR A CA 1
ATOM 2994 C C . TYR A 1 392 ? -2.255 -16.633 19.092 1.00 90.06 392 TYR A C 1
ATOM 2996 O O . TYR A 1 392 ? -1.734 -16.751 17.978 1.00 90.06 392 TYR A O 1
ATOM 3004 N N . ARG A 1 393 ? -3.481 -16.121 19.247 1.00 91.19 393 ARG A N 1
ATOM 3005 C CA . ARG A 1 393 ? -4.243 -15.478 18.170 1.00 91.19 393 ARG A CA 1
ATOM 3006 C C . ARG A 1 393 ? -3.740 -14.045 17.980 1.00 91.19 393 ARG A C 1
ATOM 3008 O O . ARG A 1 393 ? -3.739 -13.250 18.910 1.00 91.19 393 ARG A O 1
ATOM 3015 N N . ALA A 1 394 ? -3.342 -13.708 16.753 1.00 90.50 394 ALA A N 1
ATOM 3016 C CA . ALA A 1 394 ? -2.860 -12.368 16.398 1.00 90.50 394 ALA A CA 1
ATOM 3017 C C . ALA A 1 394 ? -3.960 -11.422 15.874 1.00 90.50 394 ALA A C 1
ATOM 3019 O O . ALA A 1 394 ? -3.688 -10.251 15.607 1.00 90.50 394 ALA A O 1
ATOM 3020 N N . TRP A 1 395 ? -5.181 -11.920 15.656 1.00 94.25 395 TRP A N 1
ATOM 3021 C CA . TRP A 1 395 ? -6.302 -11.129 15.144 1.00 94.25 395 TRP A CA 1
ATOM 3022 C C . TRP A 1 395 ? -6.820 -10.174 16.227 1.00 94.25 395 TRP A C 1
ATOM 3024 O O . TRP A 1 395 ? -7.405 -10.608 17.214 1.00 94.25 395 TRP A O 1
ATOM 3034 N N . CYS A 1 396 ? -6.547 -8.883 16.035 1.00 94.56 396 CYS A N 1
ATOM 3035 C CA . CYS A 1 396 ? -6.934 -7.765 16.902 1.00 94.56 396 CYS A CA 1
ATOM 3036 C C . CYS A 1 396 ? -6.866 -6.451 16.090 1.00 94.56 396 CYS A C 1
ATOM 3038 O O . CYS A 1 396 ? -6.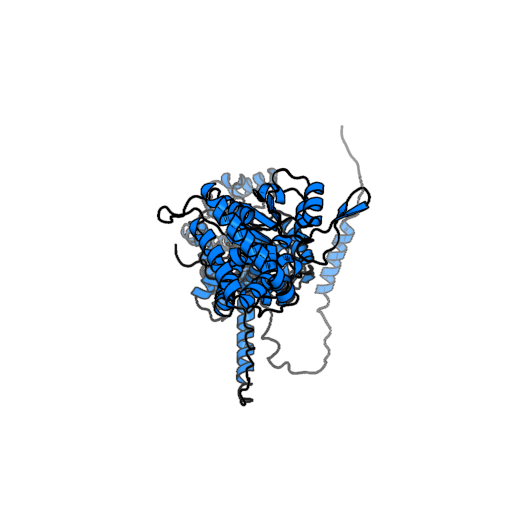146 -6.430 15.078 1.00 94.56 396 CYS A O 1
ATOM 3040 N N . PRO A 1 397 ? -7.519 -5.357 16.520 1.00 96.56 397 PRO A N 1
ATOM 3041 C CA . PRO A 1 397 ? -7.311 -4.025 15.951 1.00 96.56 397 PRO A CA 1
ATOM 3042 C C . PRO A 1 397 ? -5.853 -3.554 16.083 1.00 96.56 397 PRO A C 1
ATOM 3044 O O . PRO A 1 397 ? -5.196 -3.818 17.098 1.00 96.56 397 PRO A O 1
ATOM 3047 N N . LYS A 1 398 ? -5.319 -2.876 15.057 1.00 95.12 398 LYS A N 1
ATOM 3048 C CA . LYS A 1 398 ? -3.927 -2.381 15.017 1.00 95.12 398 LYS A CA 1
ATOM 3049 C C . LYS A 1 398 ? -3.829 -1.088 14.212 1.00 95.12 398 LYS A C 1
ATOM 3051 O O . LYS A 1 398 ? -4.404 -1.033 13.133 1.00 95.12 398 LYS A O 1
ATOM 3056 N N . VAL A 1 399 ? -3.036 -0.119 14.667 1.00 96.12 399 VAL A N 1
ATOM 3057 C CA . VAL A 1 399 ? -2.682 1.107 13.918 1.00 96.12 399 VAL A CA 1
ATOM 3058 C C . VAL A 1 399 ? -1.177 1.325 13.956 1.00 96.12 399 VAL A C 1
ATOM 3060 O O . VAL A 1 399 ? -0.548 1.077 14.983 1.00 96.12 399 VAL A O 1
ATOM 3063 N N . ILE A 1 400 ? -0.606 1.799 12.849 1.00 94.25 400 ILE A N 1
ATOM 3064 C CA . ILE A 1 400 ? 0.816 2.143 12.737 1.00 94.25 400 ILE A CA 1
ATOM 3065 C C . ILE A 1 400 ? 0.942 3.632 12.404 1.00 94.25 400 ILE A C 1
ATOM 3067 O O . ILE A 1 400 ? 0.335 4.096 11.446 1.00 94.25 400 ILE A O 1
ATOM 3071 N N . ALA A 1 401 ? 1.765 4.373 13.137 1.00 93.50 401 ALA A N 1
ATOM 3072 C CA . ALA A 1 401 ? 2.297 5.663 12.718 1.00 93.50 401 ALA A CA 1
ATOM 3073 C C . ALA A 1 401 ? 3.780 5.495 12.375 1.00 93.50 401 ALA A C 1
ATOM 3075 O O . ALA A 1 401 ? 4.532 4.933 13.170 1.00 93.50 401 ALA A O 1
ATOM 3076 N N . LYS A 1 402 ? 4.217 5.938 11.189 1.00 89.75 402 LYS A N 1
ATOM 3077 C CA . LYS A 1 402 ? 5.634 5.844 10.796 1.00 89.75 402 LYS A CA 1
ATOM 3078 C C . LYS A 1 402 ? 6.094 6.910 9.810 1.00 89.75 402 LYS A C 1
ATOM 3080 O O . LYS A 1 402 ? 5.283 7.608 9.193 1.00 89.75 402 LYS A O 1
ATOM 3085 N N . ILE A 1 403 ? 7.409 7.015 9.658 1.00 81.94 403 ILE A N 1
ATOM 3086 C CA . ILE A 1 403 ? 8.056 7.765 8.579 1.00 81.94 403 ILE A CA 1
ATOM 3087 C C . ILE A 1 403 ? 8.401 6.809 7.418 1.00 81.94 403 ILE A C 1
ATOM 3089 O O . ILE A 1 403 ? 8.741 5.641 7.624 1.00 81.94 403 ILE A O 1
ATOM 3093 N N . GLY A 1 404 ? 8.274 7.287 6.178 1.00 76.81 404 GLY A N 1
ATOM 3094 C CA . GLY A 1 404 ? 8.538 6.505 4.961 1.00 76.81 404 GLY A CA 1
ATOM 3095 C C . GLY A 1 404 ? 7.471 5.445 4.645 1.00 76.81 404 GLY A C 1
ATOM 3096 O O . GLY A 1 404 ? 6.501 5.277 5.381 1.00 76.81 404 GLY A O 1
ATOM 3097 N N . LYS A 1 405 ? 7.636 4.725 3.529 1.00 82.38 405 LYS A N 1
ATOM 3098 C CA . LYS A 1 405 ? 6.667 3.727 3.027 1.00 82.38 405 LYS A CA 1
ATOM 3099 C C . LYS A 1 405 ? 6.707 2.417 3.805 1.00 82.38 405 LYS A C 1
ATOM 3101 O O . LYS A 1 405 ? 7.755 2.073 4.327 1.00 82.38 405 LYS A O 1
ATOM 3106 N N . ILE A 1 406 ? 5.606 1.663 3.861 1.00 83.31 406 ILE A N 1
ATOM 3107 C CA . ILE A 1 406 ? 5.625 0.265 4.337 1.00 83.31 406 ILE A CA 1
ATOM 3108 C C . ILE A 1 406 ? 6.434 -0.580 3.343 1.00 83.31 406 ILE A C 1
ATOM 3110 O O . ILE A 1 406 ? 5.976 -0.856 2.239 1.00 83.31 406 ILE A O 1
ATOM 3114 N N . GLU A 1 407 ? 7.640 -0.978 3.737 1.00 74.25 407 GLU A N 1
ATOM 3115 C CA . GLU A 1 407 ? 8.604 -1.676 2.884 1.00 74.25 407 GLU A CA 1
ATOM 3116 C C . GLU A 1 407 ? 8.214 -3.146 2.616 1.00 74.25 407 GLU A C 1
ATOM 3118 O O . GLU A 1 407 ? 8.369 -3.607 1.483 1.00 74.25 407 GLU A O 1
ATOM 3123 N N . PRO A 1 408 ? 7.666 -3.914 3.587 1.00 82.00 408 PRO A N 1
ATOM 3124 C CA . PRO A 1 408 ? 7.164 -5.255 3.309 1.00 82.00 408 PRO A CA 1
ATOM 3125 C C . PRO A 1 408 ? 5.844 -5.185 2.524 1.00 82.00 408 PRO A C 1
ATOM 3127 O O . PRO A 1 408 ? 4.778 -4.990 3.105 1.00 82.00 408 PRO A O 1
ATOM 3130 N N . GLU A 1 409 ? 5.891 -5.410 1.211 1.00 77.25 409 GLU A N 1
ATOM 3131 C CA . GLU A 1 409 ? 4.727 -5.375 0.304 1.00 77.25 409 GLU A CA 1
ATOM 3132 C C . GLU A 1 409 ? 3.537 -6.214 0.816 1.00 77.25 409 GLU A C 1
ATOM 3134 O O . GLU A 1 409 ? 2.384 -5.777 0.824 1.00 77.25 409 GLU A O 1
ATOM 3139 N N . ALA A 1 410 ? 3.816 -7.406 1.357 1.00 80.31 410 ALA A N 1
ATOM 3140 C CA . ALA A 1 410 ? 2.800 -8.257 1.971 1.00 80.31 410 ALA A CA 1
ATOM 3141 C C . ALA A 1 410 ? 2.040 -7.548 3.112 1.00 80.31 410 ALA A C 1
ATOM 3143 O O . ALA A 1 410 ? 0.829 -7.736 3.237 1.00 80.31 410 ALA A O 1
ATOM 3144 N N . LEU A 1 411 ? 2.713 -6.719 3.914 1.00 87.31 411 LEU A N 1
ATOM 3145 C CA . LEU A 1 411 ? 2.061 -5.882 4.918 1.00 87.31 411 LEU A CA 1
ATOM 3146 C C . LEU A 1 411 ? 1.286 -4.740 4.249 1.00 87.31 411 LEU A C 1
ATOM 3148 O O . LEU A 1 411 ? 0.104 -4.585 4.538 1.00 87.31 411 LEU A O 1
ATOM 3152 N N . ALA A 1 412 ? 1.901 -4.018 3.306 1.00 87.44 412 ALA A N 1
ATOM 3153 C CA . ALA A 1 412 ? 1.279 -2.888 2.607 1.00 87.44 412 ALA A CA 1
ATOM 3154 C C . ALA A 1 412 ? -0.082 -3.249 1.975 1.00 87.44 412 ALA A C 1
ATOM 3156 O O . ALA A 1 412 ? -1.055 -2.515 2.133 1.00 87.44 412 ALA A O 1
ATOM 3157 N N . THR A 1 413 ? -0.214 -4.436 1.368 1.00 87.00 413 THR A N 1
ATOM 3158 C CA . THR A 1 413 ? -1.495 -4.911 0.791 1.00 87.00 413 THR A CA 1
ATOM 3159 C C . THR A 1 413 ? -2.650 -5.075 1.795 1.00 87.00 413 THR A C 1
ATOM 3161 O O . THR A 1 413 ? -3.791 -5.254 1.374 1.00 87.00 413 THR A O 1
ATOM 3164 N N . ARG A 1 414 ? -2.382 -5.031 3.107 1.00 91.25 414 ARG A N 1
ATOM 3165 C CA . ARG A 1 414 ? -3.366 -5.101 4.207 1.00 91.25 414 ARG A CA 1
ATOM 3166 C C . ARG A 1 414 ? -3.648 -3.731 4.844 1.00 91.25 414 ARG A C 1
ATOM 3168 O O . ARG A 1 414 ? -4.496 -3.629 5.732 1.00 91.25 414 ARG A O 1
ATOM 3175 N N . CYS A 1 415 ? -2.917 -2.699 4.430 1.00 93.88 415 CYS A N 1
ATOM 3176 C CA . CYS A 1 415 ? -2.940 -1.379 5.041 1.00 93.88 415 CYS A CA 1
ATOM 3177 C C . CYS A 1 415 ? -3.900 -0.420 4.329 1.00 93.88 415 CYS A C 1
ATOM 3179 O O . CYS A 1 415 ? -4.070 -0.497 3.115 1.00 93.88 415 CYS A O 1
ATOM 3181 N N . ILE A 1 416 ? -4.488 0.514 5.076 1.00 95.94 416 ILE A N 1
ATOM 3182 C CA . ILE A 1 416 ? -5.120 1.722 4.524 1.00 95.94 416 ILE A CA 1
ATOM 3183 C C . ILE A 1 416 ? -4.180 2.877 4.872 1.00 95.94 416 ILE A C 1
ATOM 3185 O O . ILE A 1 416 ? -3.943 3.135 6.054 1.00 95.94 416 ILE A O 1
ATOM 3189 N N . VAL A 1 417 ? -3.571 3.503 3.863 1.00 93.69 417 VAL A N 1
ATOM 3190 C CA . VAL A 1 417 ? -2.484 4.473 4.057 1.00 93.69 417 VAL A CA 1
ATOM 3191 C C . VAL A 1 417 ? -3.031 5.899 4.077 1.00 93.69 417 VAL A C 1
ATOM 3193 O O . VAL A 1 417 ? -3.554 6.399 3.087 1.00 93.69 417 VAL A O 1
ATOM 3196 N N . PHE A 1 418 ? -2.848 6.572 5.208 1.00 93.81 418 PHE A N 1
ATOM 3197 C CA . PHE A 1 418 ? -3.200 7.968 5.432 1.00 93.81 418 PHE A CA 1
ATOM 3198 C C . PHE A 1 418 ? -1.931 8.814 5.308 1.00 93.81 418 PHE A C 1
ATOM 3200 O O . PHE A 1 418 ? -1.123 8.884 6.238 1.00 93.81 418 PHE A O 1
ATOM 3207 N N . ARG A 1 419 ? -1.717 9.429 4.140 1.00 87.31 419 ARG A N 1
ATOM 3208 C CA . ARG A 1 419 ? -0.525 10.244 3.857 1.00 87.31 419 ARG A CA 1
ATOM 3209 C C . ARG A 1 419 ? -0.667 11.647 4.455 1.00 87.31 419 ARG A C 1
ATOM 3211 O O . ARG A 1 419 ? -1.447 12.469 3.982 1.00 87.31 419 ARG A O 1
ATOM 3218 N N . MET A 1 420 ? 0.091 11.921 5.509 1.00 85.19 420 MET A N 1
ATOM 3219 C CA . MET A 1 420 ? 0.068 13.179 6.252 1.00 85.19 420 MET A CA 1
ATOM 3220 C C . MET A 1 420 ? 1.252 14.075 5.877 1.00 85.19 420 MET A C 1
ATOM 3222 O O . MET A 1 420 ? 2.401 13.628 5.786 1.00 85.19 420 MET A O 1
ATOM 3226 N N . HIS A 1 421 ? 0.971 15.364 5.720 1.00 73.44 421 HIS A N 1
ATOM 3227 C CA . HIS A 1 421 ? 1.944 16.399 5.378 1.00 73.44 421 HIS A CA 1
ATOM 3228 C C . HIS A 1 421 ? 2.133 17.362 6.557 1.00 73.44 421 HIS A C 1
ATOM 3230 O O . HIS A 1 421 ? 1.369 17.341 7.523 1.00 73.44 421 HIS A O 1
ATOM 3236 N N . ARG A 1 422 ? 3.185 18.186 6.514 1.00 72.62 422 ARG A N 1
ATOM 3237 C CA . ARG A 1 422 ? 3.301 19.308 7.450 1.00 72.62 422 ARG A CA 1
ATOM 3238 C C . ARG A 1 422 ? 2.217 20.314 7.098 1.00 72.62 422 ARG A C 1
ATOM 3240 O O . ARG A 1 422 ? 2.099 20.664 5.928 1.00 72.62 422 ARG A O 1
ATOM 3247 N N . LYS A 1 423 ? 1.471 20.765 8.104 1.00 79.06 423 LYS A N 1
ATOM 3248 C CA . LYS A 1 423 ? 0.469 21.812 7.920 1.00 79.06 423 LYS A CA 1
ATOM 3249 C C . LYS A 1 423 ? 1.107 23.097 7.387 1.00 79.06 423 LYS A C 1
ATOM 3251 O O . LYS A 1 423 ? 2.216 23.458 7.795 1.00 79.06 423 LYS A O 1
ATOM 3256 N N . LEU A 1 424 ? 0.397 23.780 6.504 1.00 66.00 424 LEU A N 1
ATOM 3257 C CA . LEU A 1 424 ? 0.720 25.118 6.030 1.00 66.00 424 LEU A CA 1
ATOM 3258 C C . LEU A 1 424 ? 0.478 26.150 7.144 1.00 66.00 424 LEU A C 1
ATOM 3260 O O . LEU A 1 424 ? -0.196 25.879 8.138 1.00 66.00 424 LEU A O 1
ATOM 3264 N N . ALA A 1 425 ? 1.018 27.359 6.978 1.00 68.81 425 ALA A N 1
ATOM 3265 C CA . ALA A 1 425 ? 0.826 28.447 7.942 1.00 68.81 425 ALA A CA 1
ATOM 3266 C C . ALA A 1 425 ? -0.647 28.895 8.061 1.00 68.81 425 ALA A C 1
ATOM 3268 O O . ALA A 1 425 ? -1.062 29.380 9.110 1.00 68.81 425 ALA A O 1
ATOM 3269 N N . GLU A 1 426 ? -1.419 28.705 6.990 1.00 72.12 426 GLU A N 1
ATOM 3270 C CA . GLU A 1 426 ? -2.845 29.036 6.879 1.00 72.12 426 GLU A CA 1
ATOM 3271 C C . GLU A 1 426 ? -3.760 27.932 7.443 1.00 72.12 426 GLU A C 1
ATOM 3273 O O . GLU A 1 426 ? -4.926 28.183 7.744 1.00 72.12 426 GLU A O 1
ATOM 3278 N N . GLU A 1 427 ? -3.244 26.712 7.626 1.00 75.31 427 GLU A N 1
ATOM 3279 C CA . GLU A 1 427 ? -4.016 25.569 8.118 1.00 75.31 427 GLU A CA 1
ATOM 3280 C C . GLU A 1 427 ? -4.040 25.550 9.656 1.00 75.31 427 GLU A C 1
ATOM 3282 O O . GLU A 1 427 ? -3.074 25.190 10.344 1.00 75.31 427 GLU A O 1
ATOM 3287 N N . ILE A 1 428 ? -5.183 25.953 10.210 1.00 81.62 428 ILE A N 1
ATOM 3288 C CA . ILE A 1 428 ? -5.409 26.073 11.652 1.00 81.62 428 ILE A CA 1
ATOM 3289 C C . ILE A 1 428 ? -6.179 24.847 12.157 1.00 81.62 428 ILE A C 1
ATOM 3291 O O . ILE A 1 428 ? -7.256 24.533 11.663 1.00 81.62 428 ILE A O 1
ATOM 3295 N N . CYS A 1 429 ? -5.650 24.199 13.194 1.00 90.19 429 CYS A N 1
ATOM 3296 C CA . CYS A 1 429 ? -6.327 23.157 13.966 1.00 90.19 429 CYS A CA 1
ATOM 3297 C C . CYS A 1 429 ? -6.140 23.434 15.468 1.00 90.19 429 CYS A C 1
ATOM 3299 O O . CYS A 1 429 ? -5.125 24.013 15.878 1.00 90.19 429 CYS A O 1
ATOM 3301 N N . GLU A 1 430 ? -7.104 23.043 16.301 1.00 93.81 430 GLU A N 1
ATOM 3302 C CA . GLU A 1 430 ? -7.009 23.197 17.752 1.00 93.81 430 GLU A CA 1
ATOM 3303 C C . GLU A 1 430 ? -6.009 22.179 18.330 1.00 93.81 430 GLU A C 1
ATOM 3305 O O . GLU A 1 430 ? -6.176 20.976 18.121 1.00 93.81 430 GLU A O 1
ATOM 3310 N N . PRO A 1 431 ? -4.990 22.599 19.103 1.00 92.62 431 PRO A N 1
ATOM 3311 C CA . PRO A 1 431 ? -4.081 21.657 19.744 1.00 92.62 431 PRO A CA 1
ATOM 3312 C C . PRO A 1 431 ? -4.826 20.740 20.718 1.00 92.62 431 PRO A C 1
ATOM 3314 O O . PRO A 1 431 ? -5.449 21.225 21.668 1.00 92.62 431 PRO A O 1
ATOM 3317 N N . LEU A 1 432 ? -4.703 19.424 20.527 1.00 94.75 432 LEU A N 1
ATOM 3318 C CA . LEU A 1 432 ? -5.196 18.436 21.483 1.00 94.75 432 LEU A CA 1
ATOM 3319 C C . LEU A 1 432 ? -4.516 18.638 22.851 1.00 94.75 432 LEU A C 1
ATOM 3321 O O . LEU A 1 432 ? -3.325 18.936 22.949 1.00 94.75 432 LEU A O 1
ATOM 3325 N N . ARG A 1 433 ? -5.315 18.555 23.915 1.00 93.69 433 ARG A N 1
ATOM 3326 C CA . ARG A 1 433 ? -4.952 18.869 25.311 1.00 93.69 433 ARG A CA 1
ATOM 3327 C C . ARG A 1 433 ? -5.866 18.114 26.270 1.00 93.69 433 ARG A C 1
ATOM 3329 O O . ARG A 1 433 ? -7.023 17.891 25.933 1.00 93.69 433 ARG A O 1
ATOM 3336 N N . ASN A 1 434 ? -5.419 17.903 27.505 1.00 91.50 434 ASN A N 1
ATOM 3337 C CA . ASN A 1 434 ? -6.152 17.181 28.557 1.00 91.50 434 ASN A CA 1
ATOM 3338 C C . ASN A 1 434 ? -7.585 17.696 28.829 1.00 91.50 434 ASN A C 1
ATOM 3340 O O . ASN A 1 434 ? -8.411 16.944 29.335 1.00 91.50 434 ASN A O 1
ATOM 3344 N N . LYS A 1 435 ? -7.914 18.959 28.498 1.00 92.56 435 LYS A N 1
ATOM 3345 C CA . LYS A 1 435 ? -9.289 19.488 28.629 1.00 92.56 435 LYS A CA 1
ATOM 3346 C C . LYS A 1 435 ? -10.315 18.720 27.774 1.00 92.56 435 LYS A C 1
ATOM 3348 O O . LYS A 1 435 ? -11.479 18.662 28.150 1.00 92.56 435 LYS A O 1
ATOM 3353 N N . HIS A 1 436 ? -9.880 18.123 26.662 1.00 96.44 436 HIS A N 1
ATOM 3354 C CA . HIS A 1 436 ? -10.737 17.376 25.737 1.00 96.44 436 HIS A CA 1
ATOM 3355 C C . HIS A 1 436 ? -10.968 15.925 26.199 1.00 96.44 436 HIS A C 1
ATOM 3357 O O . HIS A 1 436 ? -11.829 15.232 25.667 1.00 96.44 436 HIS A O 1
ATOM 3363 N N . ASP A 1 437 ? -10.247 15.441 27.218 1.00 94.69 437 ASP A N 1
ATOM 3364 C CA . ASP A 1 437 ? -10.339 14.045 27.670 1.00 94.69 437 ASP A CA 1
ATOM 3365 C C . ASP A 1 437 ? -11.747 13.680 28.166 1.00 94.69 437 ASP A C 1
ATOM 3367 O O . ASP A 1 437 ? -12.157 12.525 28.067 1.00 94.69 437 ASP A O 1
ATOM 3371 N N . VAL A 1 438 ? -12.507 14.663 28.662 1.00 96.50 438 VAL A N 1
ATOM 3372 C CA . VAL A 1 438 ? -13.901 14.482 29.092 1.00 96.50 438 VAL A CA 1
ATOM 3373 C C . VAL A 1 438 ? -14.834 14.275 27.893 1.00 96.50 438 VAL A C 1
ATOM 3375 O O . VAL A 1 438 ? -15.608 13.318 27.901 1.00 96.50 438 VAL A O 1
ATOM 3378 N N . GLU A 1 439 ? -14.746 15.113 26.850 1.00 96.50 439 GLU A N 1
ATOM 3379 C CA . GLU A 1 439 ? -15.580 14.963 25.643 1.00 96.50 439 GLU A CA 1
ATOM 3380 C C . GLU A 1 439 ? -15.200 13.707 24.845 1.00 96.50 439 GLU A C 1
ATOM 3382 O O . GLU A 1 439 ? -16.081 12.950 24.442 1.00 96.50 439 GLU A O 1
ATOM 3387 N N . LEU A 1 440 ? -13.903 13.408 24.711 1.00 98.00 440 LEU A N 1
ATOM 3388 C CA . LEU A 1 440 ? -13.420 12.220 24.002 1.00 98.00 440 LEU A CA 1
ATOM 3389 C C . LEU A 1 440 ? -13.825 10.927 24.717 1.00 98.00 440 LEU A C 1
ATOM 3391 O O . LEU A 1 440 ? -14.218 9.962 24.063 1.00 98.00 440 LEU A O 1
ATOM 3395 N N . LYS A 1 441 ? -13.807 10.908 26.056 1.00 97.75 441 LYS A N 1
ATOM 3396 C CA . LYS A 1 441 ? -14.314 9.772 26.836 1.00 97.75 441 LYS A CA 1
ATOM 3397 C C . LYS A 1 441 ? -15.827 9.599 26.679 1.00 97.75 441 LYS A C 1
ATOM 3399 O O . LYS A 1 441 ? -16.283 8.465 26.559 1.00 97.75 441 LYS A O 1
ATOM 3404 N N . ALA A 1 442 ? -16.596 10.688 26.655 1.00 97.81 442 ALA A N 1
ATOM 3405 C CA . ALA A 1 442 ? -18.036 10.628 26.407 1.00 97.81 442 ALA A CA 1
ATOM 3406 C C . ALA A 1 442 ? -18.351 10.130 24.982 1.00 97.81 442 ALA A C 1
ATOM 3408 O O . ALA A 1 442 ? -19.253 9.313 24.799 1.00 97.81 442 ALA A O 1
ATOM 3409 N N . LEU A 1 443 ? -17.571 10.549 23.979 1.00 98.31 443 LEU A N 1
ATOM 3410 C CA . LEU A 1 443 ? -17.691 10.054 22.606 1.00 98.31 443 LEU A CA 1
ATOM 3411 C C . LEU A 1 443 ? -17.332 8.561 22.511 1.00 98.31 443 LEU A C 1
ATOM 3413 O O . LEU A 1 443 ? -18.102 7.789 21.947 1.00 98.31 443 LEU A O 1
ATOM 3417 N N . ALA A 1 444 ? -16.246 8.121 23.152 1.00 98.25 444 ALA A N 1
ATOM 3418 C CA . ALA A 1 444 ? -15.875 6.706 23.231 1.00 98.25 444 ALA A CA 1
ATOM 3419 C C . ALA A 1 444 ? -16.964 5.838 23.897 1.00 98.25 444 ALA A C 1
ATOM 3421 O O . ALA A 1 444 ? -17.227 4.726 23.445 1.00 98.25 444 ALA A O 1
ATOM 3422 N N . GLN A 1 445 ? -17.648 6.352 24.926 1.00 98.06 445 GLN A N 1
ATOM 3423 C CA . GLN A 1 445 ? -18.792 5.675 25.556 1.00 98.06 445 GLN A CA 1
ATOM 3424 C C . GLN A 1 445 ? -20.002 5.544 24.616 1.00 98.06 445 GLN A C 1
ATOM 3426 O O . GLN A 1 445 ? -20.720 4.547 24.690 1.00 98.06 445 GLN A O 1
ATOM 3431 N N . ARG A 1 446 ? -20.220 6.505 23.706 1.00 97.94 446 ARG A N 1
ATOM 3432 C CA . ARG A 1 446 ? -21.238 6.382 22.646 1.00 97.94 446 ARG A CA 1
ATOM 3433 C C . ARG A 1 446 ? -20.854 5.312 21.625 1.00 97.94 446 ARG A C 1
ATOM 3435 O O . ARG A 1 446 ? -21.707 4.509 21.266 1.00 97.94 446 ARG A O 1
ATOM 3442 N N . CYS A 1 447 ? -19.581 5.239 21.230 1.00 98.12 447 CYS A N 1
ATOM 3443 C CA . CYS A 1 447 ? -19.079 4.162 20.371 1.00 98.12 447 CYS A CA 1
ATOM 3444 C C . CYS A 1 447 ? -19.244 2.777 21.019 1.00 98.12 447 CYS A C 1
ATOM 3446 O O . CYS A 1 447 ? -19.668 1.838 20.349 1.00 98.12 447 CYS A O 1
ATOM 3448 N N . GLU A 1 448 ? -18.973 2.652 22.325 1.00 97.75 448 GLU A N 1
ATOM 3449 C CA . GLU A 1 448 ? -19.226 1.419 23.080 1.00 97.75 448 GLU A CA 1
ATOM 3450 C C . GLU A 1 448 ? -20.714 1.038 23.067 1.00 97.75 448 GLU A C 1
ATOM 3452 O O . GLU A 1 448 ? -21.046 -0.122 22.830 1.00 97.75 448 GLU A O 1
ATOM 3457 N N . ALA A 1 449 ? -21.610 1.998 23.321 1.00 97.00 449 ALA A N 1
ATOM 3458 C CA . ALA A 1 449 ? -23.050 1.756 23.341 1.00 97.00 449 ALA A CA 1
ATOM 3459 C C . ALA A 1 449 ? -23.567 1.293 21.968 1.00 97.00 449 ALA A C 1
ATOM 3461 O O . ALA A 1 449 ? -24.195 0.238 21.888 1.00 97.00 449 ALA A O 1
ATOM 3462 N N . TRP A 1 450 ? -23.218 2.021 20.901 1.00 97.12 450 TRP A N 1
ATOM 3463 C CA . TRP A 1 450 ? -23.538 1.689 19.507 1.00 97.12 450 TRP A CA 1
ATOM 3464 C C . TRP A 1 450 ? -23.068 0.276 19.119 1.00 97.12 450 TRP A C 1
ATOM 3466 O O . TRP A 1 450 ? -23.804 -0.496 18.498 1.00 97.12 450 TRP A O 1
ATOM 3476 N N . ALA A 1 451 ? -21.857 -0.108 19.535 1.00 96.75 451 ALA A N 1
ATOM 3477 C CA . ALA A 1 451 ? -21.259 -1.383 19.150 1.00 96.75 451 ALA A CA 1
ATOM 3478 C C . ALA A 1 451 ? -21.994 -2.615 19.697 1.00 96.75 451 ALA A C 1
ATOM 3480 O O . ALA A 1 451 ? -21.939 -3.675 19.072 1.00 96.75 451 ALA A O 1
ATOM 3481 N N . ARG A 1 452 ? -22.718 -2.486 20.819 1.00 94.50 452 ARG A N 1
ATOM 3482 C CA . ARG A 1 452 ? -23.488 -3.591 21.424 1.00 94.50 452 ARG A CA 1
ATOM 3483 C C . ARG A 1 452 ? -24.558 -4.143 20.483 1.00 94.50 452 ARG A C 1
ATOM 3485 O O . ARG A 1 452 ? -24.821 -5.340 20.517 1.00 94.50 452 ARG A O 1
ATOM 3492 N N . GLU A 1 453 ? -25.133 -3.291 19.636 1.00 93.06 453 GLU A N 1
ATOM 3493 C CA . GLU A 1 453 ? -26.109 -3.685 18.613 1.00 93.06 453 GLU A CA 1
ATOM 3494 C C . GLU A 1 453 ? -25.459 -3.810 17.227 1.00 93.06 453 GLU A C 1
ATOM 3496 O O . GLU A 1 453 ? -25.786 -4.718 16.457 1.00 93.06 453 GLU A O 1
ATOM 3501 N N . ALA A 1 454 ? -24.488 -2.944 16.909 1.00 94.62 454 ALA A N 1
ATOM 3502 C CA . ALA A 1 454 ? -23.813 -2.963 15.615 1.00 94.62 454 ALA A CA 1
ATOM 3503 C C . ALA A 1 454 ? -23.047 -4.271 15.345 1.00 94.62 454 ALA A C 1
ATOM 3505 O O . ALA A 1 454 ? -23.013 -4.710 14.199 1.00 94.62 454 ALA A O 1
ATOM 3506 N N . VAL A 1 455 ? -22.484 -4.938 16.364 1.00 95.31 455 VAL A N 1
ATOM 3507 C CA . VAL A 1 455 ? -21.748 -6.205 16.174 1.00 95.31 455 VAL A CA 1
ATOM 3508 C C . VAL A 1 455 ? -22.615 -7.316 15.574 1.00 95.31 455 VAL A C 1
ATOM 3510 O O . VAL A 1 455 ? -22.121 -8.072 14.740 1.00 95.31 455 VAL A O 1
ATOM 3513 N N . GLU A 1 456 ? -23.883 -7.436 15.971 1.00 93.25 456 GLU A N 1
ATOM 3514 C CA . GLU A 1 456 ? -24.790 -8.438 15.391 1.00 93.25 456 GLU A CA 1
ATOM 3515 C C . GLU A 1 456 ? -25.341 -7.969 14.037 1.00 93.25 456 GLU A C 1
ATOM 3517 O O . GLU A 1 456 ? -25.390 -8.754 13.095 1.00 93.25 456 GLU A O 1
ATOM 3522 N N . ARG A 1 457 ? -25.669 -6.675 13.905 1.00 92.88 457 ARG A N 1
ATOM 3523 C CA . ARG A 1 457 ? -26.171 -6.061 12.661 1.00 92.88 457 ARG A CA 1
ATOM 3524 C C . ARG A 1 457 ? -25.171 -6.121 11.497 1.00 92.88 457 ARG A C 1
ATOM 3526 O O . ARG A 1 457 ? -25.579 -6.328 10.361 1.00 92.88 457 ARG A O 1
ATOM 3533 N N . LEU A 1 458 ? -23.877 -5.963 11.777 1.00 95.81 458 LEU A N 1
ATOM 3534 C CA . LEU A 1 458 ? -22.797 -5.982 10.781 1.00 95.81 458 LEU A CA 1
ATOM 3535 C C . LEU A 1 458 ? -22.232 -7.392 10.525 1.00 95.81 458 LEU A C 1
ATOM 3537 O O . LEU A 1 458 ? -21.402 -7.574 9.631 1.00 95.81 458 LEU A O 1
ATOM 3541 N N . ARG A 1 459 ? -22.619 -8.407 11.312 1.00 94.88 459 ARG A N 1
ATOM 3542 C CA . ARG A 1 459 ? -22.047 -9.754 11.195 1.00 94.88 459 ARG A CA 1
ATOM 3543 C C . ARG A 1 459 ? -22.528 -10.431 9.915 1.00 94.88 459 ARG A C 1
ATOM 3545 O O . ARG A 1 459 ? -23.674 -10.851 9.818 1.00 94.88 459 ARG A O 1
ATOM 3552 N N . GLY A 1 460 ? -21.606 -10.617 8.973 1.00 90.00 460 GLY A N 1
ATOM 3553 C CA . GLY A 1 460 ? -21.925 -11.192 7.664 1.00 90.00 460 GLY A CA 1
ATOM 3554 C C . GLY A 1 460 ? -22.600 -10.205 6.710 1.00 90.00 460 GLY A C 1
ATOM 3555 O O . GLY A 1 460 ? -23.237 -10.645 5.760 1.00 90.00 460 GLY A O 1
ATOM 3556 N N . ALA A 1 461 ? -22.472 -8.896 6.951 1.00 92.56 461 ALA A N 1
ATOM 3557 C CA . ALA A 1 461 ? -22.813 -7.889 5.954 1.00 92.56 461 ALA A CA 1
ATOM 3558 C C . ALA A 1 461 ? -21.895 -8.025 4.723 1.00 92.56 461 ALA A C 1
ATOM 3560 O O . ALA A 1 461 ? -20.676 -8.135 4.867 1.00 92.56 461 ALA A O 1
ATOM 3561 N N . GLU A 1 462 ? -22.482 -7.996 3.526 1.00 93.06 462 GLU A N 1
ATOM 3562 C CA . GLU A 1 462 ? -21.783 -8.079 2.237 1.00 93.06 462 GLU A CA 1
ATOM 3563 C C . GLU A 1 462 ? -21.957 -6.749 1.477 1.00 93.06 462 GLU A C 1
ATOM 3565 O O . GLU A 1 462 ? -22.884 -6.624 0.675 1.00 93.06 462 GLU A O 1
ATOM 3570 N N . PRO A 1 463 ? -21.122 -5.727 1.750 1.00 94.62 463 PRO A N 1
ATOM 3571 C CA . PRO A 1 463 ? -21.297 -4.402 1.167 1.00 94.62 463 PRO A CA 1
ATOM 3572 C C . PRO A 1 463 ? -20.947 -4.348 -0.322 1.00 94.62 463 PRO A C 1
ATOM 3574 O O . PRO A 1 463 ? -20.121 -5.113 -0.835 1.00 94.62 463 PRO A O 1
ATOM 3577 N N . GLN A 1 464 ? -21.527 -3.377 -1.022 1.00 92.44 464 GLN A N 1
ATOM 3578 C CA . GLN A 1 464 ? -21.269 -3.113 -2.427 1.00 92.44 464 GLN A CA 1
ATOM 3579 C C . GLN A 1 464 ? -19.829 -2.619 -2.637 1.00 92.44 464 GLN A C 1
ATOM 3581 O O . GLN A 1 464 ? -19.489 -1.460 -2.422 1.00 92.44 464 GLN A O 1
ATOM 3586 N N . MET A 1 465 ? -18.961 -3.488 -3.149 1.00 93.06 465 MET A N 1
ATOM 3587 C CA . MET A 1 465 ? -17.564 -3.128 -3.398 1.00 93.06 465 MET A CA 1
ATOM 3588 C C . MET A 1 465 ? -17.404 -2.147 -4.584 1.00 93.06 465 MET A C 1
ATOM 3590 O O . MET A 1 465 ? -17.978 -2.379 -5.654 1.00 93.06 465 MET A O 1
ATOM 3594 N N . PRO A 1 466 ? -16.569 -1.089 -4.471 1.00 89.62 466 PRO A N 1
ATOM 3595 C CA . PRO A 1 466 ? -16.272 -0.199 -5.592 1.00 89.62 466 PRO A CA 1
ATOM 3596 C C . PRO A 1 466 ? -15.571 -0.919 -6.766 1.00 89.62 466 PRO A C 1
ATOM 3598 O O . PRO A 1 466 ? -14.812 -1.871 -6.555 1.00 89.62 466 PRO A O 1
ATOM 3601 N N . PRO A 1 467 ? -15.730 -0.447 -8.020 1.00 80.81 467 PRO A N 1
ATOM 3602 C CA . PRO A 1 467 ? -15.068 -1.040 -9.182 1.00 80.81 467 PRO A CA 1
ATOM 3603 C C . PRO A 1 467 ? -13.548 -1.200 -9.004 1.00 80.81 467 PRO A C 1
ATOM 3605 O O . PRO A 1 467 ? -12.838 -0.259 -8.651 1.00 80.81 467 PRO A O 1
ATOM 3608 N N . GLY A 1 468 ? -13.035 -2.408 -9.260 1.00 80.00 468 GLY A N 1
ATOM 3609 C CA . GLY A 1 468 ? -11.609 -2.736 -9.114 1.00 80.00 468 GLY A CA 1
ATOM 3610 C C . GLY A 1 468 ? -11.143 -3.045 -7.680 1.00 80.00 468 GLY A C 1
ATOM 3611 O O . GLY A 1 468 ? -9.936 -3.212 -7.456 1.00 80.00 468 GLY A O 1
ATOM 3612 N N . PHE A 1 469 ? -12.066 -3.144 -6.717 1.00 89.75 469 PHE A N 1
ATOM 3613 C CA . PHE A 1 469 ? -11.797 -3.618 -5.360 1.00 89.75 469 PHE A CA 1
ATOM 3614 C C . PHE A 1 469 ? -11.981 -5.134 -5.315 1.00 89.75 469 PHE A C 1
ATOM 3616 O O . PHE A 1 469 ? -13.081 -5.645 -5.152 1.00 89.75 469 PHE A O 1
ATOM 3623 N N . THR A 1 470 ? -10.879 -5.862 -5.502 1.00 83.81 470 THR A N 1
ATOM 3624 C CA . THR A 1 470 ? -10.847 -7.331 -5.524 1.00 83.81 470 THR A CA 1
ATOM 3625 C C . THR A 1 470 ? -9.755 -7.872 -4.602 1.00 83.81 470 THR A C 1
ATOM 3627 O O . THR A 1 470 ? -8.804 -7.164 -4.246 1.00 83.81 470 THR A O 1
ATOM 3630 N N . SER A 1 471 ? -9.865 -9.146 -4.215 1.00 88.12 471 SER A N 1
ATOM 3631 C CA . SER A 1 471 ? -8.855 -9.848 -3.407 1.00 88.12 471 SER A CA 1
ATOM 3632 C C . SER A 1 471 ? -8.504 -9.067 -2.125 1.00 88.12 471 SER A C 1
ATOM 3634 O O . SER A 1 471 ? -9.401 -8.624 -1.416 1.00 88.12 471 SER A O 1
ATOM 3636 N N . ARG A 1 472 ? -7.215 -8.831 -1.824 1.00 84.38 472 ARG A N 1
ATOM 3637 C CA . ARG A 1 472 ? -6.788 -8.105 -0.611 1.00 84.38 472 ARG A CA 1
ATOM 3638 C C . ARG A 1 472 ? -7.309 -6.665 -0.513 1.00 84.38 472 ARG A C 1
ATOM 3640 O O . ARG A 1 472 ? -7.446 -6.158 0.596 1.00 84.38 472 ARG A O 1
ATOM 3647 N N . ARG A 1 473 ? -7.598 -6.009 -1.647 1.00 88.81 473 ARG A N 1
ATOM 3648 C CA . ARG A 1 473 ? -8.224 -4.678 -1.647 1.00 88.81 473 ARG A CA 1
ATOM 3649 C C . ARG A 1 473 ? -9.672 -4.772 -1.173 1.00 88.81 473 ARG A C 1
ATOM 3651 O O . ARG A 1 473 ? -10.073 -3.932 -0.382 1.00 88.81 473 ARG A O 1
ATOM 3658 N N . ALA A 1 474 ? -10.417 -5.794 -1.597 1.00 92.12 474 ALA A N 1
ATOM 3659 C CA . ALA A 1 474 ? -11.746 -6.043 -1.047 1.00 92.12 474 ALA A CA 1
ATOM 3660 C C . ALA A 1 474 ? -11.657 -6.384 0.447 1.00 92.12 474 ALA A C 1
ATOM 3662 O O . ALA A 1 474 ? -12.192 -5.636 1.257 1.00 92.12 474 ALA A O 1
ATOM 3663 N N . ASP A 1 475 ? -10.845 -7.392 0.804 1.00 92.62 475 ASP A N 1
ATOM 3664 C CA . ASP A 1 475 ? -10.640 -7.857 2.186 1.00 92.62 475 ASP A CA 1
ATOM 3665 C C . ASP A 1 475 ? -10.439 -6.709 3.199 1.00 92.62 475 ASP A C 1
ATOM 3667 O O . ASP A 1 475 ? -10.915 -6.799 4.326 1.00 92.62 475 ASP A O 1
ATOM 3671 N N . LYS A 1 476 ? -9.668 -5.663 2.859 1.00 93.88 476 LYS A N 1
ATOM 3672 C CA . LYS A 1 476 ? -9.345 -4.572 3.800 1.00 93.88 476 LYS A CA 1
ATOM 3673 C C . LYS A 1 476 ? -10.402 -3.460 3.852 1.00 93.88 476 LYS A C 1
ATOM 3675 O O . LYS A 1 476 ? -10.477 -2.771 4.864 1.00 93.88 476 LYS A O 1
ATOM 3680 N N . TRP A 1 477 ? -11.189 -3.280 2.791 1.00 97.19 477 TRP A N 1
ATOM 3681 C CA . TRP A 1 477 ? -12.209 -2.229 2.698 1.00 97.19 477 TRP A CA 1
ATOM 3682 C C . TRP A 1 477 ? -13.613 -2.717 3.073 1.00 97.19 477 TRP A C 1
ATOM 3684 O O . TRP A 1 477 ? -14.385 -1.925 3.596 1.00 97.19 477 TRP A O 1
ATOM 3694 N N . GLU A 1 478 ? -13.917 -4.004 2.896 1.00 96.75 478 GLU A N 1
ATOM 3695 C CA . GLU A 1 478 ? -15.184 -4.657 3.267 1.00 96.75 478 GLU A CA 1
ATOM 3696 C C . GLU A 1 478 ? -15.722 -4.240 4.658 1.00 96.75 478 GLU A C 1
ATOM 3698 O O . GLU A 1 478 ? -16.807 -3.662 4.706 1.00 96.75 478 GLU A O 1
ATOM 3703 N N . PRO A 1 479 ? -14.994 -4.384 5.788 1.00 97.00 479 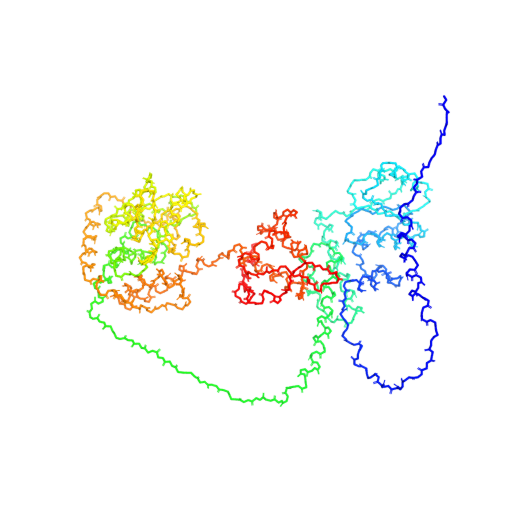PRO A N 1
ATOM 3704 C CA . PRO A 1 479 ? -15.536 -3.998 7.098 1.00 97.00 479 PRO A CA 1
ATOM 3705 C C . PRO A 1 479 ? -15.752 -2.484 7.268 1.00 97.00 479 PRO A C 1
ATOM 3707 O O . PRO A 1 479 ? -16.579 -2.069 8.072 1.00 97.00 479 PRO A O 1
ATOM 3710 N N . ILE A 1 480 ? -15.029 -1.651 6.514 1.00 98.12 480 ILE A N 1
ATOM 3711 C CA . ILE A 1 480 ? -15.183 -0.187 6.524 1.00 98.12 480 ILE A CA 1
ATOM 3712 C C . ILE A 1 480 ? -16.425 0.220 5.720 1.00 98.12 480 ILE A C 1
ATOM 3714 O O . ILE A 1 480 ? -17.180 1.092 6.143 1.00 98.12 480 ILE A O 1
ATOM 3718 N N . LEU A 1 481 ? -16.656 -0.440 4.584 1.00 97.81 481 LEU A N 1
ATOM 3719 C CA . LEU A 1 481 ? -17.809 -0.215 3.714 1.00 97.81 481 LEU A CA 1
ATOM 3720 C C . LEU A 1 481 ? -19.111 -0.721 4.343 1.00 97.81 481 LEU A C 1
ATOM 3722 O O . LEU A 1 481 ? -20.117 -0.028 4.259 1.00 97.81 481 LEU A O 1
ATOM 3726 N N . ALA A 1 482 ? -19.083 -1.847 5.062 1.00 97.44 482 ALA A N 1
ATOM 3727 C CA . ALA A 1 482 ? -20.245 -2.354 5.796 1.00 97.44 482 ALA A CA 1
ATOM 3728 C C . ALA A 1 482 ? -20.786 -1.333 6.818 1.00 97.44 482 ALA A C 1
ATOM 3730 O O . ALA A 1 482 ? -21.995 -1.154 6.939 1.00 97.44 482 ALA A O 1
ATOM 3731 N N . ILE A 1 483 ? -19.900 -0.613 7.519 1.00 97.81 483 ILE A N 1
ATOM 3732 C CA . ILE A 1 483 ? -20.296 0.456 8.454 1.00 97.81 483 ILE A CA 1
ATOM 3733 C C . ILE A 1 483 ? -20.782 1.704 7.694 1.00 97.81 483 ILE A C 1
ATOM 3735 O O . ILE A 1 483 ? -21.686 2.393 8.161 1.00 97.81 483 ILE A O 1
ATOM 3739 N N . ALA A 1 484 ? -20.222 1.996 6.515 1.00 97.12 484 ALA A N 1
ATOM 3740 C CA . ALA A 1 484 ? -20.659 3.118 5.682 1.00 97.12 484 ALA A CA 1
ATOM 3741 C C . ALA A 1 484 ? -22.062 2.905 5.081 1.00 97.12 484 ALA A C 1
ATOM 3743 O O . ALA A 1 484 ? -22.831 3.860 5.002 1.00 97.12 484 ALA A O 1
ATOM 3744 N N . GLU A 1 485 ? -22.414 1.672 4.709 1.00 95.69 485 GLU A N 1
ATOM 3745 C CA . GLU A 1 485 ? -23.772 1.303 4.280 1.00 95.69 485 GLU A CA 1
ATOM 3746 C C . GLU A 1 485 ? -24.774 1.331 5.433 1.00 95.69 485 GLU A C 1
ATOM 3748 O O . GLU A 1 485 ? -25.888 1.835 5.280 1.00 95.69 485 GLU A O 1
ATOM 3753 N N . ASP A 1 486 ? -24.359 0.877 6.616 1.00 94.31 486 ASP A N 1
ATOM 3754 C CA . ASP A 1 486 ? -25.150 0.976 7.842 1.00 94.31 486 ASP A CA 1
ATOM 3755 C C . ASP A 1 486 ? -25.437 2.437 8.258 1.00 94.31 486 ASP A C 1
ATOM 3757 O O . ASP A 1 486 ? -26.497 2.738 8.809 1.00 94.31 486 ASP A O 1
ATOM 3761 N N . ALA A 1 487 ? -24.523 3.356 7.929 1.00 95.12 487 ALA A N 1
ATOM 3762 C CA . ALA A 1 487 ? -24.679 4.808 8.059 1.00 95.12 487 ALA A CA 1
ATOM 3763 C C . ALA A 1 487 ? -25.484 5.472 6.921 1.00 95.12 487 ALA A C 1
ATOM 3765 O O . ALA A 1 487 ? -25.669 6.690 6.917 1.00 95.12 487 ALA A O 1
ATOM 3766 N N . GLY A 1 488 ? -25.972 4.691 5.954 1.00 92.69 488 GLY A N 1
ATOM 3767 C CA . GLY A 1 488 ? -26.822 5.155 4.865 1.00 92.69 488 GLY A CA 1
ATOM 3768 C C . GLY A 1 488 ? -26.089 5.604 3.596 1.00 92.69 488 GLY A C 1
ATOM 3769 O O . GLY A 1 488 ? -24.861 5.627 3.481 1.00 92.69 488 GLY A O 1
ATOM 3770 N N . GLN A 1 489 ? -26.890 5.957 2.590 1.00 90.94 489 GLN A N 1
ATOM 3771 C CA . GLN A 1 489 ? -26.429 6.115 1.208 1.00 90.94 489 GLN A CA 1
ATOM 3772 C C . GLN A 1 489 ? -25.420 7.261 1.012 1.00 90.94 489 GLN A C 1
ATOM 3774 O O . GLN A 1 489 ? -24.501 7.120 0.207 1.00 90.94 489 GLN A O 1
ATOM 3779 N N . GLU A 1 490 ? -25.555 8.370 1.743 1.00 91.06 490 GLU A N 1
ATOM 3780 C CA . GLU A 1 490 ? -24.632 9.514 1.649 1.00 91.06 490 GLU A CA 1
ATOM 3781 C C . GLU A 1 490 ? -23.223 9.136 2.127 1.00 91.06 490 GLU A C 1
ATOM 3783 O O . GLU A 1 490 ? -22.239 9.360 1.416 1.00 91.06 490 GLU A O 1
ATOM 3788 N N . TRP A 1 491 ? -23.134 8.468 3.284 1.00 95.62 491 TRP A N 1
ATOM 3789 C CA . TRP A 1 491 ? -21.885 7.911 3.805 1.00 95.62 491 TRP A CA 1
ATOM 3790 C C . TRP A 1 491 ? -21.293 6.877 2.850 1.00 95.62 491 TRP A C 1
ATOM 3792 O O . TRP A 1 491 ? -20.107 6.954 2.538 1.00 95.62 491 TRP A O 1
ATOM 3802 N N . THR A 1 492 ? -22.115 5.974 2.313 1.00 95.12 492 THR A N 1
ATOM 3803 C CA . THR A 1 492 ? -21.684 4.978 1.315 1.00 95.12 492 THR A CA 1
ATOM 3804 C C . THR A 1 492 ? -21.015 5.645 0.106 1.00 95.12 492 THR A C 1
ATOM 3806 O O . THR A 1 492 ? -19.871 5.335 -0.228 1.00 95.12 492 THR A O 1
ATOM 3809 N N . GLN A 1 493 ? -21.688 6.612 -0.529 1.00 93.12 493 GLN A N 1
ATOM 3810 C CA . GLN A 1 493 ? -21.186 7.294 -1.729 1.00 93.12 493 GLN A CA 1
ATOM 3811 C C . GLN A 1 493 ? -19.890 8.072 -1.465 1.00 93.12 493 GLN A C 1
ATOM 3813 O O . GLN A 1 493 ? -18.939 7.973 -2.246 1.00 93.12 493 GLN A O 1
ATOM 3818 N N . HIS A 1 494 ? -19.826 8.810 -0.352 1.00 93.62 494 HIS A N 1
ATOM 3819 C CA . HIS A 1 494 ? -18.627 9.542 0.064 1.00 93.62 494 HIS A CA 1
ATOM 3820 C C . HIS A 1 494 ? -17.444 8.597 0.307 1.00 93.62 494 HIS A C 1
ATOM 3822 O O . HIS A 1 494 ? -16.354 8.798 -0.230 1.00 93.62 494 HIS A O 1
ATOM 3828 N N . VAL A 1 495 ? -17.668 7.512 1.048 1.00 96.62 495 VAL A N 1
ATOM 3829 C CA . VAL A 1 495 ? -16.632 6.529 1.388 1.00 96.62 495 VAL A CA 1
ATOM 3830 C C . VAL A 1 495 ? -16.142 5.781 0.152 1.00 96.62 495 VAL A C 1
ATOM 3832 O O . VAL A 1 495 ? -14.939 5.563 0.035 1.00 96.62 495 VAL A O 1
ATOM 3835 N N . HIS A 1 496 ? -17.014 5.461 -0.810 1.00 94.56 496 HIS A N 1
ATOM 3836 C CA . HIS A 1 496 ? -16.603 4.880 -2.094 1.00 94.56 496 HIS A CA 1
ATOM 3837 C C . HIS A 1 496 ? -15.625 5.799 -2.834 1.00 94.56 496 HIS A C 1
ATOM 3839 O O . HIS A 1 496 ? -14.559 5.345 -3.258 1.00 94.56 496 HIS A O 1
ATOM 3845 N N . ALA A 1 497 ? -15.950 7.091 -2.947 1.00 92.44 497 ALA A N 1
ATOM 3846 C CA . ALA A 1 497 ? -15.102 8.068 -3.623 1.00 92.44 497 ALA A CA 1
ATOM 3847 C C . ALA A 1 497 ? -13.749 8.257 -2.908 1.00 92.44 497 ALA A C 1
ATOM 3849 O O . ALA A 1 497 ? -12.698 8.257 -3.552 1.00 92.44 497 ALA A O 1
ATOM 3850 N N . VAL A 1 498 ? -13.751 8.360 -1.574 1.00 93.62 498 VAL A N 1
ATOM 3851 C CA . VAL A 1 498 ? -12.522 8.524 -0.777 1.00 93.62 498 VAL A CA 1
ATOM 3852 C C . VAL A 1 498 ? -11.663 7.254 -0.791 1.00 93.62 498 VAL A C 1
ATOM 3854 O O . VAL A 1 498 ? -10.443 7.345 -0.929 1.00 93.62 498 VAL A O 1
ATOM 3857 N N . ALA A 1 499 ? -12.266 6.066 -0.714 1.00 94.50 499 ALA A N 1
ATOM 3858 C CA . ALA A 1 499 ? -11.550 4.797 -0.816 1.00 94.50 499 ALA A CA 1
ATOM 3859 C C . ALA A 1 499 ? -10.889 4.636 -2.193 1.00 94.50 499 ALA A C 1
ATOM 3861 O O . ALA A 1 499 ? -9.721 4.253 -2.280 1.00 94.50 499 ALA A O 1
ATOM 3862 N N . GLN A 1 500 ? -11.605 4.971 -3.273 1.00 91.00 500 GLN A N 1
ATOM 3863 C CA . GLN A 1 500 ? -11.049 4.989 -4.629 1.00 91.00 500 GLN A CA 1
ATOM 3864 C C . GLN A 1 500 ? -9.887 5.976 -4.760 1.00 91.00 500 GLN A C 1
ATOM 3866 O O . GLN A 1 500 ? -8.877 5.622 -5.368 1.00 91.00 500 GLN A O 1
ATOM 3871 N N . ALA A 1 501 ? -9.994 7.168 -4.162 1.00 86.75 501 ALA A N 1
ATOM 3872 C CA . ALA A 1 501 ? -8.908 8.141 -4.132 1.00 86.75 501 ALA A CA 1
ATOM 3873 C C . ALA A 1 501 ? -7.677 7.588 -3.392 1.00 86.75 501 ALA A C 1
ATOM 3875 O O . ALA A 1 501 ? -6.599 7.544 -3.976 1.00 86.75 501 ALA A O 1
ATOM 3876 N N . ILE A 1 502 ? -7.827 7.075 -2.164 1.00 89.00 502 ILE A N 1
ATOM 3877 C CA . ILE A 1 502 ? -6.718 6.486 -1.386 1.00 89.00 502 ILE A CA 1
ATOM 3878 C C . ILE A 1 502 ? -6.023 5.357 -2.169 1.00 89.00 502 ILE A C 1
ATOM 3880 O O . ILE A 1 502 ? -4.797 5.342 -2.281 1.00 89.00 502 ILE A O 1
ATOM 3884 N N . GLU A 1 503 ? -6.790 4.447 -2.778 1.00 86.94 503 GLU A N 1
ATOM 3885 C CA . GLU A 1 503 ? -6.245 3.349 -3.590 1.00 86.94 503 GLU A CA 1
ATOM 3886 C C . GLU A 1 503 ? -5.639 3.788 -4.929 1.00 86.94 503 GLU A C 1
ATOM 3888 O O . GLU A 1 503 ? -4.889 3.013 -5.526 1.00 86.94 503 GLU A O 1
ATOM 3893 N N . ALA A 1 504 ? -5.968 4.977 -5.440 1.00 79.69 504 ALA A N 1
ATOM 3894 C CA . ALA A 1 504 ? -5.335 5.525 -6.634 1.00 79.69 504 ALA A CA 1
ATOM 3895 C C . ALA A 1 504 ? -3.912 6.001 -6.315 1.00 79.69 504 ALA A C 1
ATOM 3897 O O . ALA A 1 504 ? -2.976 5.567 -6.982 1.00 79.69 504 ALA A O 1
ATOM 3898 N N . ILE A 1 505 ? -3.733 6.780 -5.242 1.00 68.50 505 ILE A N 1
ATOM 3899 C CA . ILE A 1 505 ? -2.419 7.324 -4.850 1.00 68.50 505 ILE A CA 1
ATOM 3900 C C . ILE A 1 505 ? -1.459 6.198 -4.384 1.00 68.50 505 ILE A C 1
ATOM 3902 O O . ILE A 1 505 ? -0.236 6.308 -4.500 1.00 68.50 505 ILE A O 1
ATOM 3906 N N . ASP A 1 506 ? -1.981 5.069 -3.883 1.00 59.06 506 ASP A N 1
ATOM 3907 C CA . ASP A 1 506 ? -1.194 3.855 -3.577 1.00 59.06 506 ASP A CA 1
ATOM 3908 C C . ASP A 1 506 ? -0.753 3.049 -4.819 1.00 59.06 506 ASP A C 1
ATOM 3910 O O . ASP A 1 506 ? 0.132 2.206 -4.693 1.00 59.06 506 ASP A O 1
ATOM 3914 N N . LYS A 1 507 ? -1.291 3.322 -6.019 1.00 58.41 507 LYS A N 1
ATOM 3915 C CA . LYS A 1 507 ? -0.852 2.701 -7.291 1.00 58.41 507 LYS A CA 1
ATOM 3916 C C . LYS A 1 507 ? 0.210 3.502 -8.057 1.00 58.41 507 LYS A C 1
ATOM 3918 O O . LYS A 1 507 ? 0.693 3.017 -9.075 1.00 58.41 507 LYS A O 1
ATOM 3923 N N . GLU A 1 508 ? 0.537 4.723 -7.634 1.00 50.72 508 GLU A N 1
ATOM 3924 C CA . GLU A 1 508 ? 1.322 5.668 -8.454 1.00 50.72 508 GLU A CA 1
ATOM 3925 C C . GLU A 1 508 ? 2.809 5.317 -8.613 1.00 50.72 508 GLU A C 1
ATOM 3927 O O . GLU A 1 508 ? 3.453 5.807 -9.538 1.00 50.72 508 GLU A O 1
ATOM 3932 N N . GLU A 1 509 ? 3.359 4.439 -7.772 1.00 54.09 509 GLU A N 1
ATOM 3933 C CA . GLU A 1 509 ? 4.702 3.884 -7.967 1.00 54.09 509 GLU A CA 1
ATOM 3934 C C . GLU A 1 509 ? 4.611 2.379 -8.245 1.00 54.09 509 GLU A C 1
ATOM 3936 O O . GLU A 1 509 ? 4.282 1.621 -7.328 1.00 54.09 509 GLU A O 1
ATOM 3941 N N . PRO A 1 510 ? 4.920 1.928 -9.478 1.00 57.72 510 PRO A N 1
ATOM 3942 C CA . PRO A 1 510 ? 5.007 0.507 -9.782 1.00 57.72 510 PRO A CA 1
ATOM 3943 C C . PRO A 1 510 ? 6.109 -0.141 -8.941 1.00 57.72 510 PRO A C 1
ATOM 3945 O O . PRO A 1 510 ? 7.152 0.474 -8.688 1.00 57.72 510 PRO A O 1
ATOM 3948 N N . SER A 1 511 ? 5.914 -1.397 -8.537 1.00 68.00 511 SER A N 1
ATOM 3949 C CA . SER A 1 511 ? 6.944 -2.143 -7.805 1.00 68.00 511 SER A CA 1
ATOM 3950 C C . SER A 1 511 ? 8.241 -2.250 -8.620 1.00 68.00 511 SER A C 1
ATOM 3952 O O . SER A 1 511 ? 8.238 -2.113 -9.845 1.00 68.00 511 SER A O 1
ATOM 3954 N N . ILE A 1 512 ? 9.379 -2.548 -7.982 1.00 71.50 512 ILE A N 1
ATOM 3955 C CA . ILE A 1 512 ? 10.659 -2.693 -8.704 1.00 71.50 512 ILE A CA 1
ATOM 3956 C C . ILE A 1 512 ? 10.595 -3.771 -9.807 1.00 71.50 512 ILE A C 1
ATOM 3958 O O . ILE A 1 512 ? 11.341 -3.709 -10.787 1.00 71.50 512 ILE A O 1
ATOM 3962 N N . GLN A 1 513 ? 9.675 -4.727 -9.682 1.00 74.94 513 GLN A N 1
ATOM 3963 C CA . GLN A 1 513 ? 9.440 -5.795 -10.647 1.00 74.94 513 GLN A CA 1
ATOM 3964 C C . GLN A 1 513 ? 8.419 -5.398 -11.718 1.00 74.94 513 GLN A C 1
ATOM 3966 O O . GLN A 1 513 ? 8.630 -5.711 -12.887 1.00 74.94 513 GLN A O 1
ATOM 3971 N N . GLU A 1 514 ? 7.381 -4.630 -11.380 1.00 75.12 514 GLU A N 1
ATOM 3972 C CA . GLU A 1 514 ? 6.511 -3.998 -12.381 1.00 75.12 514 GLU A CA 1
ATOM 3973 C C . GLU A 1 514 ? 7.306 -3.016 -13.253 1.00 75.12 514 GLU A C 1
ATOM 3975 O O . GLU A 1 514 ? 7.223 -3.095 -14.477 1.00 75.12 514 GLU A O 1
ATOM 3980 N N . LEU A 1 515 ? 8.169 -2.185 -12.653 1.00 77.62 515 LEU A N 1
ATOM 3981 C CA . LEU A 1 515 ? 9.143 -1.348 -13.362 1.00 77.62 515 LEU A CA 1
ATOM 3982 C C . LEU A 1 515 ? 10.037 -2.187 -14.282 1.00 77.62 515 LEU A C 1
ATOM 3984 O O . LEU A 1 515 ? 10.213 -1.840 -15.448 1.00 77.62 515 LEU A O 1
ATOM 3988 N N . LEU A 1 516 ? 10.561 -3.320 -13.800 1.00 87.81 516 LEU A N 1
ATOM 3989 C CA . LEU A 1 516 ? 11.364 -4.222 -14.626 1.00 87.81 516 LEU A CA 1
ATOM 3990 C C . LEU A 1 516 ? 10.564 -4.772 -15.820 1.00 87.81 516 LEU A C 1
ATOM 3992 O O . LEU A 1 516 ? 11.105 -4.849 -16.919 1.00 87.81 516 LEU A O 1
ATOM 3996 N N . ILE A 1 517 ? 9.286 -5.124 -15.653 1.00 88.81 517 ILE A N 1
ATOM 3997 C CA . ILE A 1 517 ? 8.424 -5.572 -16.759 1.00 88.81 517 ILE A CA 1
ATOM 3998 C C . ILE A 1 517 ? 8.106 -4.431 -17.737 1.00 88.81 517 ILE A C 1
ATOM 4000 O O . ILE A 1 517 ? 8.160 -4.657 -18.950 1.00 88.81 517 ILE A O 1
ATOM 4004 N N . ILE A 1 518 ? 7.822 -3.221 -17.242 1.00 82.56 518 ILE A N 1
ATOM 4005 C CA . ILE A 1 518 ? 7.609 -2.007 -18.049 1.00 82.56 518 ILE A CA 1
ATOM 4006 C C . ILE A 1 518 ? 8.836 -1.736 -18.919 1.00 82.56 518 ILE A C 1
ATOM 4008 O O . ILE A 1 518 ? 8.713 -1.553 -20.130 1.00 82.56 518 ILE A O 1
ATOM 4012 N N . ASP A 1 519 ? 10.031 -1.759 -18.336 1.00 87.75 519 ASP A N 1
ATOM 4013 C CA . ASP A 1 519 ? 11.249 -1.415 -19.058 1.00 87.75 519 ASP A CA 1
ATOM 4014 C C . ASP A 1 519 ? 11.787 -2.568 -19.919 1.00 87.75 519 ASP A C 1
ATOM 4016 O O . ASP A 1 519 ? 12.291 -2.318 -21.012 1.00 87.75 519 ASP A O 1
ATOM 4020 N N . ILE A 1 520 ? 11.566 -3.837 -19.553 1.00 91.31 520 ILE A N 1
ATOM 4021 C CA . ILE A 1 520 ? 11.757 -4.964 -20.485 1.00 91.31 520 ILE A CA 1
ATOM 4022 C C . ILE A 1 520 ? 10.824 -4.817 -21.696 1.00 91.31 520 ILE A C 1
ATOM 4024 O O . ILE A 1 520 ? 11.272 -4.994 -22.832 1.00 91.31 520 ILE A O 1
ATOM 4028 N N . LYS A 1 521 ? 9.547 -4.456 -21.490 1.00 86.25 521 LYS A N 1
ATOM 4029 C CA . LYS A 1 521 ? 8.612 -4.181 -22.592 1.00 86.25 521 LYS A CA 1
ATOM 4030 C C . LYS A 1 521 ? 9.129 -3.047 -23.466 1.00 86.25 521 LYS A C 1
ATOM 4032 O O . LYS A 1 521 ? 9.196 -3.215 -24.679 1.00 86.25 521 LYS A O 1
ATOM 4037 N N . ARG A 1 522 ? 9.554 -1.938 -22.854 1.00 82.44 522 ARG A N 1
ATOM 4038 C CA . ARG A 1 522 ? 10.155 -0.785 -23.535 1.00 82.44 522 ARG A CA 1
ATOM 4039 C C . ARG A 1 522 ? 11.339 -1.199 -24.410 1.00 82.44 522 ARG A C 1
ATOM 4041 O O . ARG A 1 522 ? 11.428 -0.754 -25.548 1.00 82.44 522 ARG A O 1
ATOM 4048 N N . VAL A 1 523 ? 12.194 -2.108 -23.935 1.00 81.56 523 VAL A N 1
ATOM 4049 C CA . VAL A 1 523 ? 13.332 -2.624 -24.711 1.00 81.56 523 VAL A CA 1
ATOM 4050 C C . VAL A 1 523 ? 12.876 -3.453 -25.916 1.00 81.56 523 VAL A C 1
ATOM 4052 O O . VAL A 1 523 ? 13.352 -3.213 -27.025 1.00 81.56 523 VAL A O 1
ATOM 4055 N N . PHE A 1 524 ? 11.932 -4.385 -25.758 1.00 83.19 524 PHE A N 1
ATOM 4056 C CA . PHE A 1 524 ? 11.373 -5.127 -26.900 1.00 83.19 524 PHE A CA 1
ATOM 4057 C C . PHE A 1 524 ? 10.537 -4.254 -27.855 1.00 83.19 524 PHE A C 1
ATOM 4059 O O . PHE A 1 524 ? 10.439 -4.586 -29.032 1.00 83.19 524 PHE A O 1
ATOM 4066 N N . ASP A 1 525 ? 9.900 -3.184 -27.375 1.00 80.19 525 ASP A N 1
ATOM 4067 C CA . ASP A 1 525 ? 9.118 -2.241 -28.188 1.00 80.19 525 ASP A CA 1
ATOM 4068 C C . ASP A 1 525 ? 10.038 -1.346 -29.034 1.00 80.19 525 ASP A C 1
ATOM 4070 O O . ASP A 1 525 ? 9.832 -1.238 -30.239 1.00 80.19 525 ASP A O 1
ATOM 4074 N N . ILE A 1 526 ? 11.090 -0.773 -28.433 1.00 66.06 526 ILE A N 1
ATOM 4075 C CA . ILE A 1 526 ? 12.093 0.053 -29.132 1.00 66.06 526 ILE A CA 1
ATOM 4076 C C . ILE A 1 526 ? 12.902 -0.785 -30.132 1.00 66.06 526 ILE A C 1
ATOM 4078 O O . ILE A 1 526 ? 13.173 -0.333 -31.241 1.00 66.06 526 ILE A O 1
ATOM 4082 N N . THR A 1 527 ? 13.295 -2.008 -29.762 1.00 64.50 527 THR A N 1
ATOM 4083 C CA . THR A 1 527 ? 14.098 -2.869 -30.652 1.00 64.50 527 THR A CA 1
ATOM 4084 C C . THR A 1 527 ? 13.269 -3.654 -31.669 1.00 64.50 527 THR A C 1
ATOM 4086 O O . THR A 1 527 ? 13.831 -4.155 -32.639 1.00 64.50 527 THR A O 1
ATOM 4089 N N . GLY A 1 528 ? 11.955 -3.789 -31.460 1.00 68.12 528 GLY A N 1
ATOM 4090 C CA . GLY A 1 528 ? 11.052 -4.557 -32.323 1.00 68.12 528 GLY A CA 1
ATOM 4091 C C . GLY A 1 528 ? 11.328 -6.067 -32.375 1.00 68.12 528 GLY A C 1
ATOM 4092 O O . GLY A 1 528 ? 10.782 -6.749 -33.237 1.00 68.12 528 GLY A O 1
ATOM 4093 N N . LEU A 1 529 ? 12.181 -6.601 -31.494 1.00 71.94 529 LEU A N 1
ATOM 4094 C CA . LEU A 1 529 ? 12.611 -8.001 -31.537 1.00 71.94 529 LEU A CA 1
ATOM 4095 C C . LEU A 1 529 ? 11.607 -8.944 -30.857 1.00 71.94 529 LEU A C 1
ATOM 4097 O O . LEU A 1 529 ? 11.118 -8.672 -29.761 1.00 71.94 529 LEU A O 1
ATOM 4101 N N . ASP A 1 530 ? 11.412 -10.130 -31.437 1.00 80.12 530 ASP A N 1
ATOM 4102 C CA . ASP A 1 530 ? 10.663 -11.221 -30.795 1.00 80.12 530 ASP A CA 1
ATOM 4103 C C . ASP A 1 530 ? 11.491 -12.027 -29.786 1.00 80.12 530 ASP A C 1
ATOM 4105 O O . ASP A 1 530 ? 10.932 -12.775 -28.981 1.00 80.12 530 ASP A O 1
ATOM 4109 N N . ALA A 1 531 ? 12.820 -11.889 -29.782 1.00 79.00 531 ALA A N 1
ATOM 4110 C CA . ALA A 1 531 ? 13.684 -12.500 -28.777 1.00 79.00 531 ALA A CA 1
ATOM 4111 C C . ALA A 1 531 ? 15.007 -11.744 -28.598 1.00 79.00 531 ALA A C 1
ATOM 4113 O O . ALA A 1 531 ? 15.569 -11.213 -29.554 1.00 79.00 531 ALA A O 1
ATOM 4114 N N . MET A 1 532 ? 15.533 -11.735 -27.371 1.00 80.62 532 MET A N 1
ATOM 4115 C CA . MET A 1 532 ? 16.755 -11.014 -27.014 1.00 80.62 532 MET A CA 1
ATOM 4116 C C . MET A 1 532 ? 17.631 -11.828 -26.054 1.00 80.62 532 MET A C 1
ATOM 4118 O O . MET A 1 532 ? 17.152 -12.383 -25.065 1.00 80.62 532 MET A O 1
ATOM 4122 N N . GLY A 1 533 ? 18.938 -11.887 -26.332 1.00 79.38 533 GLY A N 1
ATOM 4123 C CA . GLY A 1 533 ? 19.924 -12.526 -25.455 1.00 79.38 533 GLY A CA 1
ATOM 4124 C C . GLY A 1 533 ? 20.040 -11.811 -24.102 1.00 79.38 533 GLY A C 1
ATOM 4125 O O . GLY A 1 533 ? 20.001 -10.582 -24.046 1.00 79.38 533 GLY A O 1
ATOM 4126 N N . SER A 1 534 ? 20.234 -12.555 -23.006 1.00 80.44 534 SER A N 1
ATOM 4127 C CA . SER A 1 534 ? 20.250 -12.002 -21.639 1.00 80.44 534 SER A CA 1
ATOM 4128 C C . SER A 1 534 ? 21.316 -10.918 -21.449 1.00 80.44 534 SER A C 1
ATOM 4130 O O . SER A 1 534 ? 21.092 -9.966 -20.709 1.00 80.44 534 SER A O 1
ATOM 4132 N N . ALA A 1 535 ? 22.457 -11.032 -22.138 1.00 73.94 535 ALA A N 1
ATOM 4133 C CA . ALA A 1 535 ? 23.507 -10.015 -22.143 1.00 73.94 535 ALA A CA 1
ATOM 4134 C C . ALA A 1 535 ? 23.046 -8.688 -22.772 1.00 73.94 535 ALA A C 1
ATOM 4136 O O . ALA A 1 535 ? 23.318 -7.630 -22.212 1.00 73.94 535 ALA A O 1
ATOM 4137 N N . GLY A 1 536 ? 22.321 -8.752 -23.895 1.00 72.44 536 GLY A N 1
ATOM 4138 C CA . GLY A 1 536 ? 21.789 -7.577 -24.589 1.00 72.44 536 GLY A CA 1
ATOM 4139 C C . GLY A 1 536 ? 20.686 -6.894 -23.785 1.00 72.44 536 GLY A C 1
ATOM 4140 O O . GLY A 1 536 ? 20.761 -5.692 -23.561 1.00 72.44 536 GLY A O 1
ATOM 4141 N N . LEU A 1 537 ? 19.730 -7.669 -23.258 1.00 83.12 537 LEU A N 1
ATOM 4142 C CA . LEU A 1 537 ? 18.630 -7.133 -22.446 1.00 83.12 537 LEU A CA 1
ATOM 4143 C C . LEU A 1 537 ? 19.144 -6.427 -21.181 1.00 83.12 537 LEU A C 1
ATOM 4145 O O . LEU A 1 537 ? 18.716 -5.321 -20.872 1.00 83.12 537 LEU A O 1
ATOM 4149 N N . VAL A 1 538 ? 20.129 -7.015 -20.494 1.00 81.75 538 VAL A N 1
ATOM 4150 C CA . VAL A 1 538 ? 20.819 -6.358 -19.370 1.00 81.75 538 VAL A CA 1
ATOM 4151 C C . VAL A 1 538 ? 21.592 -5.115 -19.812 1.00 81.75 538 VAL A C 1
ATOM 4153 O O . VAL A 1 538 ? 21.639 -4.146 -19.062 1.00 81.75 538 VAL A O 1
ATOM 4156 N N . GLY A 1 539 ? 22.198 -5.128 -21.002 1.00 70.56 539 GLY A N 1
ATOM 4157 C CA . GLY A 1 539 ? 22.890 -3.970 -21.569 1.00 70.56 539 GLY A CA 1
ATOM 4158 C C . GLY A 1 539 ? 21.961 -2.770 -21.760 1.00 70.56 539 GLY A C 1
ATOM 4159 O O . GLY A 1 539 ? 22.294 -1.683 -21.300 1.00 70.56 539 GLY A O 1
ATOM 4160 N N . PHE A 1 540 ? 20.783 -2.983 -22.354 1.00 77.94 540 PHE A N 1
ATOM 4161 C CA . PHE A 1 540 ? 19.764 -1.939 -22.508 1.00 77.94 540 PHE A CA 1
ATOM 4162 C C . PHE A 1 540 ? 19.215 -1.448 -21.169 1.00 77.94 540 PHE A C 1
ATOM 4164 O O . PHE A 1 540 ? 19.127 -0.242 -20.962 1.00 77.94 540 PHE A O 1
ATOM 4171 N N . LEU A 1 541 ? 18.888 -2.362 -20.247 1.00 82.06 541 LEU A N 1
ATOM 4172 C CA . LEU A 1 541 ? 18.412 -1.985 -18.915 1.00 82.06 541 LEU A CA 1
ATOM 4173 C C . LEU A 1 541 ? 19.425 -1.046 -18.238 1.00 82.06 541 LEU A C 1
ATOM 4175 O O . LEU A 1 541 ? 19.066 0.066 -17.863 1.00 82.06 541 LEU A O 1
ATOM 4179 N N . LYS A 1 542 ? 20.710 -1.424 -18.174 1.00 81.44 542 LYS A N 1
ATOM 4180 C CA . LYS A 1 542 ? 21.775 -0.622 -17.534 1.00 81.44 542 LYS A CA 1
ATOM 4181 C C . LYS A 1 542 ? 21.922 0.819 -18.043 1.00 81.44 542 LYS A C 1
ATOM 4183 O O . LYS A 1 542 ? 22.487 1.638 -17.329 1.00 81.44 542 LYS A O 1
ATOM 4188 N N . GLN A 1 543 ? 21.465 1.129 -19.257 1.00 73.12 543 GLN A N 1
ATOM 4189 C CA . GLN A 1 543 ? 21.545 2.482 -19.824 1.00 73.12 543 GLN A CA 1
ATOM 4190 C C . GLN A 1 543 ? 20.465 3.431 -19.274 1.00 73.12 543 GLN A C 1
ATOM 4192 O O . GLN A 1 543 ? 20.540 4.638 -19.489 1.00 73.12 543 GLN A O 1
ATOM 4197 N N . MET A 1 544 ? 19.477 2.916 -18.540 1.00 79.12 544 MET A N 1
ATOM 4198 C CA . MET A 1 544 ? 18.421 3.709 -17.911 1.00 79.12 544 MET A CA 1
ATOM 4199 C C . MET A 1 544 ? 18.921 4.275 -16.573 1.00 79.12 544 MET A C 1
ATOM 4201 O O . MET A 1 544 ? 18.774 3.628 -15.540 1.00 79.12 544 MET A O 1
ATOM 4205 N N . ALA A 1 545 ? 19.536 5.462 -16.599 1.00 61.47 545 ALA A N 1
ATOM 4206 C CA . ALA A 1 545 ? 20.191 6.073 -15.434 1.00 61.47 545 ALA A CA 1
ATOM 4207 C C . ALA A 1 545 ? 19.291 6.132 -14.181 1.00 61.47 545 ALA A C 1
ATOM 4209 O O . ALA A 1 545 ? 19.693 5.655 -13.121 1.00 61.47 545 ALA A O 1
ATOM 4210 N N . GLU A 1 546 ? 18.046 6.594 -14.345 1.00 62.75 546 GLU A N 1
ATOM 4211 C CA . GLU A 1 546 ? 17.015 6.755 -13.299 1.00 62.75 546 GLU A CA 1
ATOM 4212 C C . GLU A 1 546 ? 16.408 5.434 -12.773 1.00 62.75 546 GLU A C 1
ATOM 4214 O O . GLU A 1 546 ? 15.291 5.414 -12.250 1.00 62.75 546 GLU A O 1
ATOM 4219 N N . ARG A 1 547 ? 17.070 4.286 -12.974 1.00 79.06 547 ARG A N 1
ATOM 4220 C CA . ARG A 1 547 ? 16.518 2.963 -12.644 1.00 79.06 547 ARG A CA 1
ATOM 4221 C C . ARG A 1 547 ? 17.487 2.096 -11.833 1.00 79.06 547 ARG A C 1
ATOM 4223 O O . ARG A 1 547 ? 18.672 2.071 -12.154 1.00 79.06 547 ARG A O 1
ATOM 4230 N N . PRO A 1 548 ? 17.007 1.258 -10.885 1.00 74.44 548 PRO A N 1
ATOM 4231 C CA . PRO A 1 548 ? 17.863 0.458 -9.986 1.00 74.44 548 PRO A CA 1
ATOM 4232 C C . PRO A 1 548 ? 18.801 -0.562 -10.656 1.00 74.44 548 PRO A C 1
ATOM 4234 O O . PRO A 1 548 ? 19.604 -1.222 -9.995 1.00 74.44 548 PRO A O 1
ATOM 4237 N N . TRP A 1 549 ? 18.657 -0.777 -11.962 1.00 83.31 549 TRP A N 1
ATOM 4238 C CA . TRP A 1 549 ? 19.481 -1.694 -12.740 1.00 83.31 549 TRP A CA 1
ATOM 4239 C C . TRP A 1 549 ? 20.618 -1.011 -13.511 1.00 83.31 549 TRP A C 1
ATOM 4241 O O . TRP A 1 549 ? 21.450 -1.724 -14.073 1.00 83.31 549 TRP A O 1
ATOM 4251 N N . SER A 1 550 ? 20.721 0.325 -13.491 1.00 81.00 550 SER A N 1
ATOM 4252 C CA . SER A 1 550 ? 21.928 1.050 -13.927 1.00 81.00 550 SER A CA 1
ATOM 4253 C C . SER A 1 550 ? 23.156 0.621 -13.111 1.00 81.00 550 SER A C 1
ATOM 4255 O O . SER A 1 550 ? 24.211 0.317 -13.668 1.00 81.00 550 SER A O 1
ATOM 4257 N N . GLU A 1 551 ? 22.972 0.430 -11.802 1.00 79.62 551 GLU A N 1
ATOM 4258 C CA . GLU A 1 551 ? 23.980 -0.050 -10.848 1.00 79.62 551 GLU A CA 1
ATOM 4259 C C . GLU A 1 551 ? 24.360 -1.538 -11.000 1.00 79.62 551 GLU A C 1
ATOM 4261 O O . GLU A 1 551 ? 25.196 -2.061 -10.256 1.00 79.62 551 GLU A O 1
ATOM 4266 N N . TRP A 1 552 ? 23.743 -2.294 -11.917 1.00 84.62 552 TRP A N 1
ATOM 4267 C CA . TRP A 1 552 ? 24.056 -3.718 -12.039 1.00 84.62 552 TRP A CA 1
ATOM 4268 C C . TRP A 1 552 ? 25.505 -3.929 -12.499 1.00 84.62 552 TRP A C 1
ATOM 4270 O O . TRP A 1 552 ? 25.920 -3.485 -13.567 1.00 84.62 552 TRP A O 1
ATOM 4280 N N . GLY A 1 553 ? 26.274 -4.698 -11.726 1.00 73.25 553 GLY A N 1
ATOM 4281 C CA . GLY A 1 553 ? 27.643 -5.087 -12.066 1.00 73.25 553 GLY A CA 1
ATOM 4282 C C . GLY A 1 553 ? 27.721 -6.189 -13.133 1.00 73.25 553 GLY A C 1
ATOM 4283 O O . GLY A 1 553 ? 26.813 -6.399 -13.946 1.00 73.25 553 GLY A O 1
ATOM 4284 N N . SER A 1 554 ? 28.818 -6.948 -13.126 1.00 78.88 554 SER A N 1
ATOM 4285 C CA . SER A 1 554 ? 29.019 -8.117 -14.004 1.00 78.88 554 SER A CA 1
ATOM 4286 C C . SER A 1 554 ? 27.977 -9.231 -13.794 1.00 78.88 554 SER A C 1
ATOM 4288 O O . SER A 1 554 ? 27.737 -10.036 -14.691 1.00 78.88 554 SER A O 1
ATOM 4290 N N . ASN A 1 555 ? 27.302 -9.248 -12.641 1.00 84.94 555 ASN A N 1
ATOM 4291 C CA . ASN A 1 555 ? 26.270 -10.218 -12.271 1.00 84.94 555 ASN A CA 1
ATOM 4292 C C . ASN A 1 555 ? 24.855 -9.904 -12.808 1.00 84.94 555 ASN A C 1
ATOM 4294 O O . ASN A 1 555 ? 23.938 -10.681 -12.541 1.00 84.94 555 ASN A O 1
ATOM 4298 N N . GLY A 1 556 ? 24.649 -8.821 -13.570 1.00 80.50 556 GLY A N 1
ATOM 4299 C CA . GLY A 1 556 ? 23.311 -8.376 -14.002 1.00 80.50 556 GLY A CA 1
ATOM 4300 C C . GLY A 1 556 ? 22.463 -9.450 -14.704 1.00 80.50 556 GLY A C 1
ATOM 4301 O O . GLY A 1 556 ? 21.274 -9.568 -14.430 1.00 80.50 556 GLY A O 1
ATOM 4302 N N . GLN A 1 557 ? 23.070 -10.315 -15.529 1.00 86.31 557 GLN A N 1
ATOM 4303 C CA . GLN A 1 557 ? 22.358 -11.429 -16.190 1.00 86.31 557 GLN A CA 1
ATOM 4304 C C . GLN A 1 55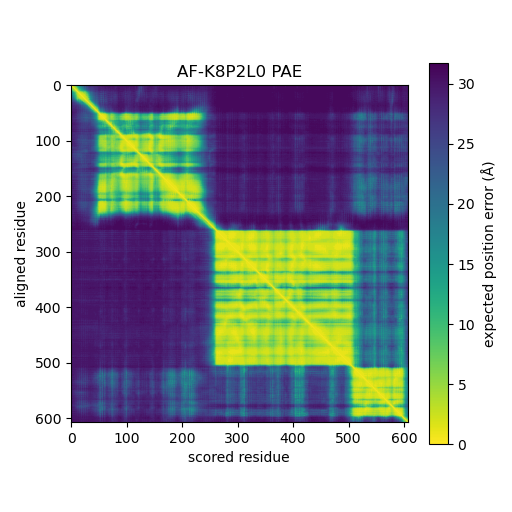7 ? 21.809 -12.460 -15.199 1.00 86.31 557 GLN A C 1
ATOM 4306 O O . GLN A 1 557 ? 20.737 -13.020 -15.419 1.00 86.31 557 GLN A O 1
ATOM 4311 N N . ARG A 1 558 ? 22.530 -12.693 -14.096 1.00 88.88 558 ARG A N 1
ATOM 4312 C CA . ARG A 1 558 ? 22.091 -13.578 -13.017 1.00 88.88 558 ARG A CA 1
ATOM 4313 C C . ARG A 1 558 ? 20.960 -12.934 -12.215 1.00 88.88 558 ARG A C 1
ATOM 4315 O O . ARG A 1 558 ? 19.956 -13.602 -12.003 1.00 88.88 558 ARG A O 1
ATOM 4322 N N . ARG A 1 559 ? 21.087 -11.649 -11.851 1.00 86.44 559 ARG A N 1
ATOM 4323 C CA . ARG A 1 559 ? 20.032 -10.898 -11.137 1.00 86.44 559 ARG A CA 1
ATOM 4324 C C . ARG A 1 559 ? 18.726 -10.878 -11.936 1.00 86.44 559 ARG A C 1
ATOM 4326 O O . ARG A 1 559 ? 17.682 -11.221 -11.395 1.00 86.44 559 ARG A O 1
ATOM 4333 N N . LEU A 1 560 ? 18.801 -10.581 -13.236 1.00 90.44 560 LEU A N 1
ATOM 4334 C CA . LEU A 1 560 ? 17.654 -10.615 -14.146 1.00 90.44 560 LEU A CA 1
ATOM 4335 C C . LEU A 1 560 ? 16.983 -12.000 -14.184 1.00 90.44 560 LEU A C 1
ATOM 4337 O O . LEU A 1 560 ? 15.765 -12.096 -14.078 1.00 90.44 560 LEU A O 1
ATOM 4341 N N . ALA A 1 561 ? 17.771 -13.073 -14.305 1.00 88.56 561 ALA A N 1
ATOM 4342 C CA . ALA A 1 561 ? 17.246 -14.439 -14.333 1.00 88.56 561 ALA A CA 1
ATOM 4343 C C . ALA A 1 561 ? 16.662 -14.896 -12.984 1.00 88.56 561 ALA A C 1
ATOM 4345 O O . ALA A 1 561 ? 15.745 -15.713 -12.966 1.00 88.56 561 ALA A O 1
ATOM 4346 N N . GLU A 1 562 ? 17.184 -14.398 -11.860 1.00 84.38 562 GLU A N 1
ATOM 4347 C CA . GLU A 1 562 ? 16.644 -14.670 -10.525 1.00 84.38 562 GLU A CA 1
ATOM 4348 C C . GLU A 1 562 ? 15.302 -13.951 -10.315 1.00 84.38 562 GLU A C 1
ATOM 4350 O O . GLU A 1 562 ? 14.341 -14.620 -9.945 1.00 84.38 562 GLU A O 1
ATOM 4355 N N . LEU A 1 563 ? 15.196 -12.657 -10.647 1.00 81.06 563 LEU A N 1
ATOM 4356 C CA . LEU A 1 563 ? 13.943 -11.886 -10.565 1.00 81.06 563 LEU A CA 1
ATOM 4357 C C . LEU A 1 563 ? 12.840 -12.494 -11.452 1.00 81.06 563 LEU A C 1
ATOM 4359 O O . LEU A 1 563 ? 11.777 -12.874 -10.963 1.00 81.06 563 LEU A O 1
ATOM 4363 N N . LEU A 1 564 ? 13.123 -12.683 -12.746 1.00 86.19 564 LEU A N 1
ATOM 4364 C CA . LEU A 1 564 ? 12.141 -13.190 -13.712 1.00 86.19 564 LEU A CA 1
ATOM 4365 C C . LEU A 1 564 ? 11.665 -14.618 -13.410 1.00 86.19 564 LEU A C 1
ATOM 4367 O O . LEU A 1 564 ? 10.490 -14.934 -13.614 1.00 86.19 564 LEU A O 1
ATOM 4371 N N . ARG A 1 565 ? 12.547 -15.483 -12.898 1.00 84.44 565 ARG A N 1
ATOM 4372 C CA . ARG A 1 565 ? 12.174 -16.846 -12.506 1.00 84.44 565 ARG A CA 1
ATOM 4373 C C . ARG A 1 565 ? 11.355 -16.858 -11.221 1.00 84.44 565 ARG A C 1
ATOM 4375 O O . ARG A 1 565 ? 10.335 -17.538 -11.178 1.00 84.44 565 ARG A O 1
ATOM 4382 N N . ASN A 1 566 ? 11.837 -16.185 -10.176 1.00 66.75 566 ASN A N 1
ATOM 4383 C CA . ASN A 1 566 ? 11.289 -16.332 -8.830 1.00 66.75 566 ASN A CA 1
ATOM 4384 C C . ASN A 1 566 ? 9.881 -15.728 -8.711 1.00 66.75 566 ASN A C 1
ATOM 4386 O O . ASN A 1 566 ? 9.072 -16.254 -7.954 1.00 66.75 566 ASN A O 1
ATOM 4390 N N . GLU A 1 567 ? 9.590 -14.661 -9.460 1.00 63.62 567 GLU A N 1
ATOM 4391 C CA . GLU A 1 567 ? 8.342 -13.898 -9.311 1.00 63.62 567 GLU A CA 1
ATOM 4392 C C . GLU A 1 567 ? 7.358 -14.079 -10.470 1.00 63.62 567 GLU A C 1
ATOM 4394 O O . GLU A 1 567 ? 6.155 -13.876 -10.309 1.00 63.62 567 GLU A O 1
ATOM 4399 N N . HIS A 1 568 ? 7.847 -14.476 -11.648 1.00 72.50 568 HIS A N 1
ATOM 4400 C CA . HIS A 1 568 ? 7.025 -14.558 -12.860 1.00 72.50 568 HIS A CA 1
ATOM 4401 C C . HIS A 1 568 ? 7.113 -15.906 -13.590 1.00 72.50 568 HIS A C 1
ATOM 4403 O O . HIS A 1 568 ? 6.478 -16.080 -14.629 1.00 72.50 568 HIS A O 1
ATOM 4409 N N . GLY A 1 569 ? 7.908 -16.863 -13.093 1.00 78.00 569 GLY A N 1
ATOM 4410 C CA . GLY A 1 569 ? 8.111 -18.158 -13.756 1.00 78.00 569 GLY A CA 1
ATOM 4411 C C . GLY A 1 569 ? 8.781 -18.058 -15.135 1.00 78.00 569 GLY A C 1
ATOM 4412 O O . GLY A 1 569 ? 8.745 -19.010 -15.917 1.00 78.00 569 GLY A O 1
ATOM 4413 N N . ILE A 1 570 ? 9.394 -16.917 -15.470 1.00 88.00 570 ILE A N 1
ATOM 4414 C CA . ILE A 1 570 ? 10.042 -16.703 -16.764 1.00 88.00 570 ILE A CA 1
ATOM 4415 C C . ILE A 1 570 ? 11.466 -17.252 -16.709 1.00 88.00 570 ILE A C 1
ATOM 4417 O O . ILE A 1 570 ? 12.370 -16.702 -16.080 1.00 88.00 570 ILE A O 1
ATOM 4421 N N . HIS A 1 571 ? 11.668 -18.364 -17.409 1.00 88.50 571 HIS A N 1
ATOM 4422 C CA . HIS A 1 571 ? 12.962 -19.024 -17.530 1.00 88.50 571 HIS A CA 1
ATOM 4423 C C . HIS A 1 571 ? 13.746 -18.534 -18.752 1.00 88.50 571 HIS A C 1
ATOM 4425 O O . HIS A 1 571 ? 13.185 -18.322 -19.828 1.00 88.50 571 HIS A O 1
ATOM 4431 N N . VAL A 1 572 ? 15.068 -18.441 -18.599 1.00 89.88 572 VAL A N 1
ATOM 4432 C CA . VAL A 1 572 ? 16.010 -18.228 -19.706 1.00 89.88 572 VAL A CA 1
ATOM 4433 C C . VAL A 1 572 ? 15.920 -19.397 -20.693 1.00 89.88 572 VAL A C 1
ATOM 4435 O O . VAL A 1 572 ? 16.131 -20.550 -20.309 1.00 89.88 572 VAL A O 1
ATOM 4438 N N . LYS A 1 573 ? 15.671 -19.100 -21.969 1.00 87.25 573 LYS A N 1
ATOM 4439 C CA . LYS A 1 573 ? 15.649 -20.067 -23.077 1.00 87.25 573 LYS A CA 1
ATOM 4440 C C . LYS A 1 573 ? 16.887 -19.927 -23.963 1.00 87.25 573 LYS A C 1
ATOM 4442 O O . LYS A 1 573 ? 17.590 -18.920 -23.913 1.00 87.25 573 LYS A O 1
ATOM 4447 N N . ASN A 1 574 ? 17.134 -20.922 -24.814 1.00 82.62 574 ASN A N 1
ATOM 4448 C CA . ASN A 1 574 ? 17.962 -20.716 -26.003 1.00 82.62 574 ASN A CA 1
ATOM 4449 C C . ASN A 1 574 ? 17.107 -19.948 -27.017 1.00 82.62 574 ASN A C 1
ATOM 4451 O O . ASN A 1 574 ? 16.095 -20.478 -27.472 1.00 82.62 574 ASN A O 1
ATOM 4455 N N . VAL A 1 575 ? 17.486 -18.714 -27.337 1.00 76.81 575 VAL A N 1
ATOM 4456 C CA . VAL A 1 575 ? 16.720 -17.844 -28.236 1.00 76.81 575 VAL A CA 1
ATOM 4457 C C . VAL A 1 575 ? 17.321 -17.820 -29.633 1.00 76.81 575 VAL A C 1
ATOM 4459 O O . VAL A 1 575 ? 18.541 -17.866 -29.810 1.00 76.81 575 VAL A O 1
ATOM 4462 N N . ARG A 1 576 ? 16.457 -17.721 -30.647 1.00 62.69 576 ARG A N 1
ATOM 4463 C CA . ARG A 1 576 ? 16.854 -17.688 -32.060 1.00 62.69 576 ARG A CA 1
ATOM 4464 C C . ARG A 1 576 ? 17.260 -16.276 -32.500 1.00 62.69 576 ARG A C 1
ATOM 4466 O O . ARG A 1 576 ? 16.691 -15.709 -33.421 1.00 62.69 576 ARG A O 1
ATOM 4473 N N . THR A 1 577 ? 18.262 -15.721 -31.827 1.00 60.22 577 THR A N 1
ATOM 4474 C CA . THR A 1 577 ? 18.988 -14.524 -32.275 1.00 60.22 577 THR A CA 1
ATOM 4475 C C . THR A 1 577 ? 20.021 -14.888 -33.364 1.00 60.22 577 THR A C 1
ATOM 4477 O O . THR A 1 577 ? 20.331 -16.073 -33.521 1.00 60.22 577 THR A O 1
ATOM 4480 N N . PRO A 1 578 ? 20.603 -13.917 -34.107 1.00 44.59 578 PRO A N 1
ATOM 4481 C CA . PRO A 1 578 ? 21.629 -14.189 -35.130 1.00 44.59 578 PRO A CA 1
ATOM 4482 C C . PRO A 1 578 ? 22.855 -14.962 -34.611 1.00 44.59 578 PRO A C 1
ATOM 4484 O O . PRO A 1 578 ? 23.493 -15.709 -35.348 1.00 44.59 578 PRO A O 1
ATOM 4487 N N . LEU A 1 579 ? 23.147 -14.828 -33.316 1.00 46.69 579 LEU A N 1
ATOM 4488 C CA . LEU A 1 579 ? 24.007 -15.732 -32.556 1.00 46.69 579 LEU A CA 1
ATOM 4489 C C . LEU A 1 579 ? 23.123 -16.678 -31.733 1.00 46.69 579 LEU A C 1
ATOM 4491 O O . LEU A 1 579 ? 22.157 -16.226 -31.122 1.00 46.69 579 LEU A O 1
ATOM 4495 N N . GLN A 1 580 ? 23.464 -17.965 -31.639 1.00 58.12 580 GLN A N 1
ATOM 4496 C CA . GLN A 1 580 ? 22.815 -18.872 -30.682 1.00 58.12 580 GLN A CA 1
ATOM 4497 C C . GLN A 1 580 ? 23.173 -18.439 -29.255 1.00 58.12 580 GLN A C 1
ATOM 4499 O O . GLN A 1 580 ? 24.306 -18.629 -28.814 1.00 58.12 580 GLN A O 1
ATOM 4504 N N . THR A 1 581 ? 22.222 -17.830 -28.541 1.00 71.69 581 THR A N 1
ATOM 4505 C CA . THR A 1 581 ? 22.447 -17.294 -27.191 1.00 71.69 581 THR A CA 1
ATOM 4506 C C . THR A 1 581 ? 21.346 -17.699 -26.221 1.00 71.69 581 THR A C 1
ATOM 4508 O O . THR A 1 581 ? 20.253 -18.115 -26.607 1.00 71.69 581 THR A O 1
ATOM 4511 N N . LYS A 1 582 ? 21.653 -17.584 -24.927 1.00 77.00 582 LYS A N 1
ATOM 4512 C CA . LYS A 1 582 ? 20.662 -17.677 -23.858 1.00 77.00 582 LYS A CA 1
ATOM 4513 C C . LYS A 1 582 ? 20.007 -16.314 -23.647 1.00 77.00 582 LYS A C 1
ATOM 4515 O O . LYS A 1 582 ? 20.705 -15.302 -23.603 1.00 77.00 582 LYS A O 1
ATOM 4520 N N . GLY A 1 583 ? 18.685 -16.295 -23.545 1.00 87.44 583 GLY A N 1
ATOM 4521 C CA . GLY A 1 583 ? 17.882 -15.078 -23.564 1.00 87.44 583 GLY A CA 1
ATOM 4522 C C . GLY A 1 583 ? 16.417 -15.315 -23.234 1.00 87.44 583 GLY A C 1
ATOM 4523 O O . GLY A 1 583 ? 16.063 -16.329 -22.630 1.00 87.44 583 GLY A O 1
ATOM 4524 N N . TYR A 1 584 ? 15.581 -14.370 -23.652 1.00 92.12 584 TYR A N 1
ATOM 4525 C CA . TYR A 1 584 ? 14.137 -14.395 -23.448 1.00 92.12 584 TYR A CA 1
ATOM 4526 C C . TYR A 1 584 ? 13.400 -14.031 -24.738 1.00 92.12 584 TYR A C 1
ATOM 4528 O O . TYR A 1 584 ? 13.860 -13.189 -25.511 1.00 92.12 584 TYR A O 1
ATOM 4536 N N . GLU A 1 585 ? 12.251 -14.656 -24.960 1.00 90.94 585 GLU A N 1
ATOM 4537 C CA . GLU A 1 585 ? 11.344 -14.359 -26.072 1.00 90.94 585 GLU A CA 1
ATOM 4538 C C . GLU A 1 585 ? 10.286 -13.351 -25.604 1.00 90.94 585 GLU A C 1
ATOM 4540 O O . GLU A 1 585 ? 9.727 -13.501 -24.516 1.00 90.94 585 GLU A O 1
ATOM 4545 N N . ARG A 1 586 ? 9.939 -12.371 -26.444 1.00 90.06 586 ARG A N 1
ATOM 4546 C CA . ARG A 1 586 ? 8.870 -11.383 -26.216 1.00 90.06 586 ARG A CA 1
ATOM 4547 C C . ARG A 1 586 ? 7.548 -12.067 -25.836 1.00 90.06 586 ARG A C 1
ATOM 4549 O O . ARG A 1 586 ? 6.835 -11.615 -24.943 1.00 90.06 586 ARG A O 1
ATOM 4556 N N . ALA A 1 587 ? 7.273 -13.225 -26.442 1.00 89.19 587 ALA A N 1
ATOM 4557 C CA . ALA A 1 587 ? 6.116 -14.069 -26.149 1.00 89.19 587 ALA A CA 1
ATOM 4558 C C . ALA A 1 587 ? 6.046 -14.575 -24.692 1.00 89.19 587 ALA A C 1
ATOM 4560 O O . ALA A 1 587 ? 4.941 -14.733 -24.174 1.00 89.19 587 ALA A O 1
ATOM 4561 N N . GLN A 1 588 ? 7.179 -14.779 -24.001 1.00 89.25 588 GLN A N 1
ATOM 4562 C CA . GLN A 1 588 ? 7.189 -15.192 -22.585 1.00 89.25 588 GLN A CA 1
ATOM 4563 C C . GLN A 1 588 ? 6.580 -14.127 -21.667 1.00 89.25 588 GLN A C 1
ATOM 4565 O O . GLN A 1 588 ? 6.033 -14.460 -20.621 1.00 89.25 588 GLN A O 1
ATOM 4570 N N . PHE A 1 589 ? 6.637 -12.860 -22.077 1.00 87.69 589 PHE A N 1
ATOM 4571 C CA . PHE A 1 589 ? 6.106 -11.731 -21.324 1.00 87.69 589 PHE A CA 1
ATOM 4572 C C . PHE A 1 589 ? 4.711 -11.299 -21.785 1.00 87.69 589 PHE A C 1
ATOM 4574 O O . PHE A 1 589 ? 4.176 -10.358 -21.214 1.00 87.69 589 PHE A O 1
ATOM 4581 N N . LYS A 1 590 ? 4.095 -11.951 -22.787 1.00 83.25 590 LYS A N 1
ATOM 4582 C CA . LYS A 1 590 ? 2.837 -11.497 -23.424 1.00 83.25 590 LYS A CA 1
ATOM 4583 C C . LYS A 1 590 ? 1.748 -11.114 -22.413 1.00 83.25 590 LYS A C 1
ATOM 4585 O O . LYS A 1 590 ? 1.124 -10.064 -22.547 1.00 83.25 590 LYS A O 1
ATOM 4590 N N . GLU A 1 591 ? 1.546 -11.945 -21.395 1.00 71.94 591 GLU A N 1
ATOM 4591 C CA . GLU A 1 591 ? 0.538 -11.708 -20.357 1.00 71.94 591 GLU A CA 1
ATOM 4592 C C . GLU A 1 591 ? 0.967 -10.621 -19.354 1.00 71.94 591 GLU A C 1
ATOM 4594 O O . GLU A 1 591 ? 0.148 -9.805 -18.939 1.00 71.94 591 GLU A O 1
ATOM 4599 N N . LEU A 1 592 ? 2.259 -10.538 -19.023 1.00 73.94 592 LEU A N 1
ATOM 4600 C CA . LEU A 1 592 ? 2.800 -9.489 -18.151 1.00 73.94 592 LEU A CA 1
ATOM 4601 C C . LEU A 1 592 ? 2.774 -8.116 -18.834 1.00 73.94 592 LEU A C 1
ATOM 4603 O O . LEU A 1 592 ? 2.419 -7.127 -18.209 1.00 73.94 592 LEU A O 1
ATOM 4607 N N . PHE A 1 593 ? 3.058 -8.047 -20.134 1.00 84.19 593 PHE A N 1
ATOM 4608 C CA . PHE A 1 593 ? 2.945 -6.826 -20.932 1.00 84.19 593 PHE A CA 1
ATOM 4609 C C . PHE A 1 593 ? 1.498 -6.347 -21.059 1.00 84.19 593 PHE A C 1
ATOM 4611 O O . PHE A 1 593 ? 1.260 -5.143 -21.085 1.00 84.19 593 PHE A O 1
ATOM 4618 N N . LYS A 1 594 ? 0.528 -7.268 -21.095 1.00 74.00 594 LYS A N 1
ATOM 4619 C CA . LYS A 1 594 ? -0.899 -6.927 -21.071 1.00 74.00 594 LYS A CA 1
ATOM 4620 C C . LYS A 1 594 ? -1.335 -6.351 -19.715 1.00 74.00 594 LYS A C 1
ATOM 4622 O O . LYS A 1 594 ? -2.157 -5.439 -19.700 1.00 74.00 594 LYS A O 1
ATOM 4627 N N . ARG A 1 595 ? -0.798 -6.885 -18.608 1.00 63.34 595 ARG A N 1
ATOM 4628 C CA . ARG A 1 595 ? -1.173 -6.532 -17.222 1.00 63.34 595 ARG A CA 1
ATOM 4629 C C . ARG A 1 595 ? -0.437 -5.315 -16.656 1.00 63.34 595 ARG A C 1
ATOM 4631 O O . ARG A 1 595 ? -1.068 -4.480 -16.028 1.00 63.34 595 ARG A O 1
ATOM 4638 N N . TYR A 1 596 ? 0.869 -5.233 -16.891 1.00 66.81 596 TYR A N 1
ATOM 4639 C CA . TYR A 1 596 ? 1.790 -4.268 -16.275 1.00 66.81 596 TYR A CA 1
ATOM 4640 C C . TYR A 1 596 ? 2.500 -3.382 -17.305 1.00 66.81 596 TYR A C 1
ATOM 4642 O O . TYR A 1 596 ? 3.126 -2.395 -16.953 1.00 66.81 596 TYR A O 1
ATOM 4650 N N . GLY A 1 597 ? 2.419 -3.714 -18.596 1.00 58.75 597 GLY A N 1
ATOM 4651 C CA . GLY A 1 597 ? 3.111 -3.001 -19.673 1.00 58.75 597 GLY A CA 1
ATOM 4652 C C . GLY A 1 597 ? 2.363 -1.798 -20.257 1.00 58.75 597 GLY A C 1
ATOM 4653 O O . GLY A 1 597 ? 2.655 -1.402 -21.391 1.00 58.75 597 GLY A O 1
ATOM 4654 N N . GLN A 1 598 ? 1.379 -1.253 -19.538 1.00 54.88 598 GLN A N 1
ATOM 4655 C CA . GLN A 1 598 ? 0.656 -0.043 -19.937 1.00 54.88 598 GLN A CA 1
ATOM 4656 C C . GLN A 1 598 ? 1.298 1.200 -19.290 1.00 54.88 598 GLN A C 1
ATOM 4658 O O . GLN A 1 598 ? 1.801 1.140 -18.175 1.00 54.88 598 GLN A O 1
ATOM 4663 N N . LYS A 1 599 ? 1.337 2.292 -20.061 1.00 48.19 599 LYS A N 1
ATOM 4664 C CA . LYS A 1 599 ? 2.077 3.554 -19.851 1.00 48.19 599 LYS A CA 1
ATOM 4665 C C . LYS A 1 599 ? 2.087 4.127 -18.417 1.00 48.19 599 LYS A C 1
ATOM 4667 O O . LYS A 1 599 ? 1.027 4.246 -17.810 1.00 48.19 599 LYS A O 1
ATOM 4672 N N . PRO A 1 600 ? 3.221 4.745 -18.035 1.00 40.00 600 PRO A N 1
ATOM 4673 C CA . PRO A 1 600 ? 3.235 6.067 -17.400 1.00 40.00 600 PRO A CA 1
ATOM 4674 C C . PRO A 1 600 ? 3.903 7.129 -18.309 1.00 40.00 600 PRO A C 1
ATOM 4676 O O . PRO A 1 600 ? 4.909 7.739 -17.957 1.00 40.00 600 PRO A O 1
ATOM 4679 N N . ASP A 1 601 ? 3.333 7.380 -19.492 1.00 36.28 601 ASP A N 1
ATOM 4680 C CA . ASP A 1 601 ? 3.795 8.418 -20.435 1.00 36.28 601 ASP A CA 1
ATOM 4681 C C . ASP A 1 601 ? 3.082 9.758 -20.157 1.00 36.28 601 ASP A C 1
ATOM 4683 O O . ASP A 1 601 ? 2.388 10.289 -21.023 1.00 36.28 601 ASP A O 1
ATOM 4687 N N . GLN A 1 602 ? 3.193 10.274 -18.930 1.00 33.16 602 GLN A N 1
ATOM 4688 C CA . GLN A 1 602 ? 2.677 11.605 -18.555 1.00 33.16 602 GLN A CA 1
ATOM 4689 C C . GLN A 1 602 ? 3.655 12.442 -17.712 1.00 33.16 602 GLN A C 1
ATOM 4691 O O . GLN A 1 602 ? 3.306 13.531 -17.277 1.00 33.16 602 GLN A O 1
ATOM 4696 N N . TRP A 1 603 ? 4.868 11.950 -17.442 1.00 33.31 603 TRP A N 1
ATOM 4697 C CA . TRP A 1 603 ? 5.798 12.586 -16.491 1.00 33.31 603 TRP A CA 1
ATOM 4698 C C . TRP A 1 603 ? 6.948 13.366 -17.158 1.00 33.31 603 TRP A C 1
ATOM 4700 O O . TRP A 1 603 ? 7.910 13.721 -16.487 1.00 33.31 603 TRP A O 1
ATOM 4710 N N . TRP A 1 604 ? 6.865 13.625 -18.469 1.00 31.08 604 TRP A N 1
ATOM 4711 C CA . TRP A 1 604 ? 7.887 14.361 -19.229 1.00 31.08 604 TRP A CA 1
ATOM 4712 C C . TRP A 1 604 ? 7.270 15.309 -20.267 1.00 31.08 604 TRP A C 1
ATOM 4714 O O . TRP A 1 604 ? 7.541 15.191 -21.457 1.00 31.08 604 TRP A O 1
ATOM 4724 N N . ASP A 1 605 ? 6.476 16.268 -19.790 1.00 26.28 605 ASP A N 1
ATOM 4725 C CA . ASP A 1 605 ? 6.186 17.518 -20.499 1.00 26.28 605 ASP A CA 1
ATOM 4726 C C . ASP A 1 605 ? 6.404 18.696 -19.530 1.00 26.28 605 ASP A C 1
ATOM 4728 O O . ASP A 1 605 ? 5.631 18.887 -18.595 1.00 26.28 605 ASP A O 1
ATOM 4732 N N . GLY A 1 606 ? 7.459 19.485 -19.769 1.00 31.58 606 GLY A N 1
ATOM 4733 C CA . GLY A 1 606 ? 7.634 20.837 -19.218 1.00 31.58 606 GLY A CA 1
ATOM 4734 C C . GLY A 1 606 ? 8.240 20.988 -17.814 1.00 31.58 606 GLY A C 1
ATOM 4735 O O . GLY A 1 606 ? 7.504 21.126 -16.841 1.00 31.58 606 GLY A O 1
ATOM 4736 N N . TRP A 1 607 ? 9.570 21.135 -17.760 1.00 28.66 607 TRP A N 1
ATOM 4737 C CA . TRP A 1 607 ? 10.281 22.114 -16.915 1.00 28.66 607 TRP A CA 1
ATOM 4738 C C . TRP A 1 607 ? 11.443 22.706 -17.723 1.00 28.66 607 TRP A C 1
ATOM 4740 O O . TRP A 1 607 ? 12.107 21.916 -18.434 1.00 28.66 607 TRP A O 1
#

Foldseek 3Di:
DDDDDDDDDDDDPVVVVVVVVVVVVVVPPVPDDDDDDDDDDPDPPPPQQDQQALVNCCVPLQVDPPHDLVQLLQLQQVPPLVVCLVVLAQAEEEEAADQSNVQSNFVVSCVSSVHEEEEDDPDDDVVVLVVLLVVQQPGPGYYYYDHDPDRPSVVSRPPYYYDYQDCVDPVSQVSSLVSLLSNLVSSCVVLVHDDDSVVSCVLSVLDRRGSSLSSLLSSLVSSVSSVVVVVVVVVVVPPVDDDDDDDDDDDDDDDDDDDPQALLQVLLVVQLVVCLQAADFDPCPSSLLSLLLLCQLLVLQAQFAFAEEEEEQDPDLCLVVSLVLSQLQGPQEDEQPPHDLVVLLVCQQVQYAYEYEAVVVVQVDDPSVVCLQLQLGGPPGAWDADPPGDTGRSNHHYYYYHYDDPPPVSNVLRHQYGYTDNDDPPRDHDHDDPVCSVVSNVSSVSSNVVSVVVNVVSRPDAADAAPPCDDSSCSHCRSSLSSQVSNPDVSNVSSSVVSVVSVVVVPPDDDLLLVVLQVLVVVCVSSVFQWDALVVSLVSVLSPPPHPSVPPDPCSSVVVQCSCCPPPVFHFDQDPDPDRHTTHGPVSCVVVCVVRNDDPPPPDDDD

Radius of gyration: 36.67 Å; Cα contacts (8 Å, |Δi|>4): 758; chains: 1; bounding box: 115×65×94 Å

Organism: NCBI:txid883079

Mean predicted aligned error: 20.54 Å

Nearest PDB structures (foldseek):
  7pds-assembly1_C  TM=4.677E-01  e=6.183E-06  Staphylococcus aureus
  7pds-assembly1_B  TM=4.828E-01  e=1.326E-05  Staphylococcus aureus
  7pds-assembly1_D  TM=4.580E-01  e=3.314E-05  Staphylococcus aureus
  4pin-assembly1_A  TM=2.619E-01  e=3.661E-01  Mycolicibacterium smegmatis
  3eaq-assembly1_A  TM=2.553E-01  e=4.053E-01  Thermus thermophilus HB27

InterPro domains:
  IPR022081 Domain of unknown function DUF3631 [PF12307] (419-596)

Solvent-accessible surface area (backbone atoms only — not comparable to full-atom values): 35132 Å² total; per-residue (Å²): 133,89,78,92,88,80,90,84,86,92,74,69,70,65,60,58,56,48,54,58,53,51,59,59,53,64,75,63,66,83,67,85,83,92,77,90,81,79,94,70,87,82,64,97,70,89,82,78,84,73,87,49,38,38,68,56,50,42,48,65,66,68,66,38,92,83,60,53,68,88,71,46,25,48,30,53,29,66,81,50,52,70,50,48,72,72,70,72,64,47,35,40,35,43,34,32,67,71,55,34,47,40,66,62,36,32,46,58,50,9,62,74,71,73,36,49,57,43,78,57,66,96,83,65,50,72,72,53,39,52,55,50,26,58,55,55,55,76,40,92,32,32,21,36,33,33,68,52,100,73,52,76,44,64,82,61,37,74,89,48,50,78,47,78,57,49,75,90,39,67,68,49,38,50,51,42,39,54,25,46,45,48,22,48,54,42,51,35,57,75,69,72,48,90,81,54,72,70,55,53,45,60,71,47,66,86,52,76,78,34,52,67,58,52,37,40,43,48,18,43,51,54,40,48,55,51,48,54,58,51,49,52,68,50,55,78,72,61,74,87,74,86,88,86,85,85,91,88,88,88,89,86,86,87,85,84,89,72,96,63,30,58,62,54,34,55,54,35,49,56,43,15,52,55,40,52,44,47,36,81,68,57,89,58,48,34,54,54,52,21,39,51,39,51,37,49,52,26,44,87,23,42,62,40,50,42,31,46,29,39,28,20,86,58,86,83,26,53,49,69,57,54,52,47,51,51,46,56,46,35,54,65,56,38,77,48,82,92,65,51,67,72,59,51,38,53,42,18,51,71,58,24,25,39,35,33,70,61,32,51,77,54,67,76,80,34,72,65,54,57,46,41,56,63,37,13,30,32,67,89,40,70,66,51,75,46,87,94,76,45,71,29,46,35,46,36,47,43,38,36,27,29,60,52,77,73,78,57,58,79,53,42,58,41,45,46,73,45,76,36,56,66,72,55,97,86,62,82,51,50,78,83,54,79,83,48,53,62,58,41,45,53,51,25,51,50,48,54,57,52,23,73,55,43,26,67,72,46,45,80,58,82,54,90,68,56,92,91,47,51,71,54,56,28,54,38,43,46,59,46,43,36,54,24,51,51,20,24,70,70,45,32,54,52,48,48,55,41,51,52,50,50,58,48,70,70,57,73,66,66,51,80,63,45,45,47,47,32,50,52,44,49,51,38,62,77,50,67,45,64,47,46,37,36,70,56,54,43,53,58,48,32,70,40,73,99,40,91,50,33,77,49,60,95,55,36,54,57,54,52,50,49,53,36,33,78,78,68,69,44,68,79,37,84,31,93,46,102,57,90,36,58,10,44,46,50,73,80,40,50,67,54,43,72,75,48,42,66,83,83,90,77,85,85,77,91,134